Protein AF-Q54N93-F1 (afdb_monomer)

Solvent-accessible surface area (backbone atoms only — not comparable to full-atom values): 44325 Å² total; per-residue (Å²): 134,80,87,74,70,69,72,68,62,55,62,64,56,58,65,65,75,76,71,78,88,84,89,82,93,80,91,84,87,84,88,86,88,87,83,90,86,84,88,83,90,83,91,84,87,86,89,86,84,89,87,89,83,87,90,86,84,89,90,82,92,84,83,87,88,76,92,87,60,101,75,49,65,65,60,52,51,53,51,51,53,50,50,54,52,32,35,53,52,37,50,52,57,49,50,75,37,38,42,34,75,79,32,72,90,35,65,68,59,20,53,41,20,46,51,25,53,52,52,51,50,51,52,56,52,20,55,61,68,74,51,78,86,65,56,65,49,80,36,45,42,50,45,68,68,98,70,88,74,94,51,82,86,73,53,53,66,51,76,50,78,49,61,42,83,79,68,88,64,91,53,98,62,54,62,66,61,48,49,56,40,48,47,55,48,30,52,55,53,44,52,49,34,50,74,72,69,44,85,52,66,61,64,60,73,74,60,55,66,70,68,85,79,69,83,82,69,98,76,69,84,68,64,64,71,73,38,67,63,50,46,50,54,50,45,51,52,47,49,52,51,52,46,50,53,48,54,52,49,51,50,49,51,51,51,49,51,52,49,51,50,51,53,50,54,49,53,55,58,51,70,79,44,94,65,54,71,66,58,52,51,52,50,53,55,52,48,52,54,51,51,38,68,74,50,62,78,56,85,79,48,59,58,52,60,45,44,72,78,44,62,83,63,67,74,67,57,72,78,68,71,86,80,78,81,90,87,82,91,80,83,90,80,90,77,85,84,76,86,78,84,73,64,77,75,62,62,62,68,56,58,72,78,72,59,51,68,73,52,46,64,68,68,47,54,69,64,61,54,41,53,66,29,58,75,40,65,89,54,41,67,88,56,46,70,75,52,61,55,65,78,54,65,84,63,64,62,70,54,94,73,61,65,68,89,74,51,80,54,52,26,76,81,58,59,69,70,59,50,74,42,82,30,73,84,49,69,68,44,70,48,54,66,26,32,40,31,44,44,64,71,55,59,78,75,60,34,53,59,48,48,52,51,50,42,62,68,41,48,46,41,59,36,53,48,25,35,52,52,35,55,52,48,52,53,52,30,54,52,49,13,60,74,72,38,30,47,40,47,49,50,58,75,94,46,61,69,38,68,67,53,50,52,40,51,56,57,38,47,57,56,46,50,54,50,50,50,52,51,53,52,51,51,52,52,48,55,51,49,53,50,50,52,51,50,52,51,50,54,58,66,72,51,85,68,79,85,78,89,76,81,86,83,87,81,89,84,85,86,78,83,76,74,82,71,81,72,78,70,72,86,77,69,80,79,38,54,83,35,31,39,34,41,40,73,75,67,92,73,76,65,84,82,85,51,92,73,62,80,68,73,42,74,42,75,37,65,88,80,46,29,34,37,35,45,63,82,64,50,66,65,56,53,52,50,51,46,70,76,38,46,70,63,49,44,53,47,40,53,50,27,53,51,51,52,51,52,48,53,52,51,52,50,50,51,36,59,74,32,44,38,68,42,81,50,66,45,69,91,80,50,52,72,67,48,48,51,54,29,53,51,53,48,62,75,58,33,79,86,47,40,82,77,33,56,63,30,36,40,29,38,29,92,50,72,48,73,47,97,88,66,32,40,29,42,28,39,82,66,83,134

Structure (mmCIF, N/CA/C/O backbone):
data_AF-Q54N93-F1
#
_entry.id   AF-Q54N93-F1
#
loop_
_atom_site.group_PDB
_atom_site.id
_atom_site.type_symbol
_atom_site.label_atom_id
_atom_site.label_alt_id
_atom_site.label_comp_id
_atom_site.label_asym_id
_atom_site.label_entity_id
_atom_site.label_seq_id
_atom_site.pdbx_PDB_ins_code
_atom_site.Cartn_x
_atom_site.Cartn_y
_atom_site.Cartn_z
_atom_site.occupancy
_atom_site.B_iso_or_equiv
_atom_site.auth_seq_id
_atom_site.auth_comp_id
_atom_site.auth_asym_id
_atom_site.auth_atom_id
_atom_site.pdbx_PDB_model_num
ATOM 1 N N . MET A 1 1 ? -42.046 -12.208 -28.464 1.00 40.12 1 MET A N 1
ATOM 2 C CA . MET A 1 1 ? -41.738 -13.488 -29.147 1.00 40.12 1 MET A CA 1
ATOM 3 C C . MET A 1 1 ? -40.244 -13.764 -29.390 1.00 40.12 1 MET A C 1
ATOM 5 O O . MET A 1 1 ? -39.899 -14.915 -29.601 1.00 40.12 1 MET A O 1
ATOM 9 N N . ILE A 1 2 ? -39.330 -12.792 -29.252 1.00 40.38 2 ILE A N 1
ATOM 10 C CA . ILE A 1 2 ? -37.864 -13.021 -29.348 1.00 40.38 2 ILE A CA 1
ATOM 11 C C . ILE A 1 2 ? -37.215 -13.375 -27.981 1.00 40.38 2 ILE A C 1
ATOM 13 O O . ILE A 1 2 ? -36.112 -13.907 -27.918 1.00 40.38 2 ILE A O 1
ATOM 17 N N . LYS A 1 3 ? -37.940 -13.227 -26.862 1.00 41.00 3 LYS A N 1
ATOM 18 C CA . LYS A 1 3 ? -37.431 -13.454 -25.491 1.00 41.00 3 LYS A CA 1
ATOM 19 C C . LYS A 1 3 ? -37.331 -14.920 -25.007 1.00 41.00 3 LYS A C 1
ATOM 21 O O . LYS A 1 3 ? -36.936 -15.133 -23.871 1.00 41.00 3 LYS A O 1
ATOM 26 N N . LYS A 1 4 ? -37.630 -15.942 -25.824 1.00 44.91 4 LYS A N 1
ATOM 27 C CA . LYS A 1 4 ? -37.572 -17.366 -25.396 1.00 44.91 4 LYS A CA 1
ATOM 28 C C . LYS A 1 4 ? -36.444 -18.212 -26.014 1.00 44.91 4 LYS A C 1
ATOM 30 O O . LYS A 1 4 ? -36.263 -19.346 -25.592 1.00 44.91 4 LYS A O 1
ATOM 35 N N . LYS A 1 5 ? -35.645 -17.691 -26.958 1.00 45.38 5 LYS A N 1
ATOM 36 C CA . LYS A 1 5 ? -34.619 -18.494 -27.670 1.00 45.38 5 LYS A CA 1
ATOM 37 C C . LYS A 1 5 ? -33.184 -18.404 -27.128 1.00 45.38 5 LYS A C 1
ATOM 39 O O . LYS A 1 5 ? -32.365 -19.236 -27.496 1.00 45.38 5 LYS A O 1
ATOM 44 N N . VAL A 1 6 ? -32.868 -17.474 -26.225 1.00 45.59 6 VAL A N 1
ATOM 45 C CA . VAL A 1 6 ? -31.482 -17.291 -25.731 1.00 45.59 6 VAL A CA 1
ATOM 46 C C . VAL A 1 6 ? -31.162 -18.152 -24.495 1.00 45.59 6 VAL A C 1
ATOM 48 O O . VAL A 1 6 ? -30.009 -18.494 -24.261 1.00 45.59 6 VAL A O 1
ATOM 51 N N . ILE A 1 7 ? -32.172 -18.618 -23.755 1.00 46.47 7 ILE A N 1
ATOM 52 C CA . ILE A 1 7 ? -31.970 -19.362 -22.494 1.00 46.47 7 ILE A CA 1
ATOM 53 C C . ILE A 1 7 ? -31.585 -20.841 -22.722 1.00 46.47 7 ILE A C 1
ATOM 55 O O . ILE A 1 7 ? -30.995 -21.472 -21.852 1.00 46.47 7 ILE A O 1
ATOM 59 N N . ILE A 1 8 ? -31.811 -21.399 -23.915 1.00 48.22 8 ILE A N 1
ATOM 60 C CA . ILE A 1 8 ? -31.574 -22.833 -24.172 1.00 48.22 8 ILE A CA 1
ATOM 61 C C . ILE A 1 8 ? -30.114 -23.142 -24.567 1.00 48.22 8 ILE A C 1
ATOM 63 O O . ILE A 1 8 ? -29.647 -24.256 -24.342 1.00 48.22 8 ILE A O 1
ATOM 67 N N . ASN A 1 9 ? -29.337 -22.166 -25.050 1.00 49.97 9 ASN A N 1
ATOM 68 C CA . ASN A 1 9 ? -27.933 -22.409 -25.421 1.00 49.97 9 ASN A CA 1
ATOM 69 C C . ASN A 1 9 ? -26.931 -22.265 -24.263 1.00 49.97 9 ASN A C 1
ATOM 71 O O . ASN A 1 9 ? -25.821 -22.781 -24.361 1.00 49.97 9 ASN A O 1
ATOM 75 N N . TYR A 1 10 ? -27.312 -21.647 -23.142 1.00 43.53 10 TYR A N 1
ATOM 76 C CA . TYR A 1 10 ? -26.384 -21.443 -22.023 1.00 43.53 10 TYR A CA 1
ATOM 77 C C . TYR A 1 10 ? -26.174 -22.718 -21.179 1.00 43.53 10 TYR A C 1
ATOM 79 O O . TYR A 1 10 ? -25.057 -23.014 -20.759 1.00 43.53 10 TYR A O 1
ATOM 87 N N . ASN A 1 11 ? -27.202 -23.563 -21.030 1.00 49.31 11 ASN A N 1
ATOM 88 C CA . ASN A 1 11 ? -27.094 -24.800 -20.243 1.00 49.31 11 ASN A CA 1
ATOM 89 C C . ASN A 1 11 ? -26.315 -25.929 -20.942 1.00 49.31 11 ASN A C 1
ATOM 91 O O . ASN A 1 11 ? -25.724 -26.768 -20.265 1.00 49.31 11 ASN A O 1
ATOM 95 N N . LYS A 1 12 ? -26.214 -25.924 -22.280 1.00 49.81 12 LYS A N 1
ATOM 96 C CA . LYS A 1 12 ? -25.371 -26.891 -23.013 1.00 49.81 12 LYS A CA 1
ATOM 97 C C . LYS A 1 12 ? -23.875 -26.566 -22.956 1.00 49.81 12 LYS A C 1
ATOM 99 O O . LYS A 1 12 ? -23.062 -27.467 -23.144 1.00 49.81 12 LYS A O 1
ATOM 104 N N . TYR A 1 13 ? -23.500 -25.318 -22.665 1.00 43.59 13 TYR A N 1
ATOM 105 C CA . TYR A 1 13 ? -22.093 -24.928 -22.533 1.00 43.59 13 TYR A CA 1
ATOM 106 C C . TYR A 1 13 ? -21.550 -25.188 -21.117 1.00 43.59 13 TYR A C 1
ATOM 108 O O . TYR A 1 13 ? -20.396 -25.578 -20.961 1.00 43.59 13 TYR A O 1
ATOM 116 N N . ILE A 1 14 ? -22.399 -25.081 -20.086 1.00 48.94 14 ILE A N 1
ATOM 117 C CA . ILE A 1 14 ? -22.004 -25.330 -18.689 1.00 48.94 14 ILE A CA 1
ATOM 118 C C . ILE A 1 14 ? -21.796 -26.825 -18.391 1.00 48.94 14 ILE A C 1
ATOM 120 O O . ILE A 1 14 ? -20.889 -27.172 -17.638 1.00 48.94 14 ILE A O 1
ATOM 124 N N . GLN A 1 15 ? -22.522 -27.737 -19.045 1.00 46.88 15 GLN A N 1
ATOM 125 C CA . GLN A 1 15 ? -22.292 -29.179 -18.856 1.00 46.88 15 GLN A CA 1
ATOM 126 C C . GLN A 1 15 ? -21.024 -29.719 -19.537 1.00 46.88 15 GLN A C 1
ATOM 128 O O . GLN A 1 15 ? -20.562 -30.800 -19.182 1.00 46.88 15 GLN A O 1
ATOM 133 N N . LYS A 1 16 ? -20.409 -28.977 -20.468 1.00 45.22 16 LYS A N 1
ATOM 134 C CA . LYS A 1 16 ? -19.184 -29.426 -21.154 1.00 45.22 16 LYS A CA 1
ATOM 135 C C . LYS A 1 16 ? -17.888 -28.990 -20.461 1.00 45.22 16 LYS A C 1
ATOM 137 O O . LYS A 1 16 ? -16.826 -29.490 -20.808 1.00 45.22 16 LYS A O 1
ATOM 142 N N . ILE A 1 17 ? -17.973 -28.101 -19.470 1.00 48.84 17 ILE A N 1
ATOM 143 C CA . ILE A 1 17 ? -16.814 -27.613 -18.700 1.00 48.84 17 ILE A CA 1
ATOM 144 C C . ILE A 1 17 ? -16.595 -28.435 -17.411 1.00 48.84 17 ILE A C 1
ATOM 146 O O . ILE A 1 17 ? -15.513 -28.392 -16.838 1.00 48.84 17 ILE A O 1
ATOM 150 N N . PHE A 1 18 ? -17.567 -29.254 -16.989 1.00 43.03 18 PHE A N 1
ATOM 151 C CA . PHE A 1 18 ? -17.505 -29.996 -15.721 1.00 43.03 18 PHE A CA 1
ATOM 152 C C . PHE A 1 18 ? -17.105 -31.479 -15.806 1.00 43.03 18 PHE A C 1
ATOM 154 O O . PHE A 1 18 ? -17.024 -32.131 -14.773 1.00 43.03 18 PHE A O 1
ATOM 161 N N . ASN A 1 19 ? -16.766 -32.004 -16.985 1.00 38.94 19 ASN A N 1
ATOM 162 C CA . ASN A 1 19 ? -16.301 -33.386 -17.138 1.00 38.94 19 ASN A CA 1
ATOM 163 C C . ASN A 1 19 ? -14.966 -33.421 -17.886 1.00 38.94 19 ASN A C 1
ATOM 165 O O . ASN A 1 19 ? -14.961 -33.377 -19.112 1.00 38.94 19 ASN A O 1
ATOM 169 N N . ASN A 1 20 ? -13.853 -33.465 -17.145 1.00 36.41 20 ASN A N 1
ATOM 170 C CA . ASN A 1 20 ? -12.688 -34.322 -17.422 1.00 36.41 20 ASN A CA 1
ATOM 171 C C . ASN A 1 20 ? -11.565 -34.069 -16.396 1.00 36.41 20 ASN A C 1
ATOM 173 O O . ASN A 1 20 ? -10.764 -33.150 -16.533 1.00 36.41 20 ASN A O 1
ATOM 177 N N . ASN A 1 21 ? -11.583 -34.905 -15.352 1.00 34.28 21 ASN A N 1
ATOM 178 C CA . ASN A 1 21 ? -10.468 -35.618 -14.715 1.00 34.28 21 ASN A CA 1
ATOM 179 C C . ASN A 1 21 ? -9.063 -34.992 -14.769 1.00 34.28 21 ASN A C 1
ATOM 181 O O . ASN A 1 21 ? -8.467 -34.956 -15.834 1.00 34.28 21 ASN A O 1
ATOM 185 N N . TYR A 1 22 ? -8.469 -34.704 -13.604 1.00 35.09 22 TYR A N 1
ATOM 186 C CA . TYR A 1 22 ? -7.200 -35.318 -13.174 1.00 35.09 22 TYR A CA 1
ATOM 187 C C . TYR A 1 22 ? -7.055 -35.233 -11.642 1.00 35.09 22 TYR A C 1
ATOM 189 O O . TYR A 1 22 ? -7.591 -34.341 -10.989 1.00 35.09 22 TYR A O 1
ATOM 197 N N . GLN A 1 23 ? -6.414 -36.260 -11.090 1.00 33.53 23 GLN A N 1
ATOM 198 C CA . GLN A 1 23 ? -6.553 -36.789 -9.734 1.00 33.53 23 GLN A CA 1
ATOM 199 C C . GLN A 1 23 ? -5.852 -35.985 -8.623 1.00 33.53 23 GLN A C 1
ATOM 201 O O . GLN A 1 23 ? -4.752 -35.474 -8.810 1.00 33.53 23 GLN A O 1
ATOM 206 N N . ILE A 1 24 ? -6.450 -35.991 -7.424 1.00 33.94 24 ILE A N 1
ATOM 207 C CA . ILE A 1 24 ? -5.824 -35.604 -6.150 1.00 33.94 24 ILE A CA 1
ATOM 208 C C . ILE A 1 24 ? -5.707 -36.863 -5.278 1.00 33.94 24 ILE A C 1
ATOM 210 O O . ILE A 1 24 ? -6.721 -37.468 -4.929 1.00 33.94 24 ILE A O 1
ATOM 214 N N . TYR A 1 25 ? -4.482 -37.232 -4.895 1.00 33.03 25 TYR A N 1
ATOM 215 C CA . TYR A 1 25 ? -4.215 -38.209 -3.836 1.00 33.03 25 TYR A CA 1
ATOM 216 C C . TYR A 1 25 ? -4.484 -37.572 -2.463 1.00 33.03 25 TYR A C 1
ATOM 218 O O . TYR A 1 25 ? -3.908 -36.538 -2.123 1.00 33.03 25 TYR A O 1
ATOM 226 N N . ARG A 1 26 ? -5.356 -38.202 -1.669 1.00 32.53 26 ARG A N 1
ATOM 227 C CA . ARG A 1 26 ? -5.689 -37.849 -0.280 1.00 32.53 26 ARG A CA 1
ATOM 228 C C . ARG A 1 26 ? -5.371 -39.068 0.593 1.00 32.53 26 ARG A C 1
ATOM 230 O O . ARG A 1 26 ? -5.918 -40.137 0.345 1.00 32.53 26 ARG A O 1
ATOM 237 N N . ILE A 1 27 ? -4.509 -38.914 1.597 1.00 36.75 27 ILE A N 1
ATOM 238 C CA . ILE A 1 27 ? -4.264 -39.925 2.638 1.00 36.75 27 ILE A CA 1
ATOM 239 C C . ILE A 1 27 ? -5.068 -39.515 3.877 1.00 36.75 27 ILE A C 1
ATOM 241 O O . ILE A 1 27 ? -4.844 -38.439 4.423 1.00 36.75 27 ILE A O 1
ATOM 245 N N . ASN A 1 28 ? -6.004 -40.371 4.293 1.00 30.61 28 ASN A N 1
ATOM 246 C CA . ASN A 1 28 ? -6.709 -40.346 5.576 1.00 30.61 28 ASN A CA 1
ATOM 247 C C . ASN A 1 28 ? -6.771 -41.791 6.094 1.00 30.61 28 ASN A C 1
ATOM 249 O O . ASN A 1 28 ? -7.229 -42.678 5.378 1.00 30.61 28 ASN A O 1
ATOM 253 N N . SER A 1 29 ? -6.358 -42.011 7.337 1.00 36.38 29 SER A N 1
ATOM 254 C CA . SER A 1 29 ? -6.558 -43.245 8.111 1.00 36.38 29 SER A CA 1
ATOM 255 C C . SER A 1 29 ? -6.227 -42.906 9.569 1.00 36.38 29 SER A C 1
ATOM 257 O O . SER A 1 29 ? -5.212 -42.247 9.771 1.00 36.38 29 SER A O 1
ATOM 259 N N . LEU A 1 30 ? -6.906 -43.264 10.656 1.00 33.91 30 LEU A N 1
ATOM 260 C CA . LEU A 1 30 ? -8.093 -44.034 11.064 1.00 33.91 30 LEU A CA 1
ATOM 261 C C . LEU A 1 30 ? -8.315 -43.552 12.536 1.00 33.91 30 LEU A C 1
ATOM 263 O O . LEU A 1 30 ? -7.355 -43.131 13.175 1.00 33.91 30 LEU A O 1
ATOM 267 N N . TYR A 1 31 ? -9.495 -43.483 13.146 1.00 35.16 31 TYR A N 1
ATOM 268 C CA . TYR A 1 31 ? -10.302 -44.611 13.609 1.00 35.16 31 TYR A CA 1
ATOM 269 C C . TYR A 1 31 ? -11.639 -44.081 14.156 1.00 35.16 31 TYR A C 1
ATOM 271 O O . TYR A 1 31 ? -11.697 -43.045 14.814 1.00 35.16 31 TYR A O 1
ATOM 279 N N . SER A 1 32 ? -12.693 -44.844 13.890 1.00 32.16 32 SER A N 1
ATOM 280 C CA . SER A 1 32 ? -14.043 -44.760 14.455 1.00 32.16 32 SER A CA 1
ATOM 281 C C . SER A 1 32 ? -14.359 -46.086 15.167 1.00 32.16 32 SER A C 1
ATOM 283 O O . SER A 1 32 ? -13.616 -47.049 14.957 1.00 32.16 32 SER A O 1
ATOM 285 N N . ASN A 1 33 ? -15.451 -46.098 15.954 1.00 35.75 33 ASN A N 1
ATOM 286 C CA . ASN A 1 33 ? -16.168 -47.206 16.640 1.00 35.75 33 ASN A CA 1
ATOM 287 C C . ASN A 1 33 ? -16.218 -46.959 18.169 1.00 35.75 33 ASN A C 1
ATOM 289 O O . ASN A 1 33 ? -15.190 -46.686 18.767 1.00 35.75 33 ASN A O 1
ATOM 293 N N . ASN A 1 34 ? -17.346 -46.998 18.891 1.00 36.62 34 ASN A N 1
ATOM 294 C CA . ASN A 1 34 ? -18.528 -47.844 18.744 1.00 36.62 34 ASN A CA 1
ATOM 295 C C . ASN A 1 34 ? -19.793 -47.273 19.428 1.00 36.62 34 ASN A C 1
ATOM 297 O O . ASN A 1 34 ? -19.753 -46.356 20.240 1.00 36.62 34 ASN A O 1
ATOM 301 N N . ASN A 1 35 ? -20.907 -47.897 19.051 1.00 35.06 35 ASN A N 1
ATOM 302 C CA . ASN A 1 35 ? -22.320 -47.629 19.310 1.00 35.06 35 ASN A CA 1
ATOM 303 C C . ASN A 1 35 ? -22.885 -48.101 20.676 1.00 35.06 35 ASN A C 1
ATOM 305 O O . ASN A 1 35 ? -22.451 -49.125 21.188 1.00 35.06 35 ASN A O 1
ATOM 309 N N . ARG A 1 36 ? -24.000 -47.444 21.070 1.00 33.50 36 ARG A N 1
ATOM 310 C CA . ARG A 1 36 ? -25.253 -47.940 21.718 1.00 33.50 36 ARG A CA 1
ATOM 311 C C . ARG A 1 36 ? -25.218 -48.525 23.153 1.00 33.50 36 ARG A C 1
ATOM 313 O O . ARG A 1 36 ? -24.518 -49.492 23.403 1.00 33.50 36 ARG A O 1
ATOM 320 N N . ILE A 1 37 ? -26.139 -48.053 24.019 1.00 37.34 37 ILE A N 1
ATOM 321 C CA . ILE A 1 37 ? -27.335 -48.772 24.558 1.00 37.34 37 ILE A CA 1
ATOM 322 C C . ILE A 1 37 ? -28.026 -47.960 25.701 1.00 37.34 37 ILE A C 1
ATOM 324 O O . ILE A 1 37 ? -27.401 -47.630 26.698 1.00 37.34 37 ILE A O 1
ATOM 328 N N . ASN A 1 38 ? -29.325 -47.687 25.497 1.00 34.84 38 ASN A N 1
ATOM 329 C CA . ASN A 1 38 ? -30.520 -47.613 26.373 1.00 34.84 38 ASN A CA 1
ATOM 330 C C . ASN A 1 38 ? -30.644 -46.863 27.729 1.00 34.84 38 ASN A C 1
ATOM 332 O O . ASN A 1 38 ? -29.859 -46.997 28.658 1.00 34.84 38 ASN A O 1
ATOM 336 N N . HIS A 1 39 ? -31.814 -46.201 27.800 1.00 32.97 39 HIS A N 1
ATOM 337 C CA . HIS A 1 39 ? -32.689 -45.755 28.899 1.00 32.97 39 HIS A CA 1
ATOM 338 C C . HIS A 1 39 ? -32.568 -46.407 30.293 1.00 32.97 39 HIS A C 1
ATOM 340 O O . HIS A 1 39 ? -32.559 -47.629 30.401 1.00 32.97 39 HIS A O 1
ATOM 346 N N . ASN A 1 40 ? -32.733 -45.591 31.351 1.00 34.16 40 ASN A N 1
ATOM 347 C CA . ASN A 1 40 ? -33.908 -45.668 32.243 1.00 34.16 40 ASN A CA 1
ATOM 348 C C . ASN A 1 40 ? -34.041 -44.468 33.207 1.00 34.16 40 ASN A C 1
ATOM 350 O O . ASN A 1 40 ? -33.059 -43.944 33.723 1.00 34.16 40 ASN A O 1
ATOM 354 N N . TYR A 1 41 ? -35.297 -44.057 33.412 1.00 30.30 41 TYR A N 1
ATOM 355 C CA . TYR A 1 41 ? -35.793 -43.056 34.366 1.00 30.30 41 TYR A CA 1
ATOM 356 C C . TYR A 1 41 ? -35.714 -43.546 35.823 1.00 30.30 41 TYR A C 1
ATOM 358 O O . TYR A 1 41 ? -35.868 -44.736 36.084 1.00 30.30 41 TYR A O 1
ATOM 366 N N . GLY A 1 42 ? -35.612 -42.607 36.772 1.00 31.09 42 GLY A N 1
ATOM 367 C CA . GLY A 1 42 ? -35.853 -42.845 38.198 1.00 31.09 42 GLY A CA 1
ATOM 368 C C . GLY A 1 42 ? -35.953 -41.538 38.993 1.00 31.09 42 GLY A C 1
ATOM 369 O O . GLY A 1 42 ? -34.937 -40.924 39.297 1.00 31.09 42 GLY A O 1
ATOM 370 N N . ASN A 1 43 ? -37.184 -41.118 39.305 1.00 28.14 43 ASN A N 1
ATOM 371 C CA . ASN A 1 43 ? -37.508 -40.052 40.260 1.00 28.14 43 ASN A CA 1
ATOM 372 C C . ASN A 1 43 ? -37.292 -40.541 41.699 1.00 28.14 43 ASN A C 1
ATOM 374 O O . ASN A 1 43 ? -37.710 -41.653 42.015 1.00 28.14 43 ASN A O 1
ATOM 378 N N . ILE A 1 44 ? -36.782 -39.680 42.585 1.00 33.97 44 ILE A N 1
ATOM 379 C CA . ILE A 1 44 ? -37.009 -39.777 44.036 1.00 33.97 44 ILE A CA 1
ATOM 380 C C . ILE A 1 44 ? -37.318 -38.371 44.566 1.00 33.97 44 ILE A C 1
ATOM 382 O O . ILE A 1 44 ? -36.474 -37.479 44.538 1.00 33.97 44 ILE A O 1
ATOM 386 N N . ILE A 1 45 ? -38.561 -38.204 45.020 1.00 28.19 45 ILE A N 1
ATOM 387 C CA . ILE A 1 45 ? -39.045 -37.134 45.898 1.00 28.19 45 ILE A CA 1
ATOM 388 C C . ILE A 1 45 ? -38.812 -37.608 47.337 1.00 28.19 45 ILE A C 1
ATOM 390 O O . ILE A 1 45 ? -39.024 -38.786 47.620 1.00 28.19 45 ILE A O 1
ATOM 394 N N . ASN A 1 46 ? -38.435 -36.707 48.245 1.00 39.44 46 ASN A N 1
ATOM 395 C CA . ASN A 1 46 ? -38.774 -36.866 49.656 1.00 39.44 46 ASN A CA 1
ATOM 396 C C . ASN A 1 46 ? -39.009 -35.505 50.323 1.00 39.44 46 ASN A C 1
ATOM 398 O O . ASN A 1 46 ? -38.251 -34.554 50.130 1.00 39.44 46 ASN A O 1
ATOM 402 N N . GLU A 1 47 ? -40.110 -35.457 51.065 1.00 35.00 47 GLU A N 1
ATOM 403 C CA . GLU A 1 47 ? -40.706 -34.331 51.778 1.00 35.00 47 GLU A CA 1
ATOM 404 C C . GLU A 1 47 ? -40.066 -34.146 53.167 1.00 35.00 47 GLU A C 1
ATOM 406 O O . GLU A 1 47 ? -39.717 -35.133 53.815 1.00 35.00 47 GLU A O 1
ATOM 411 N N . ASN A 1 48 ? -39.964 -32.896 53.648 1.00 36.75 48 ASN A N 1
ATOM 412 C CA . ASN A 1 48 ? -40.591 -32.411 54.895 1.00 36.75 48 ASN A CA 1
ATOM 413 C C . ASN A 1 48 ? -39.844 -31.260 55.605 1.00 36.75 48 ASN A C 1
ATOM 415 O O . ASN A 1 48 ? -38.645 -31.318 55.861 1.00 36.75 48 ASN A O 1
ATOM 419 N N . ASN A 1 49 ? -40.679 -30.310 56.047 1.00 35.84 49 ASN A N 1
ATOM 420 C CA . ASN A 1 49 ? -40.588 -29.420 57.215 1.00 35.84 49 ASN A CA 1
ATOM 421 C C . ASN A 1 49 ? -40.214 -27.932 57.035 1.00 35.84 49 ASN A C 1
ATOM 423 O O . ASN A 1 49 ? -39.077 -27.535 56.797 1.00 35.84 49 ASN A O 1
ATOM 427 N N . ASN A 1 50 ? -41.263 -27.130 57.263 1.00 28.72 50 ASN A N 1
ATOM 428 C CA . ASN A 1 50 ? -41.376 -25.678 57.386 1.00 28.72 50 ASN A CA 1
ATOM 429 C C . ASN A 1 50 ? -40.563 -25.084 58.545 1.00 28.72 50 ASN A C 1
ATOM 431 O O . ASN A 1 50 ? -40.621 -25.637 59.639 1.00 28.72 50 ASN A O 1
ATOM 435 N N . ILE A 1 51 ? -40.023 -23.867 58.361 1.00 31.12 51 ILE A N 1
ATOM 436 C CA . ILE A 1 51 ? -40.033 -22.791 59.375 1.00 31.12 51 ILE A CA 1
ATOM 437 C C . ILE A 1 51 ? -40.240 -21.433 58.672 1.00 31.12 51 ILE A C 1
ATOM 439 O O . ILE A 1 51 ? -39.530 -21.085 57.732 1.00 31.12 51 ILE A O 1
ATOM 443 N N . ILE A 1 52 ? -41.231 -20.682 59.158 1.00 24.83 52 ILE A N 1
ATOM 444 C CA . ILE A 1 52 ? -41.638 -19.317 58.783 1.00 24.83 52 ILE A CA 1
ATOM 445 C C . ILE A 1 52 ? -41.044 -18.334 59.802 1.00 24.83 52 ILE A C 1
ATOM 447 O O . ILE A 1 52 ? -41.357 -18.521 60.970 1.00 24.83 52 ILE A O 1
ATOM 451 N N . ILE A 1 53 ? -40.322 -17.276 59.387 1.00 31.33 53 ILE A N 1
ATOM 452 C CA . ILE A 1 53 ? -40.221 -15.941 60.051 1.00 31.33 53 ILE A CA 1
ATOM 453 C C . ILE A 1 53 ? -3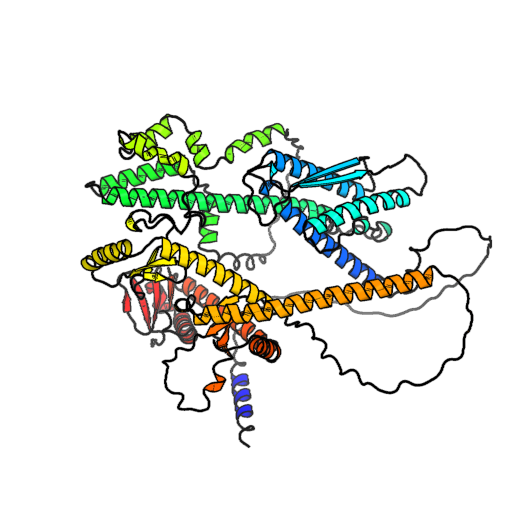9.789 -14.924 58.961 1.00 31.33 53 ILE A C 1
ATOM 455 O O . ILE A 1 53 ? -38.715 -15.077 58.394 1.00 31.33 53 ILE A O 1
ATOM 459 N N . ASN A 1 54 ? -40.668 -14.092 58.392 1.00 29.28 54 ASN A N 1
ATOM 460 C CA . ASN A 1 54 ? -41.215 -12.783 58.809 1.00 29.28 54 ASN A CA 1
ATOM 461 C C . ASN A 1 54 ? -40.308 -11.547 58.551 1.00 29.28 54 ASN A C 1
ATOM 463 O O . ASN A 1 54 ? -39.112 -11.553 58.816 1.00 29.28 54 ASN A O 1
ATOM 467 N N . TYR A 1 55 ? -40.944 -10.513 57.986 1.00 27.05 55 TYR A N 1
ATOM 468 C CA . TYR A 1 55 ? -40.442 -9.320 57.286 1.00 27.05 55 TYR A CA 1
ATOM 469 C C . TYR A 1 55 ? -39.664 -8.308 58.149 1.00 27.05 55 TYR A C 1
ATOM 471 O O . TYR A 1 55 ? -40.015 -8.102 59.307 1.00 27.05 55 TYR A O 1
ATOM 479 N N . ASN A 1 56 ? -38.704 -7.584 57.538 1.00 32.28 56 ASN A N 1
ATOM 480 C CA . ASN A 1 56 ? -38.730 -6.109 57.415 1.00 32.28 56 ASN A CA 1
ATOM 481 C C . ASN A 1 56 ? -37.501 -5.504 56.684 1.00 32.28 56 ASN A C 1
ATOM 483 O O . ASN A 1 56 ? -36.361 -5.868 56.948 1.00 32.28 56 ASN A O 1
ATOM 487 N N . ASN A 1 57 ? -37.797 -4.477 55.871 1.00 33.41 57 ASN A N 1
ATOM 488 C CA . ASN A 1 57 ? -36.971 -3.326 55.455 1.00 33.41 57 ASN A CA 1
ATOM 489 C C . ASN A 1 57 ? -36.031 -3.373 54.224 1.00 33.41 57 ASN A C 1
ATOM 491 O O . ASN A 1 57 ? -34.877 -3.768 54.294 1.00 33.41 57 ASN A O 1
ATOM 495 N N . PHE A 1 58 ? -36.567 -2.778 53.142 1.00 28.61 58 PHE A N 1
ATOM 496 C CA . PHE A 1 58 ? -36.046 -1.640 52.355 1.00 28.61 58 PHE A CA 1
ATOM 497 C C . PHE A 1 58 ? -34.686 -1.723 51.616 1.00 28.61 58 PHE A C 1
ATOM 499 O O . PHE A 1 58 ? -33.628 -1.857 52.214 1.00 28.61 58 PHE A O 1
ATOM 506 N N . ASN A 1 59 ? -34.771 -1.415 50.307 1.00 29.77 59 ASN A N 1
ATOM 507 C CA . ASN A 1 59 ? -33.731 -0.997 49.344 1.00 29.77 59 ASN A CA 1
ATOM 508 C C . ASN A 1 59 ? -32.935 -2.081 48.586 1.00 29.77 59 ASN A C 1
ATOM 510 O O . ASN A 1 59 ? -31.789 -2.366 48.907 1.00 29.77 59 ASN A O 1
ATOM 514 N N . SER A 1 60 ? -33.505 -2.592 47.481 1.00 33.44 60 SER A N 1
ATOM 515 C CA . SER A 1 60 ? -32.750 -3.092 46.310 1.00 33.44 60 SER A CA 1
ATOM 516 C C . SER A 1 60 ? -33.674 -3.265 45.092 1.00 33.44 60 SER A C 1
ATOM 518 O O . SER A 1 60 ? -34.147 -4.355 44.771 1.00 33.44 60 SER A O 1
ATOM 520 N N . PHE A 1 61 ? -33.973 -2.161 44.407 1.00 31.45 61 PHE A N 1
ATOM 521 C CA . PHE A 1 61 ? -34.520 -2.178 43.049 1.00 31.45 61 PHE A CA 1
ATOM 522 C C . PHE A 1 61 ? -33.331 -2.015 42.097 1.00 31.45 61 PHE A C 1
ATOM 524 O O . PHE A 1 61 ? -32.877 -0.892 41.933 1.00 31.45 61 PHE A O 1
ATOM 531 N N . ILE A 1 62 ? -32.783 -3.118 41.558 1.00 38.59 62 ILE A N 1
ATOM 532 C CA . ILE A 1 62 ? -32.148 -3.219 40.215 1.00 38.59 62 ILE A CA 1
ATOM 533 C C . ILE A 1 62 ? -31.558 -4.623 39.929 1.00 38.59 62 ILE A C 1
ATOM 535 O O . ILE A 1 62 ? -31.422 -4.974 38.762 1.00 38.59 62 ILE A O 1
ATOM 539 N N . TYR A 1 63 ? -31.321 -5.503 40.916 1.00 40.69 63 TYR A N 1
ATOM 540 C CA . TYR A 1 63 ? -30.568 -6.755 40.661 1.00 40.69 63 TYR A CA 1
ATOM 541 C C . TYR A 1 63 ? -31.336 -8.095 40.569 1.00 40.69 63 TYR A C 1
ATOM 543 O O . TYR A 1 63 ? -30.713 -9.105 40.258 1.00 40.69 63 TYR A O 1
ATOM 551 N N . ASN A 1 64 ? -32.665 -8.158 40.735 1.00 35.22 64 ASN A N 1
ATOM 552 C CA . ASN A 1 64 ? -33.374 -9.452 40.878 1.00 35.22 64 ASN A CA 1
ATOM 553 C C . ASN A 1 64 ? -34.460 -9.780 39.832 1.00 35.22 64 ASN A C 1
ATOM 555 O O . ASN A 1 64 ? -35.529 -10.278 40.173 1.00 35.22 64 ASN A O 1
ATOM 559 N N . LYS A 1 65 ? -34.183 -9.594 38.531 1.00 35.47 65 LYS A N 1
ATOM 560 C CA . LYS A 1 65 ? -35.090 -10.056 37.448 1.00 35.47 65 LYS A CA 1
ATOM 561 C C . LYS A 1 65 ? -34.472 -11.050 36.449 1.00 35.47 65 LYS A C 1
ATOM 563 O O . LYS A 1 65 ? -34.881 -11.077 35.294 1.00 35.47 65 LYS A O 1
ATOM 568 N N . ILE A 1 66 ? -33.498 -11.871 36.869 1.00 40.25 66 ILE A N 1
ATOM 569 C CA . ILE A 1 66 ? -32.811 -12.833 35.971 1.00 40.25 66 ILE A CA 1
ATOM 570 C C . ILE A 1 66 ? -33.100 -14.320 36.275 1.00 40.25 66 ILE A C 1
ATOM 572 O O . ILE A 1 66 ? -32.864 -15.170 35.420 1.00 40.25 66 ILE A O 1
ATOM 576 N N . ASN A 1 67 ? -33.728 -14.674 37.396 1.00 32.78 67 ASN A N 1
ATOM 577 C CA . ASN A 1 67 ? -33.897 -16.087 37.764 1.00 32.78 67 ASN A CA 1
ATOM 578 C C . ASN A 1 67 ? -35.321 -16.612 37.547 1.00 32.78 67 ASN A C 1
ATOM 580 O O . ASN A 1 67 ? -35.988 -16.850 38.534 1.00 32.78 67 ASN A O 1
ATOM 584 N N . TYR A 1 68 ? -35.769 -16.794 36.294 1.00 33.81 68 TYR A N 1
ATOM 585 C CA . TYR A 1 68 ? -36.846 -17.737 35.897 1.00 33.81 68 TYR A CA 1
ATOM 586 C C . TYR A 1 68 ? -36.894 -17.902 34.356 1.00 33.81 68 TYR A C 1
ATOM 588 O O . TYR A 1 68 ? -37.799 -17.394 33.706 1.00 33.81 68 TYR A O 1
ATOM 596 N N . CYS A 1 69 ? -35.906 -18.566 33.738 1.00 32.56 69 CYS A N 1
ATOM 597 C CA . CYS A 1 69 ? -36.052 -19.262 32.439 1.00 32.56 69 CYS A CA 1
ATOM 598 C C . CYS A 1 69 ? -34.725 -19.928 32.049 1.00 32.56 69 CYS A C 1
ATOM 600 O O . CYS A 1 69 ? -33.716 -19.244 31.914 1.00 32.56 69 CYS A O 1
ATOM 602 N N . SER A 1 70 ? -34.711 -21.232 31.781 1.00 40.72 70 SER A N 1
ATOM 603 C CA . SER A 1 70 ? -33.533 -22.001 31.334 1.00 40.72 70 SER A CA 1
ATOM 604 C C . SER A 1 70 ? -33.058 -21.680 29.900 1.00 40.72 70 SER A C 1
ATOM 606 O O . SER A 1 70 ? -32.231 -22.393 29.340 1.00 40.72 70 SER A O 1
ATOM 608 N N . THR A 1 71 ? -33.537 -20.582 29.305 1.00 44.72 71 THR A N 1
ATOM 609 C CA . THR A 1 71 ? -33.179 -20.078 27.965 1.00 44.72 71 THR A CA 1
ATOM 610 C C . THR A 1 71 ? -32.349 -18.780 27.992 1.00 44.72 71 THR A C 1
ATOM 612 O O . THR A 1 71 ? -32.032 -18.228 26.937 1.00 44.72 71 THR A O 1
ATOM 615 N N . THR A 1 72 ? -31.967 -18.270 29.172 1.00 58.78 72 THR A N 1
ATOM 616 C CA . THR A 1 72 ? -31.291 -16.963 29.341 1.00 58.78 72 THR A CA 1
ATOM 617 C C . THR A 1 72 ? -29.763 -17.008 29.285 1.00 58.78 72 THR A C 1
ATOM 619 O O . THR A 1 72 ? -29.140 -15.994 28.967 1.00 58.78 72 THR A O 1
ATOM 622 N N . THR A 1 73 ? -29.131 -18.157 29.525 1.00 59.16 73 THR A N 1
ATOM 623 C CA . THR A 1 73 ? -27.664 -18.270 29.611 1.00 59.16 73 THR A CA 1
ATOM 624 C C . THR A 1 73 ? -26.954 -17.940 28.296 1.00 59.16 73 THR A C 1
ATOM 626 O O . THR A 1 73 ? -25.968 -17.209 28.328 1.00 59.16 73 THR A O 1
ATOM 629 N N . SER A 1 74 ? -27.478 -18.369 27.137 1.00 67.31 74 SER A N 1
ATOM 630 C CA . SER A 1 74 ? -26.874 -18.042 25.824 1.00 67.31 74 SER A CA 1
ATOM 631 C C . SER A 1 74 ? -26.870 -16.536 25.555 1.00 67.31 74 SER A C 1
ATOM 633 O O . SER A 1 74 ? -25.842 -15.973 25.194 1.00 67.31 74 SER A O 1
ATOM 635 N N . LYS A 1 75 ? -27.992 -15.852 25.823 1.00 76.44 75 LYS A N 1
ATOM 636 C CA . LYS A 1 75 ? -28.121 -14.401 25.598 1.00 76.44 75 LYS A CA 1
ATOM 637 C C . LYS A 1 75 ? -27.225 -13.580 26.529 1.00 76.44 75 LYS A C 1
ATOM 639 O O . LYS A 1 75 ? -26.723 -12.534 26.130 1.00 76.44 75 LYS A O 1
ATOM 644 N N . ILE A 1 76 ? -27.017 -14.038 27.767 1.00 73.75 76 ILE A N 1
ATOM 645 C CA . ILE A 1 76 ? -26.113 -13.376 28.720 1.00 73.75 76 ILE A CA 1
ATOM 646 C C . ILE A 1 76 ? -24.655 -13.530 28.269 1.00 73.75 76 ILE A C 1
ATOM 648 O O . ILE A 1 76 ? -23.912 -12.550 28.292 1.00 73.75 76 ILE A O 1
ATOM 652 N N . ILE A 1 77 ? -24.262 -14.725 27.812 1.00 74.56 77 ILE A N 1
ATOM 653 C CA . ILE A 1 77 ? -22.912 -14.990 27.292 1.00 74.56 77 ILE A CA 1
ATOM 654 C C . ILE A 1 77 ? -22.645 -14.157 26.031 1.00 74.56 77 ILE A C 1
ATOM 656 O O . ILE A 1 77 ? -21.608 -13.503 25.949 1.00 74.56 77 ILE A O 1
ATOM 660 N N . GLU A 1 78 ? -23.588 -14.112 25.085 1.00 80.94 78 GLU A N 1
ATOM 661 C CA . GLU A 1 78 ? -23.483 -13.286 23.871 1.00 80.94 78 GLU A CA 1
ATOM 662 C C . GLU A 1 78 ? -23.323 -11.798 24.208 1.00 80.94 78 GLU A C 1
ATOM 664 O O . GLU A 1 78 ? -22.409 -11.143 23.705 1.00 80.94 78 GLU A O 1
ATOM 669 N N . LYS A 1 79 ? -24.138 -11.275 25.136 1.00 83.00 79 LYS A N 1
ATOM 670 C CA . LYS A 1 79 ? -24.041 -9.878 25.581 1.00 83.00 79 LYS A CA 1
ATOM 671 C C . LYS A 1 79 ? -22.704 -9.582 26.271 1.00 83.00 79 LYS A C 1
ATOM 673 O O . LYS A 1 79 ? -22.109 -8.536 26.030 1.00 83.00 79 LYS A O 1
ATOM 678 N N . GLN A 1 80 ? -22.189 -10.492 27.102 1.00 77.75 80 GLN A N 1
ATOM 679 C CA . GLN A 1 80 ? -20.868 -10.337 27.729 1.00 77.75 80 GLN A CA 1
ATOM 680 C C . GLN A 1 80 ? -19.728 -10.369 26.701 1.00 77.75 80 GLN A C 1
ATOM 682 O O . GLN A 1 80 ? -18.785 -9.583 26.803 1.00 77.75 80 GLN A O 1
ATOM 687 N N . GLN A 1 81 ? -19.811 -11.237 25.688 1.00 80.50 81 GLN A N 1
ATOM 688 C CA . GLN A 1 81 ? -18.838 -11.282 24.593 1.00 80.50 81 GLN A CA 1
ATOM 689 C C . GLN A 1 81 ? -18.846 -9.989 23.771 1.00 80.50 81 GLN A C 1
ATOM 691 O O . GLN A 1 81 ? -17.779 -9.478 23.424 1.00 80.50 81 GLN A O 1
ATOM 696 N N . GLU A 1 82 ? -20.026 -9.431 23.499 1.00 84.69 82 GLU A N 1
ATOM 697 C CA . GLU A 1 82 ? -20.176 -8.150 22.808 1.00 84.69 82 GLU A CA 1
ATOM 698 C C . GLU A 1 82 ? -19.583 -6.989 23.620 1.00 84.69 82 GLU A C 1
ATOM 700 O O . GLU A 1 82 ? -18.793 -6.209 23.085 1.00 84.69 82 GLU A O 1
ATOM 705 N N . ILE A 1 83 ? -19.854 -6.928 24.929 1.00 82.50 83 ILE A N 1
ATOM 706 C CA . ILE A 1 83 ? -19.270 -5.919 25.829 1.00 82.50 83 ILE A CA 1
ATOM 707 C C . ILE A 1 83 ? -17.739 -6.033 25.860 1.00 82.50 83 ILE A C 1
ATOM 709 O O . ILE A 1 83 ? -17.034 -5.034 25.710 1.00 82.50 83 ILE A O 1
ATOM 713 N N . ASN A 1 84 ? -17.202 -7.250 25.976 1.00 80.69 84 ASN A N 1
ATOM 714 C CA . ASN A 1 84 ? -15.757 -7.482 25.952 1.00 80.69 84 ASN A CA 1
ATOM 715 C C . ASN A 1 84 ? -15.130 -7.066 24.616 1.00 80.69 84 ASN A C 1
ATOM 717 O O . ASN A 1 84 ? -14.030 -6.508 24.591 1.00 80.69 84 ASN A O 1
ATOM 721 N N . LYS A 1 85 ? -15.823 -7.300 23.499 1.00 86.06 85 LYS A N 1
ATOM 722 C CA . LYS A 1 85 ? -15.390 -6.861 22.169 1.00 86.06 85 LYS A CA 1
ATOM 723 C C . LYS A 1 85 ? -15.380 -5.334 22.060 1.00 86.06 85 LYS A C 1
ATOM 725 O O . LYS A 1 85 ? -14.390 -4.783 21.579 1.00 86.06 85 LYS A O 1
ATOM 730 N N . ASN A 1 86 ? -16.420 -4.659 22.545 1.00 87.88 86 ASN A N 1
ATOM 731 C CA . ASN A 1 86 ? -16.508 -3.197 22.542 1.00 87.88 86 ASN A CA 1
ATOM 732 C C . ASN A 1 86 ? -15.415 -2.569 23.414 1.00 87.88 86 ASN A C 1
ATOM 734 O O . ASN A 1 86 ? -14.693 -1.694 22.939 1.00 87.88 86 ASN A O 1
ATOM 738 N N . ASN A 1 87 ? -15.179 -3.109 24.613 1.00 85.62 87 ASN A N 1
ATOM 739 C CA . ASN A 1 87 ? -14.083 -2.687 25.486 1.00 85.62 87 ASN A CA 1
ATOM 740 C C . ASN A 1 87 ? -12.709 -2.840 24.815 1.00 85.62 87 ASN A C 1
ATOM 742 O O . ASN A 1 87 ? -11.884 -1.926 24.880 1.00 85.62 87 ASN A O 1
ATOM 746 N N . LYS A 1 88 ? -12.465 -3.966 24.124 1.00 84.50 88 LYS A N 1
ATOM 747 C CA . LYS A 1 88 ? -11.225 -4.188 23.357 1.00 84.50 88 LYS A CA 1
ATOM 748 C C . LYS A 1 88 ? -11.049 -3.133 22.255 1.00 84.50 88 LYS A C 1
ATOM 750 O O . LYS A 1 88 ? -9.950 -2.608 22.078 1.00 84.50 88 LYS A O 1
ATOM 755 N N . ILE A 1 89 ? -12.113 -2.799 21.522 1.00 87.81 89 ILE A N 1
ATOM 756 C CA . ILE A 1 89 ? -12.074 -1.788 20.450 1.00 87.81 89 ILE A CA 1
ATOM 757 C C . ILE A 1 89 ? -11.844 -0.382 21.023 1.00 87.81 89 ILE A C 1
ATOM 759 O O . ILE A 1 89 ? -10.989 0.342 20.509 1.00 87.81 89 ILE A O 1
ATOM 763 N N . ALA A 1 90 ? -12.557 -0.016 22.091 1.00 89.56 90 ALA A N 1
ATOM 764 C CA . A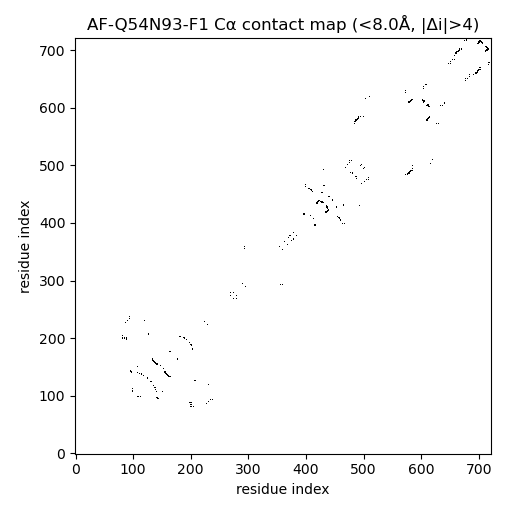LA A 1 90 ? -12.440 1.283 22.748 1.00 89.56 90 ALA A CA 1
ATOM 765 C C . ALA A 1 90 ? -11.012 1.516 23.268 1.00 89.56 90 ALA A C 1
ATOM 767 O O . ALA A 1 90 ? -10.378 2.515 22.926 1.00 89.56 90 ALA A O 1
ATOM 768 N N . LEU A 1 91 ? -10.453 0.533 23.985 1.00 88.81 91 LEU A N 1
ATOM 769 C CA . LEU A 1 91 ? -9.072 0.581 24.468 1.00 88.81 91 LEU A CA 1
ATOM 770 C C . LEU A 1 91 ? -8.067 0.642 23.315 1.00 88.81 91 LEU A C 1
ATOM 772 O O . LEU A 1 91 ? -7.140 1.443 23.364 1.00 88.81 91 LEU A O 1
ATOM 776 N N . LYS A 1 92 ? -8.267 -0.128 22.236 1.00 88.12 92 LYS A N 1
ATOM 777 C CA . LYS A 1 92 ? -7.405 -0.055 21.045 1.00 88.12 92 LYS A CA 1
ATOM 778 C C . LYS A 1 92 ? -7.344 1.351 20.453 1.00 88.12 92 LYS A C 1
ATOM 780 O O . LYS A 1 92 ? -6.255 1.830 20.147 1.00 88.12 92 LYS A O 1
ATOM 785 N N . LYS A 1 93 ? -8.491 2.015 20.301 1.00 91.00 93 LYS A N 1
ATOM 786 C CA . LYS A 1 93 ? -8.546 3.392 19.789 1.00 91.00 93 LYS A CA 1
ATOM 787 C C . LYS A 1 93 ? -7.913 4.394 20.748 1.00 91.00 93 LYS A C 1
ATOM 789 O O . LYS A 1 93 ? -7.227 5.300 20.289 1.00 91.00 93 LYS A O 1
ATOM 794 N N . PHE A 1 94 ? -8.120 4.216 22.050 1.00 93.06 94 PHE A N 1
ATOM 795 C CA . PHE A 1 94 ? -7.499 5.043 23.079 1.00 93.06 94 PHE A CA 1
ATOM 796 C C . PHE A 1 94 ? -5.969 4.941 23.034 1.00 93.06 94 PHE A C 1
ATOM 798 O O . PHE A 1 94 ? -5.302 5.957 22.851 1.00 93.06 94 PHE A O 1
ATOM 805 N N . PHE A 1 95 ? -5.412 3.726 23.100 1.00 91.25 95 PHE A N 1
ATOM 806 C CA . PHE A 1 95 ? -3.963 3.505 23.073 1.00 91.25 95 PHE A CA 1
ATOM 807 C C . PHE A 1 95 ? -3.315 4.084 21.814 1.00 91.25 95 PHE A C 1
ATOM 809 O O . PHE A 1 95 ? -2.263 4.701 21.914 1.00 91.25 95 PHE A O 1
ATOM 816 N N . LEU A 1 96 ? -3.960 3.964 20.649 1.00 90.75 96 LEU A N 1
ATOM 817 C CA . LEU A 1 96 ? -3.464 4.548 19.397 1.00 90.75 96 LEU A CA 1
ATOM 818 C C . LEU A 1 96 ? -3.389 6.081 19.401 1.00 90.75 96 LEU A C 1
ATOM 820 O O . LEU A 1 96 ? -2.701 6.629 18.550 1.00 90.75 96 LEU A O 1
ATOM 824 N N . LYS A 1 97 ? -4.092 6.771 20.305 1.00 93.25 97 LYS A N 1
ATOM 825 C CA . LYS A 1 97 ? -4.077 8.239 20.396 1.00 93.25 97 LYS A CA 1
ATOM 826 C C . LYS A 1 97 ? -3.125 8.789 21.452 1.00 93.25 97 LYS A C 1
ATOM 828 O O . LYS A 1 97 ? -2.658 9.913 21.298 1.00 93.25 97 LYS A O 1
ATOM 833 N N . VAL A 1 98 ? -2.857 8.025 22.513 1.00 94.88 98 VAL A N 1
ATOM 834 C CA . VAL A 1 98 ? -2.046 8.479 23.662 1.00 94.88 98 VAL A CA 1
ATOM 835 C C . VAL A 1 98 ? -0.697 7.771 23.787 1.00 94.88 98 VAL A C 1
ATOM 837 O O . VAL A 1 98 ? 0.018 7.978 24.767 1.00 94.88 98 VAL A O 1
ATOM 840 N N . HIS A 1 99 ? -0.341 6.900 22.841 1.00 93.31 99 HIS A N 1
ATOM 841 C CA . HIS A 1 99 ? 0.870 6.092 22.947 1.00 93.31 99 HIS A CA 1
ATOM 842 C C . HIS A 1 99 ? 2.129 6.968 23.115 1.00 93.31 99 HIS A C 1
ATOM 844 O O . HIS A 1 99 ? 2.313 7.899 22.331 1.00 93.31 99 HIS A O 1
ATOM 850 N N . PRO A 1 100 ? 3.025 6.681 24.081 1.00 93.94 100 PRO A N 1
ATOM 851 C CA . PRO A 1 100 ? 4.200 7.512 24.356 1.00 93.94 100 PRO A CA 1
ATOM 852 C C . PRO A 1 100 ? 5.119 7.679 23.137 1.00 93.94 100 PRO A C 1
ATOM 854 O O . PRO A 1 100 ? 5.693 8.748 22.944 1.00 93.94 100 PRO A O 1
ATOM 857 N N . ASP A 1 101 ? 5.222 6.667 22.271 1.00 88.88 101 ASP A N 1
ATOM 858 C CA . ASP A 1 101 ? 6.082 6.743 21.078 1.00 88.88 101 ASP A CA 1
ATOM 859 C C . ASP A 1 101 ? 5.589 7.740 20.018 1.00 88.88 101 ASP A C 1
ATOM 861 O O . ASP A 1 101 ? 6.386 8.183 19.194 1.00 88.88 101 ASP A O 1
ATOM 865 N N . LEU A 1 102 ? 4.316 8.151 20.061 1.00 89.31 102 LEU A N 1
ATOM 866 C CA . LEU A 1 102 ? 3.801 9.217 19.192 1.00 89.31 102 LEU A CA 1
ATOM 867 C C . LEU A 1 102 ? 4.418 10.579 19.526 1.00 89.31 102 LEU A C 1
ATOM 869 O O . LEU A 1 102 ? 4.475 11.463 18.679 1.00 89.31 102 LEU A O 1
ATOM 873 N N . PHE A 1 103 ? 4.914 10.739 20.752 1.00 92.69 103 PHE A N 1
ATOM 874 C CA . PHE A 1 103 ? 5.457 11.987 21.277 1.00 92.69 103 PHE A CA 1
ATOM 875 C C . PHE A 1 103 ? 6.986 11.948 21.347 1.00 92.69 103 PHE A C 1
ATOM 877 O O . PHE A 1 103 ? 7.586 12.517 22.255 1.00 92.69 103 PHE A O 1
ATOM 884 N N . PHE A 1 104 ? 7.649 11.276 20.397 1.00 88.69 104 PHE A N 1
ATOM 885 C CA . PHE A 1 104 ? 9.117 11.174 20.377 1.00 88.69 104 PHE A CA 1
ATOM 886 C C . PHE A 1 104 ? 9.817 12.544 20.337 1.00 88.69 104 PHE A C 1
ATOM 888 O O . PHE A 1 104 ? 10.947 12.668 20.807 1.00 88.69 104 PHE A O 1
ATOM 895 N N . GLN A 1 105 ? 9.140 13.559 19.792 1.00 88.62 105 GLN A N 1
ATOM 896 C CA . GLN A 1 105 ? 9.619 14.939 19.715 1.00 88.62 105 GLN A CA 1
ATOM 897 C C . GLN A 1 105 ? 9.510 15.690 21.056 1.00 88.62 105 GLN A C 1
ATOM 899 O O . GLN A 1 105 ? 10.204 16.685 21.242 1.00 88.62 105 GLN A O 1
ATOM 904 N N . PHE A 1 106 ? 8.700 15.196 22.003 1.00 93.75 106 PHE A N 1
ATOM 905 C CA . PHE A 1 106 ? 8.378 15.856 23.275 1.00 93.75 106 PHE A CA 1
ATOM 906 C C . PHE A 1 106 ? 8.660 14.913 24.465 1.00 93.75 106 PHE A C 1
ATOM 908 O O . PHE A 1 106 ? 7.755 14.236 24.963 1.00 93.75 106 PHE A O 1
ATOM 915 N N . PRO A 1 107 ? 9.917 14.833 24.952 1.00 91.88 107 PRO A N 1
ATOM 916 C CA . PRO A 1 107 ? 10.335 13.848 25.957 1.00 91.88 107 PRO A CA 1
ATOM 917 C C . PRO A 1 107 ? 9.544 13.897 27.271 1.00 91.88 107 PRO A C 1
ATOM 919 O O . PRO A 1 107 ? 9.288 12.858 27.879 1.00 91.88 107 PRO A O 1
ATOM 922 N N . ASN A 1 108 ? 9.143 15.090 27.707 1.00 96.44 108 ASN A N 1
ATOM 923 C CA . ASN A 1 108 ? 8.375 15.301 28.936 1.00 96.44 108 ASN A CA 1
ATOM 924 C C . ASN A 1 108 ? 6.940 14.769 28.807 1.00 96.44 108 ASN A C 1
ATOM 926 O O . ASN A 1 108 ? 6.468 14.032 29.677 1.00 96.44 108 ASN A O 1
ATOM 930 N N . ILE A 1 109 ? 6.272 15.067 27.688 1.00 96.88 109 ILE A N 1
ATOM 931 C CA . ILE A 1 109 ? 4.969 14.488 27.339 1.00 96.88 109 ILE A CA 1
ATOM 932 C C . ILE A 1 109 ? 5.060 12.966 27.266 1.00 96.88 109 ILE A C 1
ATOM 934 O O . ILE A 1 109 ? 4.250 12.268 27.878 1.00 96.88 109 ILE A O 1
ATOM 938 N N . LYS A 1 110 ? 6.075 12.439 26.571 1.00 95.69 110 LYS A N 1
ATOM 939 C CA . LYS A 1 110 ? 6.312 10.997 26.466 1.00 95.69 110 LYS A CA 1
ATOM 940 C C . LYS A 1 110 ? 6.407 10.344 27.849 1.00 95.69 110 LYS A C 1
ATOM 942 O O . LYS A 1 110 ? 5.716 9.358 28.100 1.00 95.69 110 LYS A O 1
ATOM 947 N N . LYS A 1 111 ? 7.220 10.908 28.753 1.00 96.19 111 LYS A N 1
ATOM 948 C CA . LYS A 1 111 ? 7.358 10.438 30.145 1.00 96.19 111 LYS A CA 1
ATOM 949 C C . LYS A 1 111 ? 6.032 10.498 30.909 1.00 96.19 111 LYS A C 1
ATOM 951 O O . LYS A 1 111 ? 5.715 9.577 31.658 1.00 96.19 111 LYS A O 1
ATOM 956 N N . THR A 1 112 ? 5.248 11.555 30.705 1.00 97.38 112 THR A N 1
ATOM 957 C CA . THR A 1 112 ? 3.946 11.736 31.364 1.00 97.38 112 THR A CA 1
ATOM 958 C C . THR A 1 112 ? 2.935 10.686 30.902 1.00 97.38 112 THR A C 1
ATOM 960 O O . THR A 1 112 ? 2.312 10.032 31.736 1.00 97.38 112 THR A O 1
ATOM 963 N N . ASN A 1 113 ? 2.833 10.444 29.592 1.00 96.44 113 ASN A N 1
ATOM 964 C CA . ASN A 1 113 ? 1.954 9.413 29.038 1.00 96.44 113 ASN A CA 1
ATOM 965 C C . ASN A 1 113 ? 2.359 8.001 29.471 1.00 96.44 113 ASN A C 1
ATOM 967 O O . ASN A 1 113 ? 1.487 7.205 29.809 1.00 96.44 113 ASN A O 1
ATOM 971 N N . ASP A 1 114 ? 3.656 7.684 29.497 1.00 96.00 114 ASP A N 1
ATOM 972 C CA . ASP A 1 114 ? 4.141 6.370 29.941 1.00 96.00 114 ASP A CA 1
ATOM 973 C C . ASP A 1 114 ? 3.823 6.130 31.430 1.00 96.00 114 ASP A C 1
ATOM 975 O O . ASP A 1 114 ? 3.280 5.083 31.798 1.00 96.00 114 ASP A O 1
ATOM 979 N N . LYS A 1 115 ? 4.019 7.151 32.281 1.00 96.62 115 LYS A N 1
ATOM 980 C CA . LYS A 1 115 ? 3.625 7.116 33.698 1.00 96.62 115 LYS A CA 1
ATOM 981 C C . LYS A 1 115 ? 2.117 6.911 33.861 1.00 96.62 115 LYS A C 1
ATOM 983 O O . LYS A 1 115 ? 1.702 6.046 34.632 1.00 96.62 115 LYS A O 1
ATOM 988 N N . SER A 1 116 ? 1.292 7.661 33.133 1.00 95.94 116 SER A N 1
ATOM 989 C CA . SER A 1 116 ? -0.171 7.554 33.210 1.00 95.94 116 SER A CA 1
ATOM 990 C C . SER A 1 116 ? -0.698 6.222 32.670 1.00 95.94 116 SER A C 1
ATOM 992 O O . SER A 1 116 ? -1.621 5.653 33.253 1.00 95.94 116 SER A O 1
ATOM 994 N N . LEU A 1 117 ? -0.090 5.661 31.617 1.00 93.94 117 LEU A N 1
ATOM 995 C CA . LEU A 1 117 ? -0.414 4.314 31.132 1.00 93.94 117 LEU A CA 1
ATOM 996 C C . LEU A 1 117 ? -0.074 3.240 32.172 1.00 93.94 117 LEU A C 1
ATOM 998 O O . LEU A 1 117 ? -0.868 2.324 32.382 1.00 93.94 117 LEU A O 1
ATOM 1002 N N . SER A 1 118 ? 1.070 3.368 32.847 1.00 93.44 118 SER A N 1
ATOM 1003 C CA . SER A 1 118 ? 1.477 2.457 33.922 1.00 93.44 118 SER A CA 1
ATOM 1004 C C . SER A 1 118 ? 0.512 2.511 35.116 1.00 93.44 118 SER A C 1
ATOM 1006 O O . SER A 1 118 ? 0.068 1.475 35.618 1.00 93.44 118 SER A O 1
ATOM 1008 N N . LEU A 1 119 ? 0.087 3.715 35.514 1.00 93.94 119 LEU A N 1
ATOM 1009 C CA . LEU A 1 119 ? -0.918 3.914 36.565 1.00 93.94 119 LEU A CA 1
ATOM 1010 C C . LEU A 1 119 ? -2.278 3.309 36.200 1.00 93.94 119 LEU A C 1
ATOM 1012 O O . LEU A 1 119 ? -2.884 2.625 37.026 1.00 93.94 119 LEU A O 1
ATOM 1016 N N . LEU A 1 120 ? -2.742 3.528 34.966 1.00 91.94 120 LEU A N 1
ATOM 1017 C CA . LEU A 1 120 ? -3.981 2.940 34.462 1.00 91.94 120 LEU A CA 1
ATOM 1018 C C . LEU A 1 120 ? -3.899 1.407 34.439 1.00 91.94 120 LEU A C 1
ATOM 1020 O O . LEU A 1 120 ? -4.851 0.735 34.822 1.00 91.94 120 LEU A O 1
ATOM 1024 N N . HIS A 1 121 ? -2.759 0.841 34.040 1.00 89.06 121 HIS A N 1
ATOM 1025 C CA . HIS A 1 121 ? -2.546 -0.605 34.071 1.00 89.06 121 HIS A CA 1
ATOM 1026 C C . HIS A 1 121 ? -2.607 -1.161 35.503 1.00 89.06 121 HIS A C 1
ATOM 1028 O O . HIS A 1 121 ? -3.296 -2.152 35.733 1.00 89.06 121 HIS A O 1
ATOM 1034 N N . SER A 1 122 ? -1.948 -0.508 36.471 1.00 90.06 122 SER A N 1
ATOM 1035 C CA . SER A 1 122 ? -2.023 -0.873 37.898 1.00 90.06 122 SER A CA 1
ATOM 1036 C C . SER A 1 122 ? -3.468 -0.877 38.392 1.00 90.06 122 SER A C 1
ATOM 1038 O O . SER A 1 122 ? -3.907 -1.841 39.006 1.00 90.06 122 SER A O 1
ATOM 1040 N N . PHE A 1 123 ? -4.245 0.154 38.051 1.00 90.56 123 PHE A N 1
ATOM 1041 C CA . PHE A 1 123 ? -5.662 0.223 38.404 1.00 90.56 123 PHE A CA 1
ATOM 1042 C C . PHE A 1 123 ? -6.465 -0.965 37.852 1.00 90.56 123 PHE A C 1
ATOM 1044 O O . PHE A 1 123 ? -7.225 -1.594 38.586 1.00 90.56 123 PHE A O 1
ATOM 1051 N N . LEU A 1 124 ? -6.273 -1.319 36.578 1.00 86.31 124 LEU A N 1
ATOM 1052 C CA . LEU A 1 124 ? -6.986 -2.440 35.955 1.00 86.31 124 LEU A CA 1
ATOM 1053 C C . LEU A 1 124 ? -6.597 -3.804 36.564 1.00 86.31 124 LEU A C 1
ATOM 1055 O O . LEU A 1 124 ? -7.463 -4.669 36.721 1.00 86.31 124 LEU A O 1
ATOM 1059 N N . GLU A 1 125 ? -5.328 -3.998 36.940 1.00 85.00 125 GLU A N 1
ATOM 1060 C CA . GLU A 1 125 ? -4.858 -5.178 37.694 1.00 85.00 125 GLU A CA 1
ATOM 1061 C C . GLU A 1 125 ? -5.505 -5.267 39.083 1.00 85.00 125 GLU A C 1
ATOM 1063 O O . GLU A 1 125 ? -5.968 -6.327 39.513 1.00 85.00 125 GLU A O 1
ATOM 1068 N N . GLU A 1 126 ? -5.560 -4.139 39.788 1.00 87.69 126 GLU A N 1
ATOM 1069 C CA . GLU A 1 126 ? -6.128 -4.029 41.131 1.00 87.69 126 GLU A CA 1
ATOM 1070 C C . GLU A 1 126 ? -7.635 -4.330 41.137 1.00 87.69 126 GLU A C 1
ATOM 1072 O O . GLU A 1 126 ? -8.122 -5.052 42.009 1.00 87.69 126 GLU A O 1
ATOM 1077 N N . ILE A 1 127 ? -8.367 -3.872 40.114 1.00 83.69 127 ILE A N 1
ATOM 1078 C CA . ILE A 1 127 ? -9.781 -4.225 39.910 1.00 83.69 127 ILE A CA 1
ATOM 1079 C C . ILE A 1 127 ? -9.939 -5.727 39.686 1.00 83.69 127 ILE A C 1
ATOM 1081 O O . ILE A 1 127 ? -10.783 -6.364 40.313 1.00 83.69 127 ILE A O 1
ATOM 1085 N N . LYS A 1 128 ? -9.122 -6.313 38.804 1.00 77.62 128 LYS A N 1
ATOM 1086 C CA . LYS A 1 128 ? -9.204 -7.741 38.471 1.00 77.62 128 LYS A CA 1
ATOM 1087 C C . LYS A 1 128 ? -8.904 -8.633 39.678 1.00 77.62 128 LYS A C 1
ATOM 1089 O O . LYS A 1 128 ? -9.499 -9.700 39.838 1.00 77.62 128 LYS A O 1
ATOM 1094 N N . THR A 1 129 ? -7.947 -8.222 40.500 1.00 82.44 129 THR A N 1
ATOM 1095 C CA . THR A 1 129 ? -7.533 -8.955 41.703 1.00 82.44 129 THR A CA 1
ATOM 1096 C C . THR A 1 129 ? -8.445 -8.692 42.900 1.00 82.44 129 THR A C 1
ATOM 1098 O O . THR A 1 129 ? -8.281 -9.364 43.918 1.00 82.44 129 THR A O 1
ATOM 1101 N N . GLU A 1 130 ? -9.410 -7.769 42.777 1.00 79.00 130 GLU A N 1
ATOM 1102 C CA . GLU A 1 130 ? -10.257 -7.265 43.869 1.00 79.00 130 GLU A CA 1
ATOM 1103 C C . GLU A 1 130 ? -9.424 -6.701 45.040 1.00 79.00 130 GLU A C 1
ATOM 1105 O O . GLU A 1 130 ? -9.849 -6.705 46.196 1.00 79.00 130 GLU A O 1
ATOM 1110 N N . ARG A 1 131 ? -8.205 -6.226 44.750 1.00 82.38 131 ARG A N 1
ATOM 1111 C CA . ARG A 1 131 ? -7.244 -5.705 45.730 1.00 82.38 131 ARG A CA 1
ATOM 1112 C C . ARG A 1 131 ? -6.738 -4.344 45.283 1.00 82.38 131 ARG A C 1
ATOM 1114 O O . ARG A 1 131 ? -5.702 -4.226 44.640 1.00 82.38 131 ARG A O 1
ATOM 1121 N N . LEU A 1 132 ? -7.479 -3.316 45.668 1.00 82.56 132 LEU A N 1
ATOM 1122 C CA . LEU A 1 132 ? -7.119 -1.921 45.445 1.00 82.56 132 LEU A CA 1
ATOM 1123 C C . LEU A 1 132 ? -6.084 -1.484 46.491 1.00 82.56 132 LEU A C 1
ATOM 1125 O O . LEU A 1 132 ? -6.328 -1.529 47.695 1.00 82.56 132 LEU A O 1
ATOM 1129 N N . SER A 1 133 ? -4.903 -1.104 46.020 1.00 82.88 133 SER A N 1
ATOM 1130 C CA . SER A 1 133 ? -3.752 -0.693 46.825 1.00 82.88 133 SER A CA 1
ATOM 1131 C C . SER A 1 133 ? -3.674 0.826 46.993 1.00 82.88 133 SER A C 1
ATOM 1133 O O . SER A 1 133 ? -3.204 1.317 48.022 1.00 82.88 133 SER A O 1
ATOM 1135 N N . ARG A 1 134 ? -4.161 1.589 46.003 1.00 83.06 134 ARG A N 1
ATOM 1136 C CA . ARG A 1 134 ? -4.081 3.056 45.986 1.00 83.06 134 ARG A CA 1
ATOM 1137 C C . ARG A 1 134 ? -5.424 3.700 46.297 1.00 83.06 134 ARG A C 1
ATOM 1139 O O . ARG A 1 134 ? -6.465 3.284 45.805 1.00 83.06 134 ARG A O 1
ATOM 1146 N N . LYS A 1 135 ? -5.374 4.784 47.076 1.00 85.50 135 LYS A N 1
ATOM 1147 C CA . LYS A 1 135 ? -6.554 5.596 47.413 1.00 85.50 135 LYS A CA 1
ATOM 1148 C C . LYS A 1 135 ? -6.918 6.610 46.328 1.00 85.50 135 LYS A C 1
ATOM 1150 O O . LYS A 1 135 ? -8.061 7.048 46.276 1.00 85.50 135 LYS A O 1
ATOM 1155 N N . GLN A 1 136 ? -5.968 7.003 45.481 1.00 92.00 136 GLN A N 1
ATOM 1156 C CA . GLN A 1 136 ? -6.150 8.070 44.498 1.00 92.00 136 GLN A CA 1
ATOM 1157 C C . GLN A 1 136 ? -5.329 7.799 43.236 1.00 92.00 136 GLN A C 1
ATOM 1159 O O . GLN A 1 136 ? -4.159 7.416 43.325 1.00 92.00 136 GLN A O 1
ATOM 1164 N N . TYR A 1 137 ? -5.941 8.039 42.076 1.00 93.69 137 TYR A N 1
ATOM 1165 C CA . TYR A 1 137 ? -5.305 7.972 40.764 1.00 93.69 137 TYR A CA 1
ATOM 1166 C C . TYR A 1 137 ? -5.386 9.350 40.103 1.00 93.69 137 TYR A C 1
ATOM 1168 O O . TYR A 1 137 ? -6.470 9.918 39.997 1.00 93.69 137 TYR A O 1
ATOM 1176 N N . ASP A 1 138 ? -4.234 9.884 39.696 1.00 94.75 138 ASP A N 1
ATOM 1177 C CA . ASP A 1 138 ? -4.083 11.144 38.955 1.00 94.75 138 ASP A CA 1
ATOM 1178 C C . ASP A 1 138 ? -3.441 10.790 37.611 1.00 94.75 138 ASP A C 1
ATOM 1180 O O . ASP A 1 138 ? -2.261 10.427 37.550 1.00 94.75 138 ASP A O 1
ATOM 1184 N N . LEU A 1 139 ? -4.263 10.749 36.565 1.00 95.38 139 LEU A N 1
ATOM 1185 C CA . LEU A 1 139 ? -3.896 10.281 35.235 1.00 95.38 139 LEU A CA 1
ATOM 1186 C C . LEU A 1 139 ? -3.909 11.460 34.269 1.00 95.38 139 LEU A C 1
ATOM 1188 O O . LEU A 1 139 ? -4.970 11.986 33.944 1.00 95.38 139 LEU A O 1
ATOM 1192 N N . GLN A 1 140 ? -2.744 11.824 33.749 1.00 96.94 140 GLN A N 1
ATOM 1193 C CA . GLN A 1 140 ? -2.610 12.876 32.746 1.00 96.94 140 GLN A CA 1
ATOM 1194 C C . GLN A 1 140 ? -2.166 12.275 31.416 1.00 96.94 140 GLN A C 1
ATOM 1196 O O . GLN A 1 140 ? -1.091 11.677 31.346 1.00 96.94 140 GLN A O 1
ATOM 1201 N N . PHE A 1 141 ? -2.955 12.451 30.358 1.00 97.06 141 PHE A N 1
ATOM 1202 C CA . PHE A 1 141 ? -2.530 12.043 29.021 1.00 97.06 141 PHE A CA 1
ATOM 1203 C C . PHE A 1 141 ? -2.599 13.195 28.037 1.00 97.06 141 PHE A C 1
ATOM 1205 O O . PHE A 1 141 ? -3.585 13.928 27.967 1.00 97.06 141 PHE A O 1
ATOM 1212 N N . TYR A 1 142 ? -1.569 13.260 27.215 1.00 97.62 142 TYR A N 1
ATOM 1213 C CA . TYR A 1 142 ? -1.524 14.014 25.979 1.00 97.62 142 TYR A CA 1
ATOM 1214 C C . TYR A 1 142 ? -1.994 13.122 24.832 1.00 97.62 142 TYR A C 1
ATOM 1216 O O . TYR A 1 142 ? -1.735 11.912 24.831 1.00 97.62 142 TYR A O 1
ATOM 1224 N N . TYR A 1 143 ? -2.680 13.702 23.854 1.00 95.00 143 TYR A N 1
ATOM 1225 C CA . TYR A 1 143 ? -3.167 12.975 22.684 1.00 95.00 143 TYR A CA 1
ATOM 1226 C C . TYR A 1 143 ? -2.895 13.756 21.400 1.00 95.00 143 TYR A C 1
ATOM 1228 O O . TYR A 1 143 ? -2.885 14.982 21.400 1.00 95.00 143 TYR A O 1
ATOM 1236 N N . LEU A 1 144 ? -2.687 13.035 20.297 1.00 89.50 144 LEU A N 1
ATOM 1237 C CA . LEU A 1 144 ? -2.646 13.646 18.970 1.00 89.50 144 LEU A CA 1
ATOM 1238 C C . LEU A 1 144 ? -4.061 13.691 18.389 1.00 89.50 144 LEU A C 1
ATOM 1240 O O . LEU A 1 144 ? -4.753 12.667 18.299 1.00 89.50 144 LEU A O 1
ATOM 1244 N N . ASP A 1 145 ? -4.498 14.884 18.003 1.00 88.12 145 ASP A N 1
ATOM 1245 C CA . ASP A 1 145 ? -5.612 15.049 17.080 1.00 88.12 145 ASP A CA 1
ATOM 1246 C C . ASP A 1 145 ? -5.088 15.052 15.624 1.00 88.12 145 ASP A C 1
ATOM 1248 O O . ASP A 1 145 ? -4.008 14.535 15.341 1.00 88.12 145 ASP A O 1
ATOM 1252 N N . ASN A 1 146 ? -5.876 15.544 14.667 1.00 83.88 146 ASN A N 1
ATOM 1253 C CA . ASN A 1 146 ? -5.447 15.593 13.264 1.00 83.88 146 ASN A CA 1
ATOM 1254 C C . ASN A 1 146 ? -4.515 16.785 12.950 1.00 83.88 146 ASN A C 1
ATOM 1256 O O . ASN A 1 146 ? -4.208 17.002 11.776 1.00 83.88 146 ASN A O 1
ATOM 1260 N N . ASN A 1 147 ? -4.110 17.569 13.952 1.00 83.38 147 ASN A N 1
ATOM 1261 C CA . ASN A 1 147 ? -3.256 18.742 13.807 1.00 83.38 147 ASN A CA 1
ATOM 1262 C C . ASN A 1 147 ? -1.777 18.390 14.022 1.00 83.38 147 ASN A C 1
ATOM 1264 O O . ASN A 1 147 ? -1.421 17.389 14.642 1.00 83.38 147 ASN A O 1
ATOM 1268 N N . ILE A 1 148 ? -0.908 19.239 13.476 1.00 81.75 148 ILE A N 1
ATOM 1269 C CA . ILE A 1 148 ? 0.544 19.182 13.657 1.00 81.75 148 ILE A CA 1
ATOM 1270 C C . ILE A 1 148 ? 0.902 20.252 14.693 1.00 81.75 148 ILE A C 1
ATOM 1272 O O . ILE A 1 148 ? 0.413 21.376 14.589 1.00 81.75 148 ILE A O 1
ATOM 1276 N N . TYR A 1 149 ? 1.723 19.901 15.682 1.00 88.44 149 TYR A N 1
ATOM 1277 C CA . TYR A 1 149 ? 2.108 20.789 16.781 1.00 88.44 149 TYR A CA 1
ATOM 1278 C C . TYR A 1 149 ? 3.608 21.074 16.740 1.00 88.44 149 TYR A C 1
ATOM 1280 O O . TYR A 1 149 ? 4.404 20.136 16.740 1.00 88.44 149 TYR A O 1
ATOM 1288 N N . ASP A 1 150 ? 3.979 22.355 16.756 1.00 83.75 150 ASP A N 1
ATOM 1289 C CA . ASP A 1 150 ? 5.382 22.788 16.783 1.00 83.75 150 ASP A CA 1
ATOM 1290 C C . ASP A 1 150 ? 5.923 22.927 18.215 1.00 83.75 150 ASP A C 1
ATOM 1292 O O . ASP A 1 150 ? 7.114 22.717 18.452 1.00 83.75 150 ASP A O 1
ATOM 1296 N N . ASN A 1 151 ? 5.056 23.253 19.184 1.00 91.56 151 ASN A N 1
ATOM 1297 C CA . ASN A 1 151 ? 5.436 23.435 20.584 1.00 91.56 151 ASN A CA 1
ATOM 1298 C C . ASN A 1 151 ? 4.746 22.428 21.507 1.00 91.56 151 ASN A C 1
ATOM 1300 O O . ASN A 1 151 ? 3.586 22.067 21.323 1.00 91.56 151 ASN A O 1
ATOM 1304 N N . GLU A 1 152 ? 5.450 22.063 22.581 1.00 93.88 152 GLU A N 1
ATOM 1305 C CA . GLU A 1 152 ? 4.955 21.164 23.632 1.00 93.88 152 GLU A CA 1
ATOM 1306 C C . GLU A 1 152 ? 3.660 21.675 24.296 1.00 93.88 152 GLU A C 1
ATOM 1308 O O . GLU A 1 152 ? 2.772 20.889 24.615 1.00 93.88 152 GLU A O 1
ATOM 1313 N N . ASN A 1 153 ? 3.530 22.996 24.461 1.00 94.94 153 ASN A N 1
ATOM 1314 C CA . ASN A 1 153 ? 2.401 23.629 25.152 1.00 94.94 153 ASN A CA 1
ATOM 1315 C C . ASN A 1 153 ? 1.094 23.624 24.347 1.00 94.94 153 ASN A C 1
ATOM 1317 O O . ASN A 1 153 ? 0.029 23.829 24.926 1.00 94.94 153 ASN A O 1
ATOM 1321 N N . ASP A 1 154 ? 1.175 23.405 23.034 1.00 94.88 154 ASP A N 1
ATOM 1322 C CA . ASP A 1 154 ? 0.013 23.445 22.143 1.00 94.88 154 ASP A CA 1
ATOM 1323 C C . ASP A 1 154 ? -0.699 22.082 22.081 1.00 94.88 154 ASP A C 1
ATOM 1325 O O . ASP A 1 154 ? -1.832 21.986 21.606 1.00 94.88 154 ASP A O 1
ATOM 1329 N N . ILE A 1 155 ? -0.048 21.022 22.577 1.00 95.19 155 ILE A N 1
ATOM 1330 C CA . ILE A 1 155 ? -0.566 19.658 22.518 1.00 95.19 155 ILE A CA 1
ATOM 1331 C C . ILE A 1 155 ? -1.690 19.498 23.543 1.00 95.19 155 ILE A C 1
ATOM 1333 O O . ILE A 1 155 ? -1.477 19.707 24.744 1.00 95.19 155 ILE A O 1
ATOM 1337 N N . PRO A 1 156 ? -2.887 19.075 23.110 1.00 96.12 156 PRO A N 1
ATOM 1338 C CA . PRO A 1 156 ? -4.009 18.927 24.003 1.00 96.12 156 PRO A CA 1
ATOM 1339 C C . PRO A 1 156 ? -3.740 17.786 24.981 1.00 96.12 156 PRO A C 1
ATOM 1341 O O . PRO A 1 156 ? -3.269 16.698 24.631 1.00 96.12 156 PRO A O 1
ATOM 1344 N N . PHE A 1 157 ? -4.080 18.044 26.235 1.00 95.56 157 PHE A N 1
ATOM 1345 C CA . PHE A 1 157 ? -4.001 17.071 27.307 1.00 95.56 157 PHE A CA 1
ATOM 1346 C C . PHE A 1 157 ? -5.331 16.998 28.037 1.00 95.56 157 PHE A C 1
ATOM 1348 O O . PHE A 1 157 ? -6.170 17.896 27.958 1.00 95.56 157 PHE A O 1
ATOM 1355 N N . PHE A 1 158 ? -5.520 15.917 28.774 1.00 92.81 158 PHE A N 1
ATOM 1356 C CA . PHE A 1 158 ? -6.608 15.806 29.725 1.00 92.81 158 PHE A CA 1
ATOM 1357 C C . PHE A 1 158 ? -6.074 15.215 31.034 1.00 92.81 158 PHE A C 1
ATOM 1359 O O . PHE A 1 158 ? -5.067 14.500 31.043 1.00 92.81 158 PHE A O 1
ATOM 1366 N N . ASN A 1 159 ? -6.763 15.513 32.134 1.00 94.81 159 ASN A N 1
ATOM 1367 C CA . ASN A 1 159 ? -6.479 14.943 33.444 1.00 94.81 159 ASN A CA 1
ATOM 1368 C C . ASN A 1 159 ? -7.729 14.225 33.994 1.00 94.81 159 ASN A C 1
ATOM 1370 O O . ASN A 1 159 ? -8.812 14.807 34.007 1.00 94.81 159 ASN A O 1
ATOM 1374 N N . ILE A 1 160 ? -7.578 12.968 34.419 1.00 92.50 160 ILE A N 1
ATOM 1375 C CA . ILE A 1 160 ? -8.576 12.170 35.143 1.00 92.50 160 ILE A CA 1
ATOM 1376 C C . ILE A 1 160 ? -8.102 12.023 36.589 1.00 92.50 160 ILE A C 1
ATOM 1378 O O . ILE A 1 160 ? -6.986 11.563 36.842 1.00 92.50 160 ILE A O 1
ATOM 1382 N N . LYS A 1 161 ? -8.985 12.350 37.537 1.00 93.25 161 LYS A N 1
ATOM 1383 C CA . LYS A 1 161 ? -8.736 12.193 38.971 1.00 93.25 161 LYS A CA 1
ATOM 1384 C C . LYS A 1 161 ? -9.913 11.489 39.625 1.00 93.25 161 LYS A C 1
ATOM 1386 O O . LYS A 1 161 ? -10.976 12.080 39.796 1.00 93.25 161 LYS A O 1
ATOM 1391 N N . PHE A 1 162 ? -9.693 10.259 40.069 1.00 90.06 162 PHE A N 1
ATOM 1392 C CA . PHE A 1 162 ? -10.672 9.517 40.861 1.00 90.06 162 PHE A CA 1
ATOM 1393 C C . PHE A 1 162 ? -10.030 8.972 42.133 1.00 90.06 162 PHE A C 1
ATOM 1395 O O . PHE A 1 162 ? -8.832 8.666 42.188 1.00 90.06 162 PHE A O 1
ATOM 1402 N N . SER A 1 163 ? -10.843 8.882 43.183 1.00 88.69 163 SER A N 1
ATOM 1403 C CA . SER A 1 163 ? -10.434 8.355 44.482 1.00 88.69 163 SER A CA 1
ATOM 1404 C C . SER A 1 163 ? -11.246 7.114 44.821 1.00 88.69 163 SER A C 1
ATOM 1406 O O . SER A 1 163 ? -12.460 7.070 44.619 1.00 88.69 163 SER A O 1
ATOM 1408 N N . VAL A 1 164 ? -10.561 6.097 45.331 1.00 83.44 164 VAL A N 1
ATOM 1409 C CA . VAL A 1 164 ? -11.155 4.831 45.746 1.00 83.44 164 VAL A CA 1
ATOM 1410 C C . VAL A 1 164 ? -10.981 4.735 47.255 1.00 83.44 164 VAL A C 1
ATOM 1412 O O . VAL A 1 164 ? -9.930 4.347 47.768 1.00 83.44 164 VAL A O 1
ATOM 1415 N N . ASN A 1 165 ? -12.005 5.167 47.990 1.00 77.50 165 ASN A N 1
ATOM 1416 C CA . ASN A 1 165 ? -11.971 5.199 49.447 1.00 77.50 165 ASN A CA 1
ATOM 1417 C C . ASN A 1 165 ? -12.370 3.836 50.011 1.00 77.50 165 ASN A C 1
ATOM 1419 O O . ASN A 1 165 ? -13.511 3.600 50.409 1.00 77.50 165 ASN A O 1
ATOM 1423 N N . ILE A 1 166 ? -11.382 2.953 50.136 1.00 73.25 166 ILE A N 1
ATOM 1424 C CA . ILE A 1 166 ? -11.493 1.742 50.953 1.00 73.25 166 ILE A CA 1
ATOM 1425 C C . ILE A 1 166 ? -11.387 2.175 52.417 1.00 73.25 166 ILE A C 1
ATOM 1427 O O . ILE A 1 166 ? -10.351 2.047 53.070 1.00 73.25 166 ILE A O 1
ATOM 1431 N N . SER A 1 167 ? -12.448 2.784 52.938 1.00 69.06 167 SER A N 1
ATOM 1432 C CA . SER A 1 167 ? -12.590 2.900 54.385 1.00 69.06 167 SER A CA 1
ATOM 1433 C C . SER A 1 167 ? -12.575 1.474 54.940 1.00 69.06 167 SER A C 1
ATOM 1435 O O . SER A 1 167 ? -13.282 0.605 54.437 1.00 69.06 167 SER A O 1
ATOM 1437 N N . SER A 1 168 ? -11.710 1.231 55.923 1.00 60.25 168 SER A N 1
ATOM 1438 C CA . SER A 1 168 ? -11.303 -0.058 56.503 1.00 60.25 168 SER A CA 1
ATOM 1439 C C . SER A 1 168 ? -12.420 -0.830 57.229 1.00 60.25 168 SER A C 1
ATOM 1441 O O . SER A 1 168 ? -12.180 -1.489 58.237 1.00 60.25 168 SER A O 1
ATOM 1443 N N . SER A 1 169 ? -13.659 -0.758 56.743 1.00 54.56 169 SER A N 1
ATOM 1444 C CA . SER A 1 169 ? -14.788 -1.517 57.258 1.00 54.56 169 SER A CA 1
ATOM 1445 C C . SER A 1 169 ? -14.676 -2.968 56.801 1.00 54.56 169 SER A C 1
ATOM 1447 O O . SER A 1 169 ? -15.048 -3.309 55.682 1.00 54.56 169 SER A O 1
ATOM 1449 N N . SER A 1 170 ? -14.182 -3.807 57.702 1.00 57.62 170 SER A N 1
ATOM 1450 C CA . SER A 1 170 ? -14.076 -5.269 57.656 1.00 57.62 170 SER A CA 1
ATOM 1451 C C . SER A 1 170 ? -15.424 -6.015 57.581 1.00 57.62 170 SER A C 1
ATOM 1453 O O . SER A 1 170 ? -15.490 -7.200 57.897 1.00 57.62 170 SER A O 1
ATOM 1455 N N . SER A 1 171 ? -16.508 -5.357 57.158 1.00 63.22 171 SER A N 1
ATOM 1456 C CA . SER A 1 171 ? -17.823 -5.977 57.000 1.00 63.22 171 SER A CA 1
ATOM 1457 C C . SER A 1 171 ? -18.054 -6.433 55.559 1.00 63.22 171 SER A C 1
ATOM 1459 O O . SER A 1 171 ? -17.626 -5.794 54.600 1.00 63.22 171 SER A O 1
ATOM 1461 N N . SER A 1 172 ? -18.761 -7.551 55.418 1.00 60.06 172 SER A N 1
ATOM 1462 C CA . SER A 1 172 ? -19.061 -8.315 54.196 1.00 60.06 172 SER A CA 1
ATOM 1463 C C . SER A 1 172 ? -19.764 -7.560 53.051 1.00 60.06 172 SER A C 1
ATOM 1465 O O . SER A 1 172 ? -20.100 -8.182 52.050 1.00 60.06 172 SER A O 1
ATOM 1467 N N . ASN A 1 173 ? -19.943 -6.238 53.148 1.00 62.41 173 ASN A N 1
ATOM 1468 C CA . ASN A 1 173 ? -20.559 -5.382 52.123 1.00 62.41 173 ASN A CA 1
ATOM 1469 C C . ASN A 1 173 ? -19.515 -4.525 51.372 1.00 62.41 173 ASN A C 1
ATOM 1471 O O . ASN A 1 173 ? -19.820 -3.439 50.879 1.00 62.41 173 ASN A O 1
ATOM 1475 N N . SER A 1 174 ? -18.257 -4.977 51.307 1.00 65.56 174 SER A N 1
ATOM 1476 C CA . SER A 1 174 ? -17.160 -4.254 50.643 1.00 65.56 174 SER A CA 1
ATOM 1477 C C . SER A 1 174 ? -17.408 -4.027 49.148 1.00 65.56 174 SER A C 1
ATOM 1479 O O . SER A 1 174 ? -16.955 -3.023 48.600 1.00 65.56 174 SER A O 1
ATOM 1481 N N . PHE A 1 175 ? -18.164 -4.915 48.499 1.00 69.19 175 PHE A N 1
ATOM 1482 C CA . PHE A 1 175 ? -18.397 -4.853 47.061 1.00 69.19 175 PHE A CA 1
ATOM 1483 C C . PHE A 1 175 ? -19.292 -3.680 46.643 1.00 69.19 175 PHE A C 1
ATOM 1485 O O . PHE A 1 175 ? -18.982 -3.021 45.658 1.00 69.19 175 PHE A O 1
ATOM 1492 N N . ASP A 1 176 ? -20.328 -3.339 47.418 1.00 70.44 176 ASP A N 1
ATOM 1493 C CA . ASP A 1 176 ? -21.230 -2.222 47.086 1.00 70.44 176 ASP A CA 1
ATOM 1494 C C . ASP A 1 176 ? -20.506 -0.868 47.140 1.00 70.44 176 ASP A C 1
ATOM 1496 O O . ASP A 1 176 ? -20.724 0.011 46.306 1.00 70.44 176 ASP A O 1
ATOM 1500 N N . LYS A 1 177 ? -19.572 -0.714 48.090 1.00 69.69 177 LYS A N 1
ATOM 1501 C CA . LYS A 1 177 ? -18.715 0.479 48.170 1.00 69.69 177 LYS A CA 1
ATOM 1502 C C . LYS A 1 177 ? -17.724 0.541 47.010 1.00 69.69 177 LYS A C 1
ATOM 1504 O O . LYS A 1 177 ? -17.486 1.615 46.464 1.00 69.69 177 LYS A O 1
ATOM 1509 N N . ILE A 1 178 ? -17.158 -0.602 46.622 1.00 75.38 178 ILE A N 1
ATOM 1510 C CA . ILE A 1 178 ? -16.263 -0.693 45.463 1.00 75.38 178 ILE A CA 1
ATOM 1511 C C . ILE A 1 178 ? -17.035 -0.373 44.173 1.00 75.38 178 ILE A C 1
ATOM 1513 O O . ILE A 1 178 ? -16.528 0.387 43.355 1.00 75.38 178 ILE A O 1
ATOM 1517 N N . ALA A 1 179 ? -18.272 -0.853 44.020 1.00 78.12 179 ALA A N 1
ATOM 1518 C CA . ALA A 1 179 ? -19.120 -0.592 42.856 1.00 78.12 179 ALA A CA 1
ATOM 1519 C C . ALA A 1 179 ? -19.357 0.909 42.621 1.00 78.12 179 ALA A C 1
ATOM 1521 O O . ALA A 1 179 ? -19.229 1.375 41.490 1.00 78.12 179 ALA A O 1
ATOM 1522 N N . TYR A 1 180 ? -19.604 1.684 43.685 1.00 80.62 180 TYR A N 1
ATOM 1523 C CA . TYR A 1 180 ? -19.743 3.141 43.582 1.00 80.62 180 TYR A CA 1
ATOM 1524 C C . TYR A 1 180 ? -18.467 3.812 43.043 1.00 80.62 180 TYR A C 1
ATOM 1526 O O . TYR A 1 180 ? -18.521 4.611 42.110 1.00 80.62 180 TYR A O 1
ATOM 1534 N N . HIS A 1 181 ? -17.297 3.442 43.573 1.00 81.19 181 HIS A N 1
ATOM 1535 C CA . HIS A 1 181 ? -16.016 3.985 43.106 1.00 81.19 181 HIS A CA 1
ATOM 1536 C C . HIS A 1 181 ? -15.661 3.546 41.678 1.00 81.19 181 HIS A C 1
ATOM 1538 O O . HIS A 1 181 ? -15.057 4.306 40.922 1.00 81.19 181 HIS A O 1
ATOM 1544 N N . LEU A 1 182 ? -16.048 2.332 41.288 1.00 83.44 182 LEU A N 1
ATOM 1545 C CA . LEU A 1 182 ? -15.878 1.842 39.923 1.00 83.44 182 LEU A CA 1
ATOM 1546 C C . LEU A 1 182 ? -16.784 2.566 38.935 1.00 83.44 182 LEU A C 1
ATOM 1548 O O . LEU A 1 182 ? -16.382 2.761 37.790 1.00 83.44 182 LEU A O 1
ATOM 1552 N N . GLN A 1 183 ? -17.987 2.954 39.357 1.00 84.50 183 GLN A N 1
ATOM 1553 C CA . GLN A 1 183 ? -18.888 3.744 38.532 1.00 84.50 183 GLN A CA 1
ATOM 1554 C C . GLN A 1 183 ? -18.313 5.140 38.267 1.00 84.50 183 GLN A C 1
ATOM 1556 O O . GLN A 1 183 ? -18.268 5.541 37.108 1.00 84.50 183 GLN A O 1
ATOM 1561 N N . ASP A 1 184 ? -17.784 5.821 39.288 1.00 85.81 184 ASP A N 1
ATOM 1562 C CA . ASP A 1 184 ? -17.099 7.116 39.120 1.00 85.81 184 ASP A CA 1
ATOM 1563 C C . ASP A 1 184 ? -15.901 6.996 38.158 1.00 85.81 184 ASP A C 1
ATOM 1565 O O . ASP A 1 184 ? -15.807 7.717 37.163 1.00 85.81 184 ASP A O 1
ATOM 1569 N N . ALA A 1 185 ? -15.035 5.995 38.358 1.00 87.25 185 ALA A N 1
ATOM 1570 C CA . ALA A 1 185 ? -13.917 5.742 37.446 1.00 87.25 185 ALA A CA 1
ATOM 1571 C C . ALA A 1 185 ? -14.384 5.429 36.009 1.00 87.25 185 ALA A C 1
ATOM 1573 O O . ALA A 1 185 ? -13.782 5.893 35.037 1.00 87.25 185 ALA A O 1
ATOM 1574 N N . GLN A 1 186 ? -15.466 4.659 35.853 1.00 89.62 186 GLN A N 1
ATOM 1575 C CA . GLN A 1 186 ? -16.052 4.344 34.551 1.00 89.62 186 GLN A CA 1
ATOM 1576 C C . GLN A 1 186 ? -16.588 5.602 33.858 1.00 89.62 186 GLN A C 1
ATOM 1578 O O . GLN A 1 186 ? -16.324 5.785 32.671 1.00 89.62 186 GLN A O 1
ATOM 1583 N N . GLU A 1 187 ? -17.312 6.465 34.571 1.00 89.38 187 GLU A N 1
ATOM 1584 C CA . GLU A 1 187 ? -17.862 7.710 34.029 1.00 89.38 187 GLU A CA 1
ATOM 1585 C C . GLU A 1 187 ? -16.748 8.655 33.569 1.00 89.38 187 GLU A C 1
ATOM 1587 O O . GLU A 1 187 ? -16.809 9.170 32.450 1.00 89.38 187 GLU A O 1
ATOM 1592 N N . GLN A 1 188 ? -15.682 8.803 34.359 1.00 90.12 188 GLN A N 1
ATOM 1593 C CA . GLN A 1 188 ? -14.529 9.626 33.988 1.00 90.12 188 GLN A CA 1
ATOM 1594 C C . GLN A 1 188 ? -13.796 9.083 32.747 1.00 90.12 188 GLN A C 1
ATOM 1596 O O . GLN A 1 188 ? -13.490 9.841 31.823 1.00 90.12 188 GLN A O 1
ATOM 1601 N N . ILE A 1 189 ? -13.571 7.765 32.665 1.00 88.44 189 ILE A N 1
ATOM 1602 C CA . ILE A 1 189 ? -12.953 7.139 31.482 1.00 88.44 189 ILE A CA 1
ATOM 1603 C C . ILE A 1 189 ? -13.865 7.267 30.250 1.00 88.44 189 ILE A C 1
ATOM 1605 O O . ILE A 1 189 ? -13.383 7.548 29.153 1.00 88.44 189 ILE A O 1
ATOM 1609 N N . GLN A 1 190 ? -15.183 7.112 30.406 1.00 90.19 190 GLN A N 1
ATOM 1610 C CA . GLN A 1 190 ? -16.139 7.276 29.308 1.00 90.19 190 GLN A CA 1
ATOM 1611 C C . GLN A 1 190 ? -16.215 8.722 28.805 1.00 90.19 190 GLN A C 1
ATOM 1613 O O . GLN A 1 190 ? -16.257 8.941 27.593 1.00 90.19 190 GLN A O 1
ATOM 1618 N N . GLN A 1 191 ? -16.223 9.715 29.699 1.00 89.06 191 GLN A N 1
ATOM 1619 C CA . GLN A 1 191 ? -16.154 11.131 29.319 1.00 89.06 191 GLN A CA 1
ATOM 1620 C C . GLN A 1 191 ? -14.890 11.413 28.510 1.00 89.06 191 GLN A C 1
ATOM 1622 O O . GLN A 1 191 ? -14.930 12.085 27.479 1.00 89.06 191 GLN A O 1
ATOM 1627 N N . PHE A 1 192 ? -13.780 10.820 28.925 1.00 88.38 192 PHE A N 1
ATOM 1628 C CA . PHE A 1 192 ? -12.533 10.929 28.200 1.00 88.38 192 PHE A CA 1
ATOM 1629 C C . PHE A 1 192 ? -12.565 10.233 26.827 1.00 88.38 192 PHE A C 1
ATOM 1631 O O . PHE A 1 192 ? -12.121 10.802 25.828 1.00 88.38 192 PHE A O 1
ATOM 1638 N N . PHE A 1 193 ? -13.167 9.051 26.712 1.00 92.25 193 PHE A N 1
ATOM 1639 C CA . PHE A 1 193 ? -13.366 8.409 25.409 1.00 92.25 193 PHE A CA 1
ATOM 1640 C C . PHE A 1 193 ? -14.230 9.262 24.474 1.00 92.25 193 PHE A C 1
ATOM 1642 O O . PHE A 1 193 ? -13.896 9.396 23.293 1.00 92.25 193 PHE A O 1
ATOM 1649 N N . LYS A 1 194 ? -15.264 9.930 25.004 1.00 91.31 194 LYS A N 1
ATOM 1650 C CA . LYS A 1 194 ? -16.065 10.902 24.244 1.00 91.31 194 LYS A CA 1
ATOM 1651 C C . LYS A 1 194 ? -15.212 12.072 23.741 1.00 91.31 194 LYS A C 1
ATOM 1653 O O . LYS A 1 194 ? -15.313 12.400 22.559 1.00 91.31 194 LYS A O 1
ATOM 1658 N N . LEU A 1 195 ? -14.324 12.632 24.572 1.00 90.69 195 LEU A N 1
ATOM 1659 C CA . LEU A 1 195 ? -13.372 13.680 24.160 1.00 90.69 195 LEU A CA 1
ATOM 1660 C C . LEU A 1 195 ? -12.462 13.212 23.012 1.00 90.69 195 LEU A C 1
ATOM 1662 O O . LEU A 1 195 ? -12.239 13.944 22.052 1.00 90.69 195 LEU A O 1
ATOM 1666 N N . LEU A 1 196 ? -12.009 11.956 23.042 1.00 90.75 196 LEU A N 1
ATOM 1667 C CA . LEU A 1 196 ? -11.205 11.366 21.967 1.00 90.75 196 LEU A CA 1
ATOM 1668 C C . LEU A 1 196 ? -12.001 10.956 20.719 1.00 90.75 196 LEU A C 1
ATOM 1670 O O . LEU A 1 196 ? -11.407 10.418 19.775 1.00 90.75 196 LEU A O 1
ATOM 1674 N N . SER A 1 197 ? -13.312 11.210 20.674 1.00 91.56 197 SER A N 1
ATOM 1675 C CA . SER A 1 197 ? -14.215 10.743 19.612 1.00 91.56 197 SER A CA 1
ATOM 1676 C C . SER A 1 197 ? -14.273 9.210 19.480 1.00 91.56 197 SER A C 1
ATOM 1678 O O . SER A 1 197 ? -14.482 8.673 18.388 1.00 91.56 197 SER A O 1
ATOM 1680 N N . ILE A 1 198 ? -14.076 8.486 20.584 1.00 91.62 198 ILE A N 1
ATOM 1681 C CA . ILE A 1 198 ? -14.268 7.035 20.678 1.00 91.62 198 ILE A CA 1
ATOM 1682 C C . ILE A 1 198 ? -15.745 6.803 21.009 1.00 91.62 198 ILE A C 1
ATOM 1684 O O . ILE A 1 198 ? -16.219 7.195 22.071 1.00 91.62 198 ILE A O 1
ATOM 1688 N N . LYS A 1 199 ? -16.487 6.223 20.059 1.00 89.50 199 LYS A N 1
ATOM 1689 C CA . LYS A 1 199 ? -17.949 6.047 20.152 1.00 89.50 199 LYS A CA 1
ATOM 1690 C C . LYS A 1 199 ? -18.356 4.763 20.874 1.00 89.50 199 LYS A C 1
ATOM 1692 O O . LYS A 1 199 ? -19.521 4.594 21.204 1.00 89.50 199 LYS A O 1
ATOM 1697 N N . GLU A 1 200 ? -17.419 3.840 21.043 1.00 88.62 200 GLU A N 1
ATOM 1698 C CA . GLU A 1 200 ? -17.658 2.558 21.686 1.00 88.62 200 GLU A CA 1
ATOM 1699 C C . GLU A 1 200 ? -17.956 2.725 23.179 1.00 88.62 200 GLU A C 1
ATOM 1701 O O . GLU A 1 200 ? -17.225 3.412 23.894 1.00 88.62 200 GLU A O 1
ATOM 1706 N N . GLU A 1 201 ? -19.002 2.050 23.658 1.00 84.44 201 GLU A N 1
ATOM 1707 C CA . GLU A 1 201 ? -19.280 1.967 25.089 1.00 84.44 201 GLU A CA 1
ATOM 1708 C C . GLU A 1 201 ? -18.158 1.218 25.809 1.00 84.44 201 GLU A C 1
ATOM 1710 O O . GLU A 1 201 ? -17.707 0.157 25.369 1.00 84.44 201 GLU A O 1
ATOM 1715 N N . PHE A 1 202 ? -17.729 1.776 26.939 1.00 84.88 202 PHE A N 1
ATOM 1716 C CA . PHE A 1 202 ? -16.716 1.182 27.796 1.00 84.88 202 PHE A CA 1
ATOM 1717 C C . PHE A 1 202 ? -17.312 0.858 29.161 1.00 84.88 202 PHE A C 1
ATOM 1719 O O . PHE A 1 202 ? -17.650 1.761 29.923 1.00 84.88 202 PHE A O 1
ATOM 1726 N N . ILE A 1 203 ? -17.457 -0.427 29.476 1.00 83.75 203 ILE A N 1
ATOM 1727 C CA . ILE A 1 203 ? -18.099 -0.884 30.715 1.00 83.75 203 ILE A CA 1
ATOM 1728 C C . ILE A 1 203 ? -17.046 -1.551 31.598 1.00 83.75 203 ILE A C 1
ATOM 1730 O O . ILE A 1 203 ? -16.632 -2.682 31.332 1.00 83.75 203 ILE A O 1
ATOM 1734 N N . LEU A 1 204 ? -16.640 -0.869 32.671 1.00 79.88 204 LEU A N 1
ATOM 1735 C CA . LEU A 1 204 ? -15.600 -1.316 33.604 1.00 79.88 204 LEU A CA 1
ATOM 1736 C C . LEU A 1 204 ? -16.061 -2.538 34.415 1.00 79.88 204 LEU A C 1
ATOM 1738 O O . LEU A 1 204 ? -15.298 -3.479 34.614 1.00 79.88 204 LEU A O 1
ATOM 1742 N N . HIS A 1 205 ? -17.345 -2.573 34.787 1.00 74.19 205 HIS A N 1
ATOM 1743 C CA . HIS A 1 205 ? -17.956 -3.671 35.548 1.00 74.19 205 HIS A CA 1
ATOM 1744 C C . HIS A 1 205 ? -17.841 -5.038 34.859 1.00 74.19 205 HIS A C 1
ATOM 1746 O O . HIS A 1 205 ? -17.786 -6.061 35.532 1.00 74.19 205 HIS A O 1
ATOM 1752 N N . SER A 1 206 ? -17.743 -5.074 33.526 1.00 74.88 206 SER A N 1
ATOM 1753 C CA . SER A 1 206 ? -17.558 -6.328 32.781 1.00 74.88 206 SER A CA 1
ATOM 1754 C C . SER A 1 206 ? -16.186 -6.981 32.993 1.00 74.88 206 SER A C 1
ATOM 1756 O O . SER A 1 206 ? -16.016 -8.159 32.687 1.00 74.88 206 SER A O 1
ATOM 1758 N N . MET A 1 207 ? -15.210 -6.237 33.527 1.00 65.56 207 MET A N 1
ATOM 1759 C CA . MET A 1 207 ? -13.863 -6.739 33.814 1.00 65.56 207 MET A CA 1
ATOM 1760 C C . MET A 1 207 ? -13.778 -7.507 35.133 1.00 65.56 207 MET A C 1
ATOM 1762 O O . MET A 1 207 ? -12.843 -8.286 35.326 1.00 65.56 207 MET A O 1
ATOM 1766 N N . ILE A 1 208 ? -14.740 -7.297 36.034 1.00 68.44 208 ILE A N 1
ATOM 1767 C CA . ILE A 1 208 ? -14.836 -8.013 37.304 1.00 68.44 208 ILE A CA 1
ATOM 1768 C C . ILE A 1 208 ? -15.506 -9.339 36.983 1.00 68.44 208 ILE A C 1
ATOM 1770 O O . ILE A 1 208 ? -16.728 -9.464 36.967 1.00 68.44 208 ILE A O 1
ATOM 1774 N N . GLY A 1 209 ? -14.689 -10.311 36.584 1.00 61.91 209 GLY A N 1
ATOM 1775 C CA . GLY A 1 209 ? -15.182 -11.620 36.185 1.00 61.91 209 GLY A CA 1
ATOM 1776 C C . GLY A 1 209 ? -16.032 -12.237 37.295 1.00 61.91 209 GLY A C 1
ATOM 1777 O O . GLY A 1 209 ? -15.601 -12.296 38.445 1.00 61.91 209 GLY A O 1
ATOM 1778 N N . ASN A 1 210 ? -17.213 -12.752 36.940 1.00 57.09 210 ASN A N 1
ATOM 1779 C CA . ASN A 1 210 ? -17.997 -13.625 37.811 1.00 57.09 210 ASN A CA 1
ATOM 1780 C C . ASN A 1 210 ? -17.203 -14.917 38.066 1.00 57.09 210 ASN A C 1
ATOM 1782 O O . ASN A 1 210 ? -17.432 -15.942 37.414 1.00 57.09 210 ASN A O 1
ATOM 1786 N N . LYS A 1 211 ? -16.276 -14.879 39.035 1.00 57.06 211 LYS A N 1
ATOM 1787 C CA . LYS A 1 211 ? -15.527 -16.046 39.535 1.00 57.06 211 LYS A CA 1
ATOM 1788 C C . LYS A 1 211 ? -16.462 -17.202 39.915 1.00 57.06 211 LYS A C 1
ATOM 1790 O O . LYS A 1 211 ? -16.054 -18.356 39.868 1.00 57.06 211 LYS A O 1
ATOM 1795 N N . SER A 1 212 ? -17.725 -16.904 40.224 1.00 53.66 212 SER A N 1
ATOM 1796 C CA . SER A 1 212 ? -18.757 -17.866 40.610 1.00 53.66 212 SER A CA 1
ATOM 1797 C C . SER A 1 212 ? -19.209 -18.829 39.503 1.00 53.66 212 SER A C 1
ATOM 1799 O O . SER A 1 212 ? -19.845 -19.825 39.827 1.00 53.66 212 SER A O 1
ATOM 1801 N N . SER A 1 213 ? -18.885 -18.591 38.225 1.00 52.78 213 SER A N 1
ATOM 1802 C CA . SER A 1 213 ? -19.362 -19.444 37.113 1.00 52.78 213 SER A CA 1
ATOM 1803 C C . SER A 1 213 ? -18.315 -20.382 36.492 1.00 52.78 213 SER A C 1
ATOM 1805 O O . SER A 1 213 ? -18.668 -21.195 35.643 1.00 52.78 213 SER A O 1
ATOM 1807 N N . LEU A 1 214 ? -17.045 -20.317 36.916 1.00 52.50 214 LEU A N 1
ATOM 1808 C CA . LEU A 1 214 ? -15.924 -21.022 36.262 1.00 52.50 214 LEU A CA 1
ATOM 1809 C C . LEU A 1 214 ? -15.169 -22.023 37.160 1.00 52.50 214 LEU A C 1
ATOM 1811 O O . LEU A 1 214 ? -14.131 -22.543 36.762 1.00 52.50 214 LEU A O 1
ATOM 1815 N N . SER A 1 215 ? -15.667 -22.330 38.359 1.00 51.78 215 SER A N 1
ATOM 1816 C CA . SER A 1 215 ? -14.912 -23.075 39.380 1.00 51.78 215 SER A CA 1
ATOM 1817 C C . SER A 1 215 ? -14.982 -24.614 39.321 1.00 51.78 215 SER A C 1
ATOM 1819 O O . SER A 1 215 ? -14.630 -25.245 40.314 1.00 51.78 215 SER A O 1
ATOM 1821 N N . SER A 1 216 ? -15.383 -25.262 38.216 1.00 54.38 216 SER A N 1
ATOM 1822 C CA . SER A 1 216 ? -15.593 -26.729 38.227 1.00 54.38 216 SER A CA 1
ATOM 1823 C C . SER A 1 216 ? -14.764 -27.608 37.282 1.00 54.38 216 SER A C 1
ATOM 1825 O O . SER A 1 216 ? -14.883 -28.819 37.415 1.00 54.38 216 SER A O 1
ATOM 1827 N N . ASN A 1 217 ? -13.875 -27.106 36.411 1.00 51.69 217 ASN A N 1
ATOM 1828 C CA . ASN A 1 217 ? -13.034 -27.997 35.583 1.00 51.69 217 ASN A CA 1
ATOM 1829 C C . ASN A 1 217 ? -11.579 -27.509 35.422 1.00 51.69 217 ASN A C 1
ATOM 1831 O O . ASN A 1 217 ? -11.285 -26.565 34.696 1.00 51.69 217 ASN A O 1
ATOM 1835 N N . ASN A 1 218 ? -10.654 -28.214 36.079 1.00 52.19 218 ASN A N 1
ATOM 1836 C CA . ASN A 1 218 ? -9.234 -27.877 36.264 1.00 52.19 218 ASN A CA 1
ATOM 1837 C C . ASN A 1 218 ? -8.302 -28.085 35.041 1.00 52.19 218 ASN A C 1
ATOM 1839 O O . ASN A 1 218 ? -7.098 -28.223 35.234 1.00 52.19 218 ASN A O 1
ATOM 1843 N N . ASN A 1 219 ? -8.795 -28.099 33.795 1.00 55.81 219 ASN A N 1
ATOM 1844 C CA . ASN A 1 219 ? -7.966 -28.490 32.635 1.00 55.81 219 ASN A CA 1
ATOM 1845 C C . ASN A 1 219 ? -7.738 -27.424 31.542 1.00 55.81 219 ASN A C 1
ATOM 1847 O O . ASN A 1 219 ? -7.000 -27.702 30.599 1.00 55.81 219 ASN A O 1
ATOM 1851 N N . ASP A 1 220 ? -8.257 -26.198 31.666 1.00 47.16 220 ASP A N 1
ATOM 1852 C CA . ASP A 1 220 ? -8.124 -25.182 30.608 1.00 47.16 220 ASP A CA 1
ATOM 1853 C C . ASP A 1 220 ? -7.076 -24.099 30.921 1.00 47.16 220 ASP A C 1
ATOM 1855 O O . ASP A 1 220 ? -7.377 -22.973 31.314 1.00 47.16 220 ASP A O 1
ATOM 1859 N N . ILE A 1 221 ? -5.807 -24.420 30.642 1.00 54.91 221 ILE A N 1
ATOM 1860 C CA . ILE A 1 221 ? -4.664 -23.479 30.656 1.00 54.91 221 ILE A CA 1
ATOM 1861 C C . ILE A 1 221 ? -4.834 -22.338 29.614 1.00 54.91 221 ILE A C 1
ATOM 1863 O O . ILE A 1 221 ? -4.149 -21.319 29.681 1.00 54.91 221 ILE A O 1
ATOM 1867 N N . ASN A 1 222 ? -5.794 -22.444 28.686 1.00 51.56 222 ASN A N 1
ATOM 1868 C CA . ASN A 1 222 ? -6.013 -21.472 27.606 1.00 51.56 222 ASN A CA 1
ATOM 1869 C C . ASN A 1 222 ? -6.892 -20.256 27.958 1.00 51.56 222 ASN A C 1
ATOM 1871 O O . ASN A 1 222 ? -6.907 -19.294 27.191 1.00 51.56 222 ASN A O 1
ATOM 1875 N N . LEU A 1 223 ? -7.587 -20.236 29.102 1.00 48.88 223 LEU A N 1
ATOM 1876 C CA . LEU A 1 223 ? -8.515 -19.140 29.446 1.00 48.88 223 LEU A CA 1
ATOM 1877 C C . LEU A 1 223 ? -7.819 -17.834 29.880 1.00 48.88 223 LEU A C 1
ATOM 1879 O O . LEU A 1 223 ? -8.426 -16.764 29.843 1.00 48.88 223 LEU A O 1
ATOM 1883 N N . ASN A 1 224 ? -6.525 -17.874 30.216 1.00 52.53 224 ASN A N 1
ATOM 1884 C CA . ASN A 1 224 ? -5.771 -16.668 30.581 1.00 52.53 224 ASN A CA 1
ATOM 1885 C C . ASN A 1 224 ? -5.514 -15.715 29.395 1.00 52.53 224 ASN A C 1
ATOM 1887 O O . ASN A 1 224 ? -5.303 -14.520 29.620 1.00 52.53 224 ASN A O 1
ATOM 1891 N N . ASN A 1 225 ? -5.591 -16.201 28.150 1.00 52.25 225 ASN A N 1
ATOM 1892 C CA . ASN A 1 225 ? -5.351 -15.397 26.945 1.00 52.25 225 ASN A CA 1
ATOM 1893 C C . ASN A 1 225 ? -6.508 -14.445 26.587 1.00 52.25 225 ASN A C 1
ATOM 1895 O O . ASN A 1 225 ? -6.316 -13.525 25.793 1.00 52.25 225 ASN A O 1
ATOM 1899 N N . ASP A 1 226 ? -7.692 -14.617 27.182 1.00 49.09 226 ASP A N 1
ATOM 1900 C CA . ASP A 1 226 ? -8.859 -13.765 26.908 1.00 49.09 226 ASP A CA 1
ATOM 1901 C C . ASP A 1 226 ? -9.073 -12.640 27.923 1.00 49.09 226 ASP A C 1
ATOM 1903 O O . ASP A 1 226 ? -9.919 -11.763 27.718 1.00 49.09 226 ASP A O 1
ATOM 1907 N N . SER A 1 227 ? -8.266 -12.605 28.986 1.00 60.59 227 SER A N 1
ATOM 1908 C CA . SER A 1 227 ? -8.297 -11.532 29.975 1.00 60.59 227 SER A CA 1
ATOM 1909 C C . SER A 1 227 ? -8.042 -10.183 29.295 1.00 60.59 227 SER A C 1
ATOM 1911 O O . SER A 1 227 ? -6.999 -9.991 28.671 1.00 60.59 227 SER A O 1
ATOM 1913 N N . LEU A 1 228 ? -8.938 -9.206 29.474 1.00 54.84 228 LEU A N 1
ATOM 1914 C CA . LEU A 1 228 ? -8.780 -7.858 28.908 1.00 54.84 228 LEU A CA 1
ATOM 1915 C C . LEU A 1 228 ? -7.433 -7.221 29.276 1.00 54.84 228 LEU A C 1
ATOM 1917 O O . LEU A 1 228 ? -6.855 -6.486 28.498 1.00 54.84 228 LEU A O 1
ATOM 1921 N N . LEU A 1 229 ? -6.901 -7.562 30.439 1.00 53.91 229 LEU A N 1
ATOM 1922 C CA . LEU A 1 229 ? -5.576 -7.181 30.903 1.00 53.91 229 LEU A CA 1
ATOM 1923 C C . LEU A 1 229 ? -4.418 -7.765 30.070 1.00 53.91 229 LEU A C 1
ATOM 1925 O O . LEU A 1 229 ? -3.487 -7.052 29.715 1.00 53.91 229 LEU A O 1
ATOM 1929 N N . TYR A 1 230 ? -4.512 -9.047 29.691 1.00 58.00 230 TYR A N 1
ATOM 1930 C CA . TYR A 1 230 ? -3.594 -9.663 28.732 1.00 58.00 230 TYR A CA 1
ATOM 1931 C C . TYR A 1 230 ? -3.733 -8.973 27.374 1.00 58.00 230 TYR A C 1
ATOM 1933 O O . TYR A 1 230 ? -2.734 -8.675 26.729 1.00 58.00 230 TYR A O 1
ATOM 1941 N N . PHE A 1 231 ? -4.963 -8.612 26.989 1.00 57.34 231 PHE A N 1
ATOM 1942 C CA . PHE A 1 231 ? -5.204 -7.766 25.826 1.00 57.34 231 PHE A CA 1
ATOM 1943 C C . PHE A 1 231 ? -4.563 -6.375 25.966 1.00 57.34 231 PHE A C 1
ATOM 1945 O O . PHE A 1 231 ? -3.904 -5.966 25.027 1.00 57.34 231 PHE A O 1
ATOM 1952 N N . VAL A 1 232 ? -4.672 -5.668 27.097 1.00 62.44 232 VAL A N 1
ATOM 1953 C CA . VAL A 1 232 ? -4.063 -4.341 27.323 1.00 62.44 232 VAL A CA 1
ATOM 1954 C C . VAL A 1 232 ? -2.537 -4.422 27.293 1.00 62.44 232 VAL A C 1
ATOM 1956 O O . VAL A 1 232 ? -1.902 -3.618 26.614 1.00 62.44 232 VAL A O 1
ATOM 1959 N N . LYS A 1 233 ? -1.939 -5.419 27.954 1.00 64.56 233 LYS A N 1
ATOM 1960 C CA . LYS A 1 233 ? -0.490 -5.657 27.929 1.00 64.56 233 LYS A CA 1
ATOM 1961 C C . LYS A 1 233 ? -0.001 -5.986 26.518 1.00 64.56 233 LYS A C 1
ATOM 1963 O O . LYS A 1 233 ? 0.952 -5.377 26.038 1.00 64.56 233 LYS A O 1
ATOM 1968 N N . ASN A 1 234 ? -0.691 -6.889 25.819 1.00 63.50 234 ASN A N 1
ATOM 1969 C CA . ASN A 1 234 ? -0.370 -7.223 24.433 1.00 63.50 234 ASN A CA 1
ATOM 1970 C C . ASN A 1 234 ? -0.612 -6.057 23.480 1.00 63.50 234 ASN A C 1
ATOM 1972 O O . ASN A 1 234 ? 0.136 -5.908 22.526 1.00 63.50 234 ASN A O 1
ATOM 1976 N N . LEU A 1 235 ? -1.627 -5.231 23.721 1.00 64.69 235 LEU A N 1
ATOM 1977 C CA . LEU A 1 235 ? -1.944 -4.059 22.916 1.00 64.69 235 LEU A CA 1
ATOM 1978 C C . LEU A 1 235 ? -0.901 -2.959 23.117 1.00 64.69 235 LEU A C 1
ATOM 1980 O O . LEU A 1 235 ? -0.503 -2.346 22.137 1.00 64.69 235 LEU A O 1
ATOM 1984 N N . SER A 1 236 ? -0.432 -2.743 24.348 1.00 62.31 236 SER A N 1
ATOM 1985 C CA . SER A 1 236 ? 0.685 -1.842 24.653 1.00 62.31 236 SER A CA 1
ATOM 1986 C C . SER A 1 236 ? 1.964 -2.307 23.952 1.00 62.31 236 SER A C 1
ATOM 1988 O O . SER A 1 236 ? 2.587 -1.540 23.221 1.00 62.31 236 SER A O 1
ATOM 1990 N N . ASN A 1 237 ? 2.301 -3.597 24.061 1.00 65.50 237 ASN A N 1
ATOM 1991 C CA . ASN A 1 237 ? 3.446 -4.175 23.354 1.00 65.50 237 ASN A CA 1
ATOM 1992 C C . ASN A 1 237 ? 3.291 -4.083 21.831 1.00 65.50 237 ASN A C 1
ATOM 1994 O O . ASN A 1 237 ? 4.220 -3.675 21.144 1.00 65.50 237 ASN A O 1
ATOM 1998 N N . PHE A 1 238 ? 2.108 -4.401 21.306 1.00 64.94 238 PHE A N 1
ATOM 1999 C CA . PHE A 1 238 ? 1.797 -4.285 19.885 1.00 64.94 238 PHE A CA 1
ATOM 2000 C C . PHE A 1 238 ? 1.909 -2.837 19.412 1.00 64.94 238 PHE A C 1
ATOM 2002 O O . PHE A 1 238 ? 2.499 -2.597 18.369 1.00 64.94 238 PHE A O 1
ATOM 2009 N N . ALA A 1 239 ? 1.400 -1.871 20.183 1.00 57.34 239 ALA A N 1
ATOM 2010 C CA . ALA A 1 239 ? 1.493 -0.449 19.879 1.00 57.34 239 ALA A CA 1
ATOM 2011 C C . ALA A 1 239 ? 2.955 0.023 19.849 1.00 57.34 239 ALA A C 1
ATOM 2013 O O . ALA A 1 239 ? 3.333 0.701 18.890 1.00 57.34 239 ALA A O 1
ATOM 2014 N N . ARG A 1 240 ? 3.786 -0.410 20.811 1.00 64.62 240 ARG A N 1
ATOM 2015 C CA . ARG A 1 240 ? 5.245 -0.194 20.820 1.00 64.62 240 ARG A CA 1
ATOM 2016 C C . ARG A 1 240 ? 5.913 -0.808 19.592 1.00 64.62 240 ARG A C 1
ATOM 2018 O O . ARG A 1 240 ? 6.676 -0.127 18.918 1.00 64.62 240 ARG A O 1
ATOM 2025 N N . GLU A 1 241 ? 5.58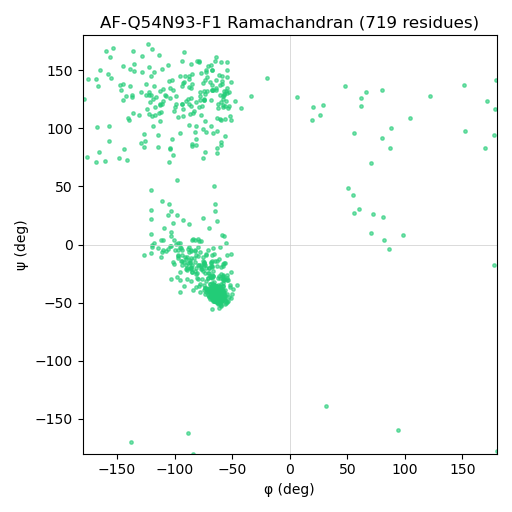9 -2.049 19.232 1.00 65.88 241 GLU A N 1
ATOM 2026 C CA . GLU A 1 241 ? 6.133 -2.689 18.027 1.00 65.88 241 GLU A CA 1
ATOM 2027 C C . GLU A 1 241 ? 5.696 -1.982 16.739 1.00 65.88 241 GLU A C 1
ATOM 2029 O O . GLU A 1 241 ? 6.522 -1.747 15.860 1.00 65.88 241 GLU A O 1
ATOM 2034 N N . THR A 1 242 ? 4.423 -1.598 16.609 1.00 63.94 242 THR A N 1
ATOM 2035 C CA . THR A 1 242 ? 3.950 -0.848 15.437 1.00 63.94 242 THR A CA 1
ATOM 2036 C C . THR A 1 242 ? 4.547 0.548 15.357 1.00 63.94 242 THR A C 1
ATOM 2038 O O . THR A 1 242 ? 4.909 0.966 14.263 1.00 63.94 242 THR A O 1
ATOM 2041 N N . SER A 1 243 ? 4.692 1.251 16.483 1.00 59.72 243 SER A N 1
ATOM 2042 C CA . SER A 1 243 ? 5.308 2.582 16.520 1.00 59.72 243 SER A CA 1
ATOM 2043 C C . SER A 1 243 ? 6.792 2.496 16.185 1.00 59.72 243 SER A C 1
ATOM 2045 O O . SER A 1 243 ? 7.277 3.261 15.361 1.00 59.72 243 SER A O 1
ATOM 2047 N N . LYS A 1 244 ? 7.498 1.502 16.736 1.00 68.00 244 LYS A N 1
ATOM 2048 C CA . LYS A 1 244 ? 8.889 1.205 16.388 1.00 68.00 244 LYS A CA 1
ATOM 2049 C C . LYS A 1 244 ? 9.039 0.893 14.900 1.00 68.00 244 LYS A C 1
ATOM 2051 O O . LYS A 1 244 ? 9.869 1.505 14.245 1.00 68.00 244 LYS A O 1
ATOM 2056 N N . ASN A 1 245 ? 8.186 0.029 14.347 1.00 65.75 245 ASN A N 1
ATOM 2057 C CA . ASN A 1 245 ? 8.183 -0.276 12.915 1.00 65.75 245 ASN A CA 1
ATOM 2058 C C . ASN A 1 245 ? 7.888 0.959 12.052 1.00 65.75 245 ASN A C 1
ATOM 2060 O O . ASN A 1 245 ? 8.467 1.090 10.978 1.00 65.75 245 ASN A O 1
ATOM 2064 N N . PHE A 1 246 ? 6.995 1.848 12.493 1.00 64.25 246 PHE A N 1
ATOM 2065 C CA . PHE A 1 246 ? 6.689 3.092 11.786 1.00 64.25 246 PHE A CA 1
ATOM 2066 C C . PHE A 1 246 ? 7.890 4.042 11.792 1.00 64.25 246 PHE A C 1
ATOM 2068 O O . PHE A 1 246 ? 8.304 4.496 10.733 1.00 64.25 246 PHE A O 1
ATOM 2075 N N . ILE A 1 247 ? 8.502 4.262 12.959 1.00 61.25 247 ILE A N 1
ATOM 2076 C CA . ILE A 1 247 ? 9.710 5.084 13.114 1.00 61.25 247 ILE A CA 1
ATOM 2077 C C . ILE A 1 247 ? 10.875 4.498 12.305 1.00 61.25 247 ILE A C 1
ATOM 2079 O O . ILE A 1 247 ? 11.618 5.241 11.670 1.00 61.25 247 ILE A O 1
ATOM 2083 N N . ASP A 1 248 ? 11.043 3.176 12.301 1.00 65.00 248 ASP A N 1
ATOM 2084 C CA . ASP A 1 248 ? 12.090 2.504 11.530 1.00 65.00 248 ASP A CA 1
ATOM 2085 C C . ASP A 1 248 ? 11.844 2.636 10.017 1.00 65.00 248 ASP A C 1
ATOM 2087 O O . ASP A 1 248 ? 12.782 2.924 9.275 1.00 65.00 248 ASP A O 1
ATOM 2091 N N . GLN A 1 249 ? 10.593 2.522 9.553 1.00 66.50 249 GLN A N 1
ATOM 2092 C CA . GLN A 1 249 ? 10.227 2.774 8.152 1.00 66.50 249 GLN A CA 1
ATOM 2093 C C . GLN A 1 249 ? 10.448 4.234 7.750 1.00 66.50 249 GLN A C 1
ATOM 2095 O O . GLN A 1 249 ? 11.000 4.498 6.686 1.00 66.50 249 GLN A O 1
ATOM 2100 N N . GLU A 1 250 ? 10.044 5.182 8.592 1.00 63.50 250 GLU A N 1
ATOM 2101 C CA . GLU A 1 250 ? 10.225 6.612 8.345 1.00 63.50 250 GLU A CA 1
ATOM 2102 C C . GLU A 1 250 ? 11.720 6.963 8.278 1.00 63.50 250 GLU A C 1
ATOM 2104 O O . GLU A 1 250 ? 12.166 7.625 7.344 1.00 63.50 250 GLU A O 1
ATOM 2109 N N . ARG A 1 251 ? 12.533 6.392 9.178 1.00 62.16 251 ARG A N 1
ATOM 2110 C CA . ARG A 1 251 ? 14.000 6.505 9.145 1.00 62.16 251 ARG A CA 1
ATOM 2111 C C . ARG A 1 251 ? 14.623 5.894 7.902 1.00 62.16 251 ARG A C 1
ATOM 2113 O O . ARG A 1 251 ? 15.587 6.448 7.382 1.00 62.16 251 ARG A O 1
ATOM 2120 N N . GLU A 1 252 ? 14.141 4.743 7.450 1.00 63.34 252 GLU A N 1
ATOM 2121 C CA . GLU A 1 252 ? 14.635 4.123 6.220 1.00 63.34 252 GLU A CA 1
ATOM 2122 C C . GLU A 1 252 ? 14.299 4.957 4.992 1.00 63.34 252 GLU A C 1
ATOM 2124 O O . GLU A 1 252 ? 15.149 5.122 4.119 1.00 63.34 252 GLU A O 1
ATOM 2129 N N . ILE A 1 253 ? 13.095 5.523 4.950 1.00 63.25 253 ILE A N 1
ATOM 2130 C CA . ILE A 1 253 ? 12.669 6.448 3.905 1.00 63.25 253 ILE A CA 1
ATOM 2131 C C . ILE A 1 253 ? 13.546 7.705 3.930 1.00 63.25 253 ILE A C 1
ATOM 2133 O O . ILE A 1 253 ? 14.086 8.080 2.890 1.00 63.25 253 ILE A O 1
ATOM 2137 N N . ASP A 1 254 ? 13.779 8.304 5.098 1.00 61.78 254 ASP A N 1
ATOM 2138 C CA . ASP A 1 254 ? 14.658 9.467 5.259 1.00 61.78 254 ASP A CA 1
ATOM 2139 C C . ASP A 1 254 ? 16.101 9.167 4.847 1.00 61.78 254 ASP A C 1
ATOM 2141 O O . ASP A 1 254 ? 16.734 9.965 4.151 1.00 61.78 254 ASP A O 1
ATOM 2145 N N . LEU A 1 255 ? 16.634 8.005 5.232 1.00 62.84 255 LEU A N 1
ATOM 2146 C CA . LEU A 1 255 ? 17.962 7.555 4.820 1.00 62.84 255 LEU A CA 1
ATOM 2147 C C . LEU A 1 255 ? 18.034 7.320 3.313 1.00 62.84 255 LEU A C 1
ATOM 2149 O O . LEU A 1 255 ? 19.020 7.709 2.688 1.00 62.84 255 LEU A O 1
ATOM 2153 N N . MET A 1 256 ? 16.999 6.726 2.719 1.00 65.44 256 MET A N 1
ATOM 2154 C CA . MET A 1 256 ? 16.910 6.501 1.281 1.00 65.44 256 MET A CA 1
ATOM 2155 C C . MET A 1 256 ? 16.835 7.828 0.520 1.00 65.44 256 MET A C 1
ATOM 2157 O O . MET A 1 256 ? 17.569 8.000 -0.451 1.00 65.44 256 MET A O 1
ATOM 2161 N N . TYR A 1 257 ? 16.020 8.787 0.971 1.00 62.50 257 TYR A N 1
ATOM 2162 C CA . TYR A 1 257 ? 15.946 10.125 0.380 1.00 62.50 257 TYR A CA 1
ATOM 2163 C C . TYR A 1 257 ? 17.262 10.878 0.519 1.00 62.50 257 TYR A C 1
ATOM 2165 O O . TYR A 1 257 ? 17.732 11.472 -0.446 1.00 62.50 257 TYR A O 1
ATOM 2173 N N . THR A 1 258 ? 17.889 10.810 1.689 1.00 63.12 258 THR A N 1
ATOM 2174 C CA . THR A 1 258 ? 19.184 11.440 1.956 1.00 63.12 258 THR A CA 1
ATOM 2175 C C . THR A 1 258 ? 20.278 10.840 1.069 1.00 63.12 258 THR A C 1
ATOM 2177 O O . THR A 1 258 ? 21.065 11.576 0.472 1.00 63.12 258 THR A O 1
ATOM 2180 N N . TYR A 1 259 ? 20.300 9.512 0.919 1.00 62.59 259 TYR A N 1
ATOM 2181 C CA . TYR A 1 259 ? 21.215 8.806 0.023 1.00 62.59 259 TYR A CA 1
ATOM 2182 C C . TYR A 1 259 ? 20.965 9.178 -1.439 1.00 62.59 259 TYR A C 1
ATOM 2184 O O . TYR A 1 259 ? 21.900 9.563 -2.133 1.00 62.59 259 TYR A O 1
ATOM 2192 N N . PHE A 1 260 ? 19.710 9.127 -1.893 1.00 64.00 260 PHE A N 1
ATOM 2193 C CA . PHE A 1 260 ? 19.327 9.472 -3.260 1.00 64.00 260 PHE A CA 1
ATOM 2194 C C . PHE A 1 260 ? 19.652 10.933 -3.586 1.00 64.00 260 PHE A C 1
ATOM 2196 O O . PHE A 1 260 ? 20.215 11.211 -4.640 1.00 64.00 260 PHE A O 1
ATOM 2203 N N . TYR A 1 261 ? 19.359 11.866 -2.675 1.00 66.25 261 TYR A N 1
ATOM 2204 C CA . TYR A 1 261 ? 19.675 13.285 -2.832 1.00 66.25 261 TYR A CA 1
ATOM 2205 C C . TYR A 1 261 ? 21.186 13.510 -2.914 1.00 66.25 261 TYR A C 1
ATOM 2207 O O . TYR A 1 261 ? 21.651 14.184 -3.832 1.00 66.25 261 TYR A O 1
ATOM 2215 N N . MET A 1 262 ? 21.971 12.908 -2.012 1.00 60.69 262 MET A N 1
ATOM 2216 C CA . MET A 1 262 ? 23.433 13.011 -2.058 1.00 60.69 262 MET A CA 1
ATOM 2217 C C . MET A 1 262 ? 24.012 12.385 -3.327 1.00 60.69 262 MET A C 1
ATOM 2219 O O . MET A 1 262 ? 24.824 13.016 -3.999 1.00 60.69 262 MET A O 1
ATOM 2223 N N . GLU A 1 263 ? 23.572 11.185 -3.701 1.00 63.75 263 GLU A N 1
ATOM 2224 C CA . GLU A 1 263 ? 24.018 10.510 -4.917 1.00 63.75 263 GLU A CA 1
ATOM 2225 C C . GLU A 1 263 ? 23.669 11.323 -6.171 1.00 63.75 263 GLU A C 1
ATOM 2227 O O . GLU A 1 263 ? 24.518 11.515 -7.043 1.00 63.75 263 GLU A O 1
ATOM 2232 N N . HIS A 1 264 ? 22.439 11.837 -6.256 1.00 66.12 264 HIS A N 1
ATOM 2233 C CA . HIS A 1 264 ? 21.985 12.661 -7.370 1.00 66.12 264 HIS A CA 1
ATOM 2234 C C . HIS A 1 264 ? 22.794 13.954 -7.469 1.00 66.12 264 HIS A C 1
ATOM 2236 O O . HIS A 1 264 ? 23.350 14.241 -8.528 1.00 66.12 264 HIS A O 1
ATOM 2242 N N . LYS A 1 265 ? 22.940 14.695 -6.365 1.00 62.38 265 LYS A N 1
ATOM 2243 C CA . LYS A 1 265 ? 23.692 15.957 -6.329 1.00 62.38 265 LYS A CA 1
ATOM 2244 C C . LYS A 1 265 ? 25.158 15.748 -6.710 1.00 62.38 265 LYS A C 1
ATOM 2246 O O . LYS A 1 265 ? 25.727 16.548 -7.442 1.00 62.38 265 LYS A O 1
ATOM 2251 N N . ILE A 1 266 ? 25.745 14.626 -6.301 1.00 59.56 266 ILE A N 1
ATOM 2252 C CA . ILE A 1 266 ? 27.117 14.251 -6.653 1.00 59.56 266 ILE A CA 1
ATOM 2253 C C . ILE A 1 266 ? 27.230 13.830 -8.123 1.00 59.56 266 ILE A C 1
ATOM 2255 O O . ILE A 1 266 ? 28.187 14.216 -8.787 1.00 59.56 266 ILE A O 1
ATOM 2259 N N . ARG A 1 267 ? 26.257 13.096 -8.678 1.00 60.28 267 ARG A N 1
ATOM 2260 C CA . ARG A 1 267 ? 26.213 12.784 -10.120 1.00 60.28 267 ARG A CA 1
ATOM 2261 C C . ARG A 1 267 ? 26.083 14.046 -10.974 1.00 60.28 267 ARG A C 1
ATOM 2263 O O . ARG A 1 267 ? 26.758 14.120 -11.998 1.00 60.28 267 ARG A O 1
ATOM 2270 N N . VAL A 1 268 ? 25.257 15.005 -10.549 1.00 62.31 268 VAL A N 1
ATOM 2271 C CA . VAL A 1 268 ? 25.104 16.318 -11.197 1.00 62.31 268 VAL A CA 1
ATOM 2272 C C . VAL A 1 268 ? 26.427 17.084 -11.141 1.00 62.31 268 VAL A C 1
ATOM 2274 O O . VAL A 1 268 ? 26.954 17.446 -12.184 1.00 62.31 268 VAL A O 1
ATOM 2277 N N . LEU A 1 269 ? 27.050 17.203 -9.964 1.00 56.94 269 LEU A N 1
ATOM 2278 C CA . LEU A 1 269 ? 28.346 17.879 -9.812 1.00 56.94 269 LEU A CA 1
ATOM 2279 C C . LEU A 1 269 ? 29.473 17.200 -10.604 1.00 56.94 269 LEU A C 1
ATOM 2281 O O . LEU A 1 269 ? 30.349 17.868 -11.145 1.00 56.94 269 LEU A O 1
ATOM 2285 N N . PHE A 1 270 ? 29.460 15.871 -10.732 1.00 62.94 270 PHE A N 1
ATOM 2286 C CA . PHE A 1 270 ? 30.431 15.175 -11.568 1.00 62.94 270 PHE A CA 1
ATOM 2287 C C . PHE A 1 270 ? 30.209 15.396 -13.066 1.00 62.94 270 PHE A C 1
ATOM 2289 O O . PHE A 1 270 ? 31.169 15.247 -13.815 1.00 62.94 270 PHE A O 1
ATOM 2296 N N . GLN A 1 271 ? 29.004 15.725 -13.538 1.00 60.97 271 GLN A N 1
ATOM 2297 C CA . GLN A 1 271 ? 28.790 16.032 -14.958 1.00 60.97 271 GLN A CA 1
ATOM 2298 C C . GLN A 1 271 ? 29.503 17.321 -15.394 1.00 60.97 271 GLN A C 1
ATOM 2300 O O . GLN A 1 271 ? 29.951 17.367 -16.537 1.00 60.97 271 GLN A O 1
ATOM 2305 N N . ASP A 1 272 ? 29.726 18.267 -14.477 1.00 52.81 272 ASP A N 1
ATOM 2306 C CA . ASP A 1 272 ? 30.363 19.562 -14.765 1.00 52.81 272 ASP A CA 1
ATOM 2307 C C . ASP A 1 272 ? 31.903 19.550 -14.686 1.00 52.81 272 ASP A C 1
ATOM 2309 O O . ASP A 1 272 ? 32.562 20.525 -15.047 1.00 52.81 272 ASP A O 1
ATOM 2313 N N . HIS A 1 273 ? 32.516 18.443 -14.256 1.00 57.88 273 HIS A N 1
ATOM 2314 C CA . HIS A 1 273 ? 33.971 18.337 -14.127 1.00 57.88 273 HIS A CA 1
ATOM 2315 C C . HIS A 1 273 ? 34.594 17.398 -15.172 1.00 57.88 273 HIS A C 1
ATOM 2317 O O . HIS A 1 273 ? 34.175 16.247 -15.322 1.00 57.88 273 HIS A O 1
ATOM 2323 N N . ASN A 1 274 ? 35.687 17.849 -15.807 1.00 71.94 274 ASN A N 1
ATOM 2324 C CA . ASN A 1 274 ? 36.566 17.091 -16.724 1.00 71.94 274 ASN A CA 1
ATOM 2325 C C . ASN A 1 274 ? 37.335 15.924 -16.047 1.00 71.94 274 ASN A C 1
ATOM 2327 O O . ASN A 1 274 ? 38.435 15.566 -16.459 1.00 71.94 274 ASN A O 1
ATOM 2331 N N . LEU A 1 275 ? 36.785 15.325 -14.990 1.00 72.81 275 LEU A N 1
ATOM 2332 C CA . LEU A 1 275 ? 37.363 14.173 -14.299 1.00 72.81 275 LEU A CA 1
ATOM 2333 C C . LEU A 1 275 ? 37.189 12.901 -15.131 1.00 72.81 275 LEU A C 1
ATOM 2335 O O . LEU A 1 275 ? 36.074 12.585 -15.568 1.00 72.81 275 LEU A O 1
ATOM 2339 N N . ALA A 1 276 ? 38.274 12.138 -15.278 1.00 81.19 276 ALA A N 1
ATOM 2340 C CA . ALA A 1 276 ? 38.258 10.837 -15.935 1.00 81.19 276 ALA A CA 1
ATOM 2341 C C . ALA A 1 276 ? 37.280 9.876 -15.229 1.00 81.19 276 ALA A C 1
ATOM 2343 O O . ALA A 1 276 ? 37.129 9.893 -14.004 1.00 81.19 276 ALA A O 1
ATOM 2344 N N . LEU A 1 277 ? 36.619 9.002 -16.000 1.00 75.69 277 LEU A N 1
ATOM 2345 C CA . LEU A 1 277 ? 35.591 8.071 -15.504 1.00 75.69 277 LEU A CA 1
ATOM 2346 C C . LEU A 1 277 ? 36.073 7.236 -14.299 1.00 75.69 277 LEU A C 1
ATOM 2348 O O . LEU A 1 277 ? 35.298 6.963 -13.380 1.00 75.69 277 LEU A O 1
ATOM 2352 N N . ASP A 1 278 ? 37.349 6.849 -14.289 1.00 77.44 278 ASP A N 1
ATOM 2353 C CA . ASP A 1 278 ? 37.940 6.027 -13.231 1.00 77.44 278 ASP A CA 1
ATOM 2354 C C . ASP A 1 278 ? 38.162 6.794 -11.923 1.00 77.44 278 ASP A C 1
ATOM 2356 O O . ASP A 1 278 ? 37.912 6.248 -10.845 1.00 77.44 278 ASP A O 1
ATOM 2360 N N . GLU A 1 279 ? 38.550 8.070 -11.988 1.00 76.44 279 GLU A N 1
ATOM 2361 C CA . GLU A 1 279 ? 38.618 8.941 -10.807 1.00 76.44 279 GLU A CA 1
ATOM 2362 C C . GLU A 1 279 ? 37.223 9.183 -10.233 1.00 76.44 279 GLU A C 1
ATOM 2364 O O . GLU A 1 279 ? 37.012 9.071 -9.024 1.00 76.44 279 GLU A O 1
ATOM 2369 N N . ARG A 1 280 ? 36.241 9.389 -11.118 1.00 72.81 280 ARG A N 1
ATOM 2370 C CA . ARG A 1 280 ? 34.821 9.516 -10.769 1.00 72.81 280 ARG A CA 1
ATOM 2371 C C . ARG A 1 280 ? 34.319 8.291 -9.996 1.00 72.81 280 ARG A C 1
ATOM 2373 O O . ARG A 1 280 ? 33.713 8.420 -8.934 1.00 72.81 280 ARG A O 1
ATOM 2380 N N . LYS A 1 281 ? 34.626 7.084 -10.486 1.00 75.25 281 LYS A N 1
ATOM 2381 C CA . LYS A 1 281 ? 34.285 5.815 -9.818 1.00 75.25 281 LYS A CA 1
ATOM 2382 C C . LYS A 1 281 ? 35.003 5.643 -8.477 1.00 75.25 281 LYS A C 1
ATOM 2384 O O . LYS A 1 281 ? 34.394 5.138 -7.533 1.00 75.25 281 LYS A O 1
ATOM 2389 N N . LYS A 1 282 ? 36.280 6.037 -8.374 1.00 79.25 282 LYS A N 1
ATOM 2390 C CA . LYS A 1 282 ? 37.045 5.981 -7.114 1.00 79.25 282 LYS A CA 1
ATOM 2391 C C . LYS A 1 282 ? 36.447 6.906 -6.053 1.00 79.25 282 LYS A C 1
ATOM 2393 O O . LYS A 1 282 ? 36.259 6.463 -4.920 1.00 79.25 282 LYS A O 1
ATOM 2398 N N . LEU A 1 283 ? 36.097 8.140 -6.420 1.00 72.75 283 LEU A N 1
ATOM 2399 C CA . LEU A 1 283 ? 35.461 9.101 -5.515 1.00 72.75 283 LEU A CA 1
ATOM 2400 C C . LEU A 1 283 ? 34.070 8.636 -5.070 1.00 72.75 283 LEU A C 1
ATOM 2402 O O . LEU A 1 283 ? 33.789 8.661 -3.874 1.00 72.75 283 LEU A O 1
ATOM 2406 N N . LEU A 1 284 ? 33.244 8.123 -5.990 1.00 71.31 284 LEU A N 1
ATOM 2407 C CA . LEU A 1 284 ? 31.934 7.547 -5.657 1.00 71.31 284 LEU A CA 1
ATOM 2408 C C . LEU A 1 284 ? 32.051 6.375 -4.670 1.00 71.31 284 LEU A C 1
ATOM 2410 O O . LEU A 1 284 ? 31.340 6.352 -3.671 1.00 71.31 284 LEU A O 1
ATOM 2414 N N . LYS A 1 285 ? 32.996 5.446 -4.880 1.00 76.69 285 LYS A N 1
ATOM 2415 C CA . LYS A 1 285 ? 33.249 4.345 -3.929 1.00 76.69 285 LYS A CA 1
ATOM 2416 C C . LYS A 1 285 ? 33.734 4.835 -2.564 1.00 76.69 285 LYS A C 1
ATOM 2418 O O . LYS A 1 285 ? 33.427 4.216 -1.546 1.00 76.69 285 LYS A O 1
ATOM 2423 N N . LYS A 1 286 ? 34.530 5.908 -2.521 1.00 75.25 286 LYS A N 1
ATOM 2424 C CA . LYS A 1 286 ? 35.032 6.481 -1.264 1.00 75.25 286 LYS A CA 1
ATOM 2425 C C . LYS A 1 286 ? 33.909 7.166 -0.484 1.00 75.25 286 LYS A C 1
ATOM 2427 O O . LYS A 1 286 ? 33.771 6.929 0.713 1.00 75.25 286 LYS A O 1
ATOM 2432 N N . LEU A 1 28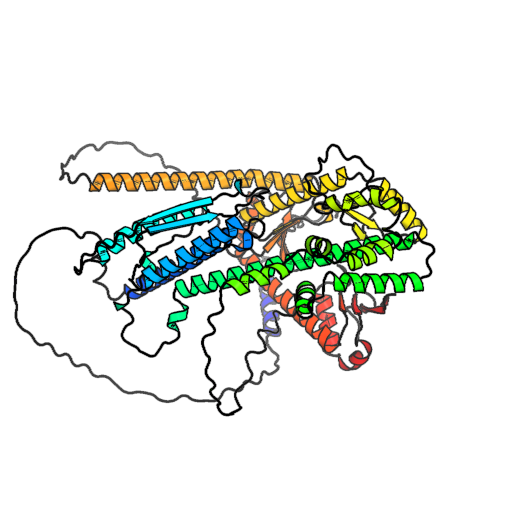7 ? 33.064 7.924 -1.179 1.00 68.19 287 LEU A N 1
ATOM 2433 C CA . LEU A 1 287 ? 31.862 8.530 -0.618 1.00 68.19 287 LEU A CA 1
ATOM 2434 C C . LEU A 1 287 ? 30.886 7.468 -0.101 1.00 68.19 287 LEU A C 1
ATOM 2436 O O . LEU A 1 287 ? 30.398 7.579 1.016 1.00 68.19 287 LEU A O 1
ATOM 2440 N N . GLU A 1 288 ? 30.647 6.403 -0.865 1.00 69.44 288 GLU A N 1
ATOM 2441 C CA . GLU A 1 288 ? 29.786 5.298 -0.438 1.00 69.44 288 GLU A CA 1
ATOM 2442 C C . GLU A 1 288 ? 30.284 4.660 0.871 1.00 69.44 288 GLU A C 1
ATOM 2444 O O . GLU A 1 288 ? 29.492 4.380 1.770 1.00 69.44 288 GLU A O 1
ATOM 2449 N N . LYS A 1 289 ? 31.605 4.487 1.031 1.00 76.50 289 LYS A N 1
ATOM 2450 C CA . LYS A 1 289 ? 32.204 4.014 2.291 1.00 76.50 289 LYS A CA 1
ATOM 2451 C C . LYS A 1 289 ? 31.986 4.988 3.453 1.00 76.50 289 LYS A C 1
ATOM 2453 O O . LYS A 1 289 ? 31.704 4.533 4.559 1.00 76.50 289 LYS A O 1
ATOM 2458 N N . LEU A 1 290 ? 32.093 6.297 3.218 1.00 69.31 290 LEU A N 1
ATOM 2459 C CA . LEU A 1 290 ? 31.829 7.327 4.232 1.00 69.31 290 LEU A CA 1
ATOM 2460 C C . LEU A 1 290 ? 30.347 7.385 4.625 1.00 69.31 290 LEU A C 1
ATOM 2462 O O . LEU A 1 290 ? 30.026 7.422 5.810 1.00 69.31 290 LEU A O 1
ATOM 2466 N N . LEU A 1 291 ? 29.438 7.297 3.653 1.00 63.72 291 LEU A N 1
ATOM 2467 C CA . LEU A 1 291 ? 27.996 7.231 3.901 1.00 63.72 291 LEU A CA 1
ATOM 2468 C C . LEU A 1 291 ? 27.613 5.976 4.690 1.00 63.72 291 LEU A C 1
ATOM 2470 O O . LEU A 1 291 ? 26.831 6.067 5.633 1.00 63.72 291 LEU A O 1
ATOM 2474 N N . ASN A 1 292 ? 28.221 4.829 4.377 1.00 67.75 292 ASN A N 1
ATOM 2475 C CA . ASN A 1 292 ? 28.029 3.599 5.146 1.00 67.75 292 ASN A CA 1
ATOM 2476 C C . ASN A 1 292 ? 28.615 3.683 6.570 1.00 67.75 292 ASN A C 1
ATOM 2478 O O . ASN A 1 292 ? 28.113 2.998 7.454 1.00 67.75 292 ASN A O 1
ATOM 2482 N N . LYS A 1 293 ? 29.640 4.511 6.831 1.00 71.69 293 LYS A N 1
ATOM 2483 C CA . LYS A 1 293 ? 30.108 4.792 8.205 1.00 71.69 293 LYS A CA 1
ATOM 2484 C C . LYS A 1 293 ? 29.091 5.633 8.988 1.00 71.69 293 LYS A C 1
ATOM 2486 O O . LYS A 1 293 ? 28.812 5.328 10.141 1.00 71.69 293 LYS A O 1
ATOM 2491 N N . LEU A 1 294 ? 28.530 6.674 8.366 1.00 58.16 294 LEU A N 1
ATOM 2492 C CA . LEU A 1 294 ? 27.552 7.585 8.991 1.00 58.16 294 LEU A CA 1
ATOM 2493 C C . LEU A 1 294 ? 26.159 6.960 9.170 1.00 58.16 294 LEU A C 1
ATOM 2495 O O . LEU A 1 294 ? 25.355 7.393 10.004 1.00 58.16 294 LEU A O 1
ATOM 2499 N N . SER A 1 295 ? 25.859 5.960 8.348 1.00 60.97 295 SER A N 1
ATOM 2500 C CA . SER A 1 295 ? 24.633 5.181 8.386 1.00 60.97 295 SER A CA 1
ATOM 2501 C C . SER A 1 295 ? 24.944 3.726 8.036 1.00 60.97 295 SER A C 1
ATOM 2503 O O . SER A 1 295 ? 24.765 3.321 6.882 1.00 60.97 295 SER A O 1
ATOM 2505 N N . PRO A 1 296 ? 25.407 2.925 9.011 1.00 60.88 296 PRO A N 1
ATOM 2506 C CA . PRO A 1 296 ? 25.644 1.507 8.800 1.00 60.88 296 PRO A CA 1
ATOM 2507 C C . PRO A 1 296 ? 24.361 0.861 8.293 1.00 60.88 296 PRO A C 1
ATOM 2509 O O . PRO A 1 296 ? 23.321 0.950 8.946 1.00 60.88 296 PRO A O 1
ATOM 2512 N N . LYS A 1 297 ? 24.420 0.209 7.130 1.00 55.91 297 LYS A N 1
ATOM 2513 C CA . LYS A 1 297 ? 23.337 -0.673 6.694 1.00 55.91 297 LYS A CA 1
ATOM 2514 C C . LYS A 1 297 ? 23.221 -1.763 7.754 1.00 55.91 297 LYS A C 1
ATOM 2516 O O . LYS A 1 297 ? 24.113 -2.606 7.860 1.00 55.91 297 LYS A O 1
ATOM 2521 N N . SER A 1 298 ? 22.170 -1.747 8.570 1.00 50.03 298 SER A N 1
ATOM 2522 C CA . SER A 1 298 ? 21.894 -2.889 9.431 1.00 50.03 298 SER A CA 1
ATOM 2523 C C . SER A 1 298 ? 21.627 -4.077 8.505 1.00 50.03 298 SER A C 1
ATOM 2525 O O . SER A 1 298 ? 20.703 -4.071 7.693 1.00 50.03 298 SER A O 1
ATOM 2527 N N . PHE A 1 299 ? 22.469 -5.109 8.587 1.00 47.28 299 PHE A N 1
ATOM 2528 C CA . PHE A 1 299 ? 22.327 -6.325 7.776 1.00 47.28 299 PHE A CA 1
ATOM 2529 C C . PHE A 1 299 ? 20.967 -7.020 7.984 1.00 47.28 299 PHE A C 1
ATOM 2531 O O . PHE A 1 299 ? 20.551 -7.817 7.149 1.00 47.28 299 PHE A O 1
ATOM 2538 N N . GLN A 1 300 ? 20.250 -6.684 9.060 1.00 51.94 300 GLN A N 1
ATOM 2539 C CA . GLN A 1 300 ? 18.897 -7.162 9.341 1.00 51.94 300 GLN A CA 1
ATOM 2540 C C . GLN A 1 300 ? 17.803 -6.449 8.514 1.00 51.94 300 GLN A C 1
ATOM 2542 O O . GLN A 1 300 ? 16.737 -7.025 8.315 1.00 51.94 300 GLN A O 1
ATOM 2547 N N . ASN A 1 301 ? 18.071 -5.267 7.945 1.00 49.31 301 ASN A N 1
ATOM 2548 C CA . ASN A 1 301 ? 17.061 -4.435 7.272 1.00 49.31 301 ASN A CA 1
ATOM 2549 C C . ASN A 1 301 ? 17.038 -4.560 5.742 1.00 49.31 301 ASN A C 1
ATOM 2551 O O . ASN A 1 301 ? 16.178 -3.981 5.081 1.00 49.31 301 ASN A O 1
ATOM 2555 N N . ILE A 1 302 ? 17.904 -5.398 5.159 1.00 48.94 302 ILE A N 1
ATOM 2556 C CA . ILE A 1 302 ? 17.769 -5.826 3.751 1.00 48.94 302 ILE A CA 1
ATOM 2557 C C . ILE A 1 302 ? 16.372 -6.435 3.521 1.00 48.94 302 ILE A C 1
ATOM 2559 O O . ILE A 1 302 ? 15.793 -6.299 2.446 1.00 48.94 302 ILE A O 1
ATOM 2563 N N . GLY A 1 303 ? 15.784 -7.016 4.573 1.00 53.34 303 GLY A N 1
ATOM 2564 C CA . GLY A 1 303 ? 14.413 -7.500 4.575 1.00 53.34 303 GLY A CA 1
ATOM 2565 C C . GLY A 1 303 ? 13.349 -6.422 4.361 1.00 53.34 303 GLY A C 1
ATOM 2566 O O . GLY A 1 303 ? 12.317 -6.767 3.807 1.00 53.34 303 GLY A O 1
ATOM 2567 N N . ILE A 1 304 ? 13.556 -5.154 4.739 1.00 46.38 304 ILE A N 1
ATOM 2568 C CA . ILE A 1 304 ? 12.535 -4.100 4.584 1.00 46.38 304 ILE A CA 1
ATOM 2569 C C . ILE A 1 304 ? 12.576 -3.498 3.179 1.00 46.38 304 ILE A C 1
ATOM 2571 O O . ILE A 1 304 ? 11.526 -3.336 2.568 1.00 46.38 304 ILE A O 1
ATOM 2575 N N . VAL A 1 305 ? 13.765 -3.295 2.602 1.00 41.62 305 VAL A N 1
ATOM 2576 C CA . VAL A 1 305 ? 13.915 -2.949 1.174 1.00 41.62 305 VAL A CA 1
ATOM 2577 C C . VAL A 1 305 ? 13.291 -4.046 0.306 1.00 41.62 305 VAL A C 1
ATOM 2579 O O . VAL A 1 305 ? 12.457 -3.761 -0.551 1.00 41.62 305 VAL A O 1
ATOM 2582 N N . ASN A 1 306 ? 13.583 -5.314 0.602 1.00 48.69 306 ASN A N 1
ATOM 2583 C CA . ASN A 1 306 ? 12.940 -6.439 -0.071 1.00 48.69 306 ASN A CA 1
ATOM 2584 C C . ASN A 1 306 ? 11.438 -6.519 0.255 1.00 48.69 306 ASN A C 1
ATOM 2586 O O . ASN A 1 306 ? 10.643 -6.796 -0.623 1.00 48.69 306 ASN A O 1
ATOM 2590 N N . GLN A 1 307 ? 10.973 -6.183 1.460 1.00 54.66 307 GLN A N 1
ATOM 2591 C CA . GLN A 1 307 ? 9.533 -6.128 1.751 1.00 54.66 307 GLN A CA 1
ATOM 2592 C C . GLN A 1 307 ? 8.822 -4.949 1.081 1.00 54.66 307 GLN A C 1
ATOM 2594 O O . GLN A 1 307 ? 7.638 -5.069 0.816 1.00 54.66 307 GLN A O 1
ATOM 2599 N N . ILE A 1 308 ? 9.473 -3.817 0.822 1.00 47.41 308 ILE A N 1
ATOM 2600 C CA . ILE A 1 308 ? 8.873 -2.653 0.152 1.00 47.41 308 ILE A CA 1
ATOM 2601 C C . ILE A 1 308 ? 8.801 -2.896 -1.357 1.00 47.41 308 ILE A C 1
ATOM 2603 O O . ILE A 1 308 ? 7.783 -2.589 -1.974 1.00 47.41 308 ILE A O 1
ATOM 2607 N N . PHE A 1 309 ? 9.847 -3.486 -1.938 1.00 47.91 309 PHE A N 1
ATOM 2608 C CA . PHE A 1 309 ? 9.935 -3.736 -3.378 1.00 47.91 309 PHE A CA 1
ATOM 2609 C C . PHE A 1 309 ? 9.437 -5.132 -3.809 1.00 47.91 309 PHE A C 1
ATOM 2611 O O . PHE A 1 309 ? 9.100 -5.308 -4.977 1.00 47.91 309 PHE A O 1
ATOM 2618 N N . GLU A 1 310 ? 9.309 -6.100 -2.893 1.00 54.75 310 GLU A N 1
ATOM 2619 C CA . GLU A 1 310 ? 8.849 -7.485 -3.144 1.00 54.75 310 GLU A CA 1
ATOM 2620 C C . GLU A 1 310 ? 7.578 -7.852 -2.337 1.00 54.75 310 GLU A C 1
ATOM 2622 O O . GLU A 1 310 ? 7.284 -9.033 -2.123 1.00 54.75 310 GLU A O 1
ATOM 2627 N N . ARG A 1 311 ? 6.785 -6.860 -1.883 1.00 46.69 311 ARG A N 1
ATOM 2628 C CA . ARG A 1 311 ? 5.619 -7.052 -0.981 1.00 46.69 311 ARG A CA 1
ATOM 2629 C C . ARG A 1 311 ? 4.483 -7.935 -1.513 1.00 46.69 311 ARG A C 1
ATOM 2631 O O . ARG A 1 311 ? 3.563 -8.228 -0.753 1.00 46.69 311 ARG A O 1
ATOM 2638 N N . ASP A 1 312 ? 4.580 -8.430 -2.741 1.00 49.06 312 ASP A N 1
ATOM 2639 C CA . ASP A 1 312 ? 3.627 -9.383 -3.309 1.00 49.06 312 ASP A CA 1
ATOM 2640 C C . ASP A 1 312 ? 3.996 -10.867 -3.074 1.00 49.06 312 ASP A C 1
ATOM 2642 O O . ASP A 1 312 ? 3.134 -11.728 -3.231 1.00 49.06 312 ASP A O 1
ATOM 2646 N N . GLU A 1 313 ? 5.214 -11.219 -2.625 1.00 48.78 313 GLU A N 1
ATOM 2647 C CA . GLU A 1 313 ? 5.628 -12.641 -2.527 1.00 48.78 313 GLU A CA 1
ATOM 2648 C C . GLU A 1 313 ? 5.586 -13.265 -1.114 1.00 48.78 313 GLU A C 1
ATOM 2650 O O . GLU A 1 313 ? 5.599 -14.492 -0.968 1.00 48.78 313 GLU A O 1
ATOM 2655 N N . SER A 1 314 ? 5.482 -12.470 -0.045 1.00 46.84 314 SER A N 1
ATOM 2656 C CA . SER A 1 314 ? 5.618 -12.983 1.336 1.00 46.84 314 SER A CA 1
ATOM 2657 C C . SER A 1 314 ? 4.304 -13.373 2.038 1.00 46.84 314 SER A C 1
ATOM 2659 O O . SER A 1 314 ? 4.347 -14.036 3.079 1.00 46.84 314 SER A O 1
ATOM 2661 N N . ILE A 1 315 ? 3.136 -13.063 1.456 1.00 54.19 315 ILE A N 1
ATOM 2662 C CA . ILE A 1 315 ? 1.814 -13.435 2.008 1.00 54.19 315 ILE A CA 1
ATOM 2663 C C . ILE A 1 315 ? 1.392 -14.861 1.585 1.00 54.19 315 ILE A C 1
ATOM 2665 O O . ILE A 1 315 ? 0.672 -15.534 2.322 1.00 54.19 315 ILE A O 1
ATOM 2669 N N . GLU A 1 316 ? 1.911 -15.400 0.475 1.00 49.53 316 GLU A N 1
ATOM 2670 C CA . GLU A 1 316 ? 1.596 -16.774 0.034 1.00 49.53 316 GLU A CA 1
ATOM 2671 C C . GLU A 1 316 ? 2.482 -17.869 0.666 1.00 49.53 316 GLU A C 1
ATOM 2673 O O . GLU A 1 316 ? 2.065 -19.028 0.729 1.00 49.53 316 GLU A O 1
ATOM 2678 N N . ASN A 1 317 ? 3.666 -17.536 1.193 1.00 50.53 317 ASN A N 1
ATOM 2679 C CA . ASN A 1 317 ? 4.593 -18.537 1.747 1.00 50.53 317 ASN A CA 1
ATOM 2680 C C . ASN A 1 317 ? 4.389 -18.834 3.246 1.00 50.53 317 ASN A C 1
ATOM 2682 O O . ASN A 1 317 ? 4.797 -19.897 3.712 1.00 50.53 317 ASN A O 1
ATOM 2686 N N . LYS A 1 318 ? 3.693 -17.972 4.004 1.00 51.06 318 LYS A N 1
ATOM 2687 C CA . LYS A 1 318 ? 3.352 -18.248 5.418 1.00 51.06 318 LYS A CA 1
ATOM 2688 C C . LYS A 1 318 ? 2.114 -19.139 5.602 1.00 51.06 318 LYS A C 1
ATOM 2690 O O . LYS A 1 318 ? 1.970 -19.749 6.653 1.00 51.06 318 LYS A O 1
ATOM 2695 N N . ASN A 1 319 ? 1.297 -19.322 4.560 1.00 54.22 319 ASN A N 1
ATOM 2696 C CA . ASN A 1 319 ? 0.144 -20.236 4.578 1.00 54.22 319 ASN A CA 1
ATOM 2697 C C . ASN A 1 319 ? 0.440 -21.636 4.001 1.00 54.22 319 ASN A C 1
ATOM 2699 O O . ASN A 1 319 ? -0.451 -22.481 3.968 1.00 54.22 319 ASN A O 1
ATOM 2703 N N . LYS A 1 320 ? 1.682 -21.909 3.569 1.00 49.81 320 LYS A N 1
ATOM 2704 C CA . LYS A 1 320 ? 2.090 -23.205 2.987 1.00 49.81 320 LYS A CA 1
ATOM 2705 C C . LYS A 1 320 ? 3.055 -24.034 3.848 1.00 49.81 320 LYS A C 1
ATOM 2707 O O . LYS A 1 320 ? 3.269 -25.194 3.522 1.00 49.81 320 LYS A O 1
ATOM 2712 N N . ASN A 1 321 ? 3.555 -23.507 4.972 1.00 45.91 321 ASN A N 1
ATOM 2713 C CA . ASN A 1 321 ? 4.560 -24.189 5.808 1.00 45.91 321 ASN A CA 1
ATOM 2714 C C . ASN A 1 321 ? 4.064 -24.708 7.177 1.00 45.91 321 ASN A C 1
ATOM 2716 O O . ASN A 1 321 ? 4.882 -25.119 7.991 1.00 45.91 321 ASN A O 1
ATOM 2720 N N . ASN A 1 322 ? 2.748 -24.789 7.417 1.00 45.88 322 ASN A N 1
ATOM 2721 C CA . ASN A 1 322 ? 2.181 -25.351 8.661 1.00 45.88 322 ASN A CA 1
ATOM 2722 C C . ASN A 1 322 ? 1.732 -26.825 8.557 1.00 45.88 322 ASN A C 1
ATOM 2724 O O . ASN A 1 322 ? 0.880 -27.262 9.319 1.00 45.88 322 ASN A O 1
ATOM 2728 N N . ASN A 1 323 ? 2.305 -27.607 7.639 1.00 44.72 323 ASN A N 1
ATOM 2729 C CA . ASN A 1 323 ? 2.032 -29.044 7.520 1.00 44.72 323 ASN A CA 1
ATOM 2730 C C . ASN A 1 323 ? 3.317 -29.816 7.185 1.00 44.72 323 ASN A C 1
ATOM 2732 O O . ASN A 1 323 ? 3.483 -30.290 6.067 1.00 44.72 323 ASN A O 1
ATOM 2736 N N . TYR A 1 324 ? 4.229 -29.956 8.150 1.00 45.81 324 TYR A N 1
ATOM 2737 C CA . TYR A 1 324 ? 5.165 -31.081 8.161 1.00 45.81 324 TYR A CA 1
ATOM 2738 C C . TYR A 1 324 ? 5.295 -31.659 9.569 1.00 45.81 324 TYR A C 1
ATOM 2740 O O . TYR A 1 324 ? 5.504 -30.962 10.558 1.00 45.81 324 TYR A O 1
ATOM 2748 N N . ASN A 1 325 ? 5.077 -32.968 9.594 1.00 45.66 325 ASN A N 1
ATOM 2749 C CA . ASN A 1 325 ? 4.859 -33.846 10.725 1.00 45.66 325 ASN A CA 1
ATOM 2750 C C . ASN A 1 325 ? 6.107 -34.102 11.579 1.00 45.66 325 ASN A C 1
ATOM 2752 O O . ASN A 1 325 ? 7.201 -34.301 11.065 1.00 45.66 325 ASN A O 1
ATOM 2756 N N . ASN A 1 326 ? 5.847 -34.212 12.885 1.00 40.97 326 ASN A N 1
ATOM 2757 C CA . ASN A 1 326 ? 6.269 -35.273 13.805 1.00 40.97 326 ASN A CA 1
ATOM 2758 C C . ASN A 1 326 ? 7.473 -36.151 13.420 1.00 40.97 326 ASN A C 1
ATOM 2760 O O . ASN A 1 326 ? 7.375 -37.011 12.548 1.00 40.97 326 ASN A O 1
ATOM 2764 N N . GLY A 1 327 ? 8.512 -36.093 14.259 1.00 36.34 327 GLY A N 1
ATOM 2765 C CA . GLY A 1 327 ? 9.409 -37.226 14.493 1.00 36.34 327 GLY A CA 1
ATOM 2766 C C . GLY A 1 327 ? 10.821 -36.821 14.904 1.00 36.34 327 GLY A C 1
ATOM 2767 O O . GLY A 1 327 ? 11.649 -36.548 14.048 1.00 36.34 327 GLY A O 1
ATOM 2768 N N . GLY A 1 328 ? 11.133 -36.834 16.204 1.00 40.06 328 GLY A N 1
ATOM 2769 C CA . GLY A 1 328 ? 12.523 -36.670 16.646 1.00 40.06 328 GLY A CA 1
ATOM 2770 C C . GLY A 1 328 ? 12.702 -36.456 18.143 1.00 40.06 328 GLY A C 1
ATOM 2771 O O . GLY A 1 328 ? 12.836 -35.333 18.608 1.00 40.06 328 GLY A O 1
ATOM 2772 N N . ARG A 1 329 ? 12.708 -37.557 18.899 1.00 40.03 329 ARG A N 1
ATOM 2773 C CA . ARG A 1 329 ? 13.058 -37.633 20.328 1.00 40.03 329 ARG A CA 1
ATOM 2774 C C . ARG A 1 329 ? 14.492 -37.135 20.577 1.00 40.03 329 ARG A C 1
ATOM 2776 O O . ARG A 1 329 ? 15.401 -37.578 19.886 1.00 40.03 329 ARG A O 1
ATOM 2783 N N . GLY A 1 330 ? 14.720 -36.353 21.639 1.00 39.47 330 GLY A N 1
ATOM 2784 C CA . GLY A 1 330 ? 16.083 -35.976 22.043 1.00 39.47 330 GLY A CA 1
ATOM 2785 C C . GLY A 1 330 ? 16.211 -35.150 23.330 1.00 39.47 330 GLY A C 1
ATOM 2786 O O . GLY A 1 330 ? 16.451 -33.959 23.273 1.00 39.47 330 GLY A O 1
ATOM 2787 N N . ARG A 1 331 ? 16.036 -35.818 24.477 1.00 42.53 331 ARG A N 1
ATOM 2788 C CA . ARG A 1 331 ? 16.589 -35.569 25.834 1.00 42.53 331 ARG A CA 1
ATOM 2789 C C . ARG A 1 331 ? 17.011 -34.144 26.282 1.00 42.53 331 ARG A C 1
ATOM 2791 O O . ARG A 1 331 ? 18.081 -33.656 25.954 1.00 42.53 331 ARG A O 1
ATOM 2798 N N . LYS A 1 332 ? 16.211 -33.640 27.234 1.00 39.09 332 LYS A N 1
ATOM 2799 C CA . LYS A 1 332 ? 16.518 -32.909 28.488 1.00 39.09 332 LYS A CA 1
ATOM 2800 C C . LYS A 1 332 ? 17.982 -32.508 28.771 1.00 39.09 332 LYS A C 1
ATOM 2802 O O . LYS A 1 332 ? 18.816 -33.379 29.015 1.00 39.09 332 LYS A O 1
ATOM 2807 N N . ARG A 1 333 ? 18.186 -31.213 29.045 1.00 40.38 333 ARG A N 1
ATOM 2808 C CA . ARG A 1 333 ? 18.932 -30.735 30.224 1.00 40.38 333 ARG A CA 1
ATOM 2809 C C . ARG A 1 333 ? 18.312 -29.433 30.739 1.00 40.38 333 ARG A C 1
ATOM 2811 O O . ARG A 1 333 ? 18.100 -28.502 29.974 1.00 40.38 333 ARG A O 1
ATOM 2818 N N . ASN A 1 334 ? 17.955 -29.462 32.020 1.00 37.00 334 ASN A N 1
ATOM 2819 C CA . ASN A 1 334 ? 17.529 -28.321 32.817 1.00 37.00 334 ASN A CA 1
ATOM 2820 C C . ASN A 1 334 ? 18.752 -27.447 33.085 1.00 37.00 334 ASN A C 1
ATOM 2822 O O . ASN A 1 334 ? 19.730 -27.995 33.581 1.00 37.00 334 ASN A O 1
ATOM 2826 N N . ASP A 1 335 ? 18.650 -26.140 32.868 1.00 42.22 335 ASP A N 1
ATOM 2827 C CA . ASP A 1 335 ? 19.432 -25.166 33.622 1.00 42.22 335 ASP A CA 1
ATOM 2828 C C . ASP A 1 335 ? 18.553 -23.965 33.978 1.00 42.22 335 ASP A C 1
ATOM 2830 O O . ASP A 1 335 ? 17.699 -23.521 33.208 1.00 42.22 335 ASP A O 1
ATOM 2834 N N . ARG A 1 336 ? 18.712 -23.558 35.236 1.00 37.53 336 ARG A N 1
ATOM 2835 C CA . ARG A 1 336 ? 17.965 -22.543 35.977 1.00 37.53 336 ARG A CA 1
ATOM 2836 C C . ARG A 1 336 ? 18.021 -21.189 35.268 1.00 37.53 336 ARG A C 1
ATOM 2838 O O . ARG A 1 336 ? 19.104 -20.681 35.005 1.00 37.53 336 ARG A O 1
ATOM 2845 N N . LEU A 1 337 ? 16.857 -20.581 35.051 1.00 40.69 337 LEU A N 1
ATOM 2846 C CA . LEU A 1 337 ? 16.743 -19.141 34.834 1.00 40.69 337 LEU A CA 1
ATOM 2847 C C . LEU A 1 337 ? 16.751 -18.458 36.203 1.00 40.69 337 LEU A C 1
ATOM 2849 O O . LEU A 1 337 ? 15.756 -18.490 36.927 1.00 40.69 337 LEU A O 1
ATOM 2853 N N . GLU A 1 338 ? 17.901 -17.889 36.551 1.00 40.41 338 GLU A N 1
ATOM 2854 C CA . GLU A 1 338 ? 17.994 -16.815 37.533 1.00 40.41 338 GLU A CA 1
ATOM 2855 C C . GLU A 1 338 ? 17.303 -15.570 36.962 1.00 40.41 338 GLU A C 1
ATOM 2857 O O . GLU A 1 338 ? 17.477 -15.207 35.796 1.00 40.41 338 GLU A O 1
ATOM 2862 N N . SER A 1 339 ? 16.463 -14.958 37.789 1.00 38.28 339 SER A N 1
ATOM 2863 C CA . SER A 1 339 ? 15.829 -13.670 37.550 1.00 38.28 339 SER A CA 1
ATOM 2864 C C . SER A 1 339 ? 16.902 -12.583 37.466 1.00 38.28 339 SER A C 1
ATOM 2866 O O . SER A 1 339 ? 17.514 -12.243 38.475 1.00 38.28 339 SER A O 1
ATOM 2868 N N . PHE A 1 340 ? 17.129 -12.053 36.266 1.00 37.94 340 PHE A N 1
ATOM 2869 C CA . PHE A 1 340 ? 17.861 -10.805 36.070 1.00 37.94 340 PHE A CA 1
ATOM 2870 C C . PHE A 1 340 ? 16.893 -9.640 36.291 1.00 37.94 340 PHE A C 1
ATOM 2872 O O . PHE A 1 340 ? 16.145 -9.269 35.385 1.00 37.94 340 PHE A O 1
ATOM 2879 N N . ASP A 1 341 ? 16.906 -9.093 37.504 1.00 43.44 341 ASP A N 1
ATOM 2880 C CA . ASP A 1 341 ? 16.483 -7.717 37.750 1.00 43.44 341 ASP A CA 1
ATOM 2881 C C . ASP A 1 341 ? 17.543 -6.818 37.094 1.00 43.44 341 ASP A C 1
ATOM 2883 O O . ASP A 1 341 ? 18.668 -6.709 37.577 1.00 43.44 341 ASP A O 1
ATOM 2887 N N . LEU A 1 342 ? 17.229 -6.280 35.913 1.00 49.59 342 LEU A N 1
ATOM 2888 C CA . LEU A 1 342 ? 18.058 -5.270 35.261 1.00 49.59 342 LEU A CA 1
ATOM 2889 C C . LEU A 1 342 ? 17.644 -3.906 35.804 1.00 49.59 342 LEU A C 1
ATOM 2891 O O . LEU A 1 342 ? 16.490 -3.509 35.646 1.00 49.59 342 LEU A O 1
ATOM 2895 N N . ASP A 1 343 ? 18.596 -3.222 36.433 1.00 46.69 343 ASP A N 1
ATOM 2896 C CA . ASP A 1 343 ? 18.454 -1.856 36.924 1.00 46.69 343 ASP A CA 1
ATOM 2897 C C . ASP A 1 343 ? 17.992 -0.918 35.792 1.00 46.69 343 ASP A C 1
ATOM 2899 O O . ASP A 1 343 ? 18.581 -0.878 34.704 1.00 46.69 343 ASP A O 1
ATOM 2903 N N . ASP A 1 344 ? 16.947 -0.131 36.064 1.00 53.41 344 ASP A N 1
ATOM 2904 C CA . ASP A 1 344 ? 16.314 0.813 35.127 1.00 53.41 344 ASP A CA 1
ATOM 2905 C C . ASP A 1 344 ? 17.300 1.852 34.531 1.00 53.41 344 ASP A C 1
ATOM 2907 O O . ASP A 1 344 ? 17.030 2.446 33.484 1.00 53.41 344 ASP A O 1
ATOM 2911 N N . ASP A 1 345 ? 18.486 2.015 35.125 1.00 52.38 345 ASP A N 1
ATOM 2912 C CA . ASP A 1 345 ? 19.530 2.948 34.687 1.00 52.38 345 ASP A CA 1
ATOM 2913 C C . ASP A 1 345 ? 20.294 2.499 33.417 1.00 52.38 345 ASP A C 1
ATOM 2915 O O . ASP A 1 345 ? 20.934 3.322 32.750 1.00 52.38 345 ASP A O 1
ATOM 2919 N N . GLU A 1 346 ? 20.242 1.216 33.026 1.00 43.41 346 GLU A N 1
ATOM 2920 C CA . GLU A 1 346 ? 20.940 0.726 31.819 1.00 43.41 346 GLU A CA 1
ATOM 2921 C C . GLU A 1 346 ? 20.116 0.916 30.526 1.00 43.41 346 GLU A C 1
ATOM 2923 O O . GLU A 1 346 ? 20.664 0.986 29.418 1.00 43.41 346 GLU A O 1
ATOM 2928 N N . ILE A 1 347 ? 18.797 1.092 30.659 1.00 47.81 347 ILE A N 1
ATOM 2929 C CA . ILE A 1 347 ? 17.871 1.325 29.540 1.00 47.81 347 ILE A CA 1
ATOM 2930 C C . ILE A 1 347 ? 18.017 2.759 28.997 1.00 47.81 347 ILE A C 1
ATOM 2932 O O . ILE A 1 347 ? 17.985 2.958 27.777 1.00 47.81 347 ILE A O 1
ATOM 2936 N N . ASP A 1 348 ? 18.302 3.742 29.858 1.00 49.28 348 ASP A N 1
ATOM 2937 C CA . ASP A 1 348 ? 18.522 5.138 29.448 1.00 49.28 348 ASP A CA 1
ATOM 2938 C C . ASP A 1 348 ? 19.821 5.323 28.634 1.00 49.28 348 ASP A C 1
ATOM 2940 O O . ASP A 1 348 ? 19.873 6.153 27.722 1.00 49.28 348 ASP A O 1
ATOM 2944 N N . ARG A 1 349 ? 20.847 4.480 28.838 1.00 46.81 349 ARG A N 1
ATOM 2945 C CA . ARG A 1 349 ? 22.098 4.525 28.047 1.00 46.81 349 ARG A CA 1
ATOM 2946 C C . ARG A 1 349 ? 21.956 3.971 26.626 1.00 46.81 349 ARG A C 1
ATOM 2948 O O . ARG A 1 349 ? 22.799 4.242 25.772 1.00 46.81 349 ARG A O 1
ATOM 2955 N N . GLN A 1 350 ? 20.893 3.221 26.319 1.00 50.12 350 GLN A N 1
ATOM 2956 C CA . GLN A 1 350 ? 20.606 2.799 24.940 1.00 50.12 350 GLN A CA 1
ATOM 2957 C C . GLN A 1 350 ? 19.871 3.873 24.120 1.00 50.12 350 GLN A C 1
ATOM 2959 O O . GLN A 1 350 ? 19.825 3.763 22.889 1.00 50.12 350 GLN A O 1
ATOM 2964 N N . GLY A 1 351 ? 19.365 4.931 24.767 1.00 50.00 351 GLY A N 1
ATOM 2965 C CA . GLY A 1 351 ? 18.693 6.061 24.119 1.00 50.00 351 GLY A CA 1
ATOM 2966 C C . GLY A 1 351 ? 19.559 6.789 23.083 1.00 50.00 351 GLY A C 1
ATOM 2967 O O . GLY A 1 351 ? 19.048 7.234 22.054 1.00 50.00 351 GLY A O 1
ATOM 2968 N N . ASP A 1 352 ? 20.883 6.801 23.265 1.00 48.12 352 ASP A N 1
ATOM 2969 C CA . ASP A 1 352 ? 21.820 7.449 22.337 1.00 48.12 352 ASP A CA 1
ATOM 2970 C C . ASP A 1 352 ? 21.911 6.779 20.958 1.00 48.12 352 ASP A C 1
ATOM 2972 O O . ASP A 1 352 ? 22.291 7.418 19.973 1.00 48.12 352 ASP A O 1
ATOM 2976 N N . ARG A 1 353 ? 21.479 5.517 20.821 1.00 49.38 353 ARG A N 1
ATOM 2977 C CA . ARG A 1 353 ? 21.462 4.828 19.515 1.00 49.38 353 ARG A CA 1
ATOM 2978 C C . ARG A 1 353 ? 20.363 5.334 18.575 1.00 49.38 353 ARG A C 1
ATOM 2980 O O . ARG A 1 353 ? 20.345 4.963 17.403 1.00 49.38 353 ARG A O 1
ATOM 2987 N N . TYR A 1 354 ? 19.458 6.189 19.055 1.00 54.25 354 TYR A N 1
ATOM 2988 C CA . TYR A 1 354 ? 18.288 6.664 18.309 1.00 54.25 354 TYR A CA 1
ATOM 2989 C C . TYR A 1 354 ? 18.453 8.068 17.718 1.00 54.25 354 TYR A C 1
ATOM 2991 O O . TYR A 1 354 ? 17.468 8.697 17.340 1.00 54.25 354 TYR A O 1
ATOM 2999 N N . GLN A 1 355 ? 19.682 8.553 17.585 1.00 56.31 355 GLN A N 1
ATOM 3000 C CA . GLN A 1 355 ? 19.973 9.848 16.984 1.00 56.31 355 GLN A CA 1
ATOM 3001 C C . GLN A 1 355 ? 19.788 9.834 15.454 1.00 56.31 355 GLN A C 1
ATOM 3003 O O . GLN A 1 355 ? 20.325 8.965 14.765 1.00 56.31 355 GLN A O 1
ATOM 3008 N N . GLY A 1 356 ? 19.039 10.803 14.908 1.00 53.97 356 GLY A N 1
ATOM 3009 C CA . GLY A 1 356 ? 18.858 10.987 13.459 1.00 53.97 356 GLY A CA 1
ATOM 3010 C C . GLY A 1 356 ? 20.167 11.339 12.735 1.00 53.97 356 GLY A C 1
ATOM 3011 O O . GLY A 1 356 ? 21.123 11.784 13.368 1.00 53.97 356 GLY A O 1
ATOM 3012 N N . PHE A 1 357 ? 20.226 11.165 11.406 1.00 50.91 357 PHE A N 1
ATOM 3013 C CA . PHE A 1 357 ? 21.446 11.386 10.601 1.00 50.91 357 PHE A CA 1
ATOM 3014 C C . PHE A 1 357 ? 22.106 12.751 10.873 1.00 50.91 357 PHE A C 1
ATOM 3016 O O . PHE A 1 357 ? 23.317 12.823 11.070 1.00 50.91 357 PHE A O 1
ATOM 3023 N N . GLY A 1 358 ? 21.309 13.820 10.985 1.00 55.62 358 GLY A N 1
ATOM 3024 C CA . GLY A 1 358 ? 21.808 15.159 11.314 1.00 55.62 358 GLY A CA 1
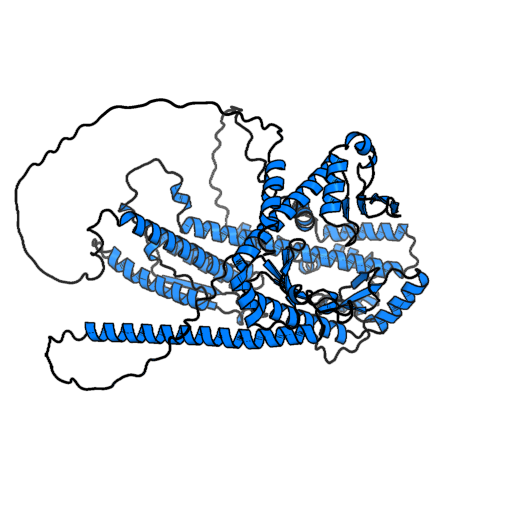ATOM 3025 C C . GLY A 1 358 ? 22.407 15.290 12.723 1.00 55.62 358 GLY A C 1
ATOM 3026 O O . GLY A 1 358 ? 23.355 16.052 12.905 1.00 55.62 358 GLY A O 1
ATOM 3027 N N . GLN A 1 359 ? 21.903 14.541 13.712 1.00 59.00 359 GLN A N 1
ATOM 3028 C CA . GLN A 1 359 ? 22.514 14.469 15.046 1.00 59.00 359 GLN A CA 1
ATOM 3029 C C . GLN A 1 359 ? 23.800 13.637 15.007 1.00 59.00 359 GLN A C 1
ATOM 3031 O O . GLN A 1 359 ? 24.799 14.061 15.572 1.00 59.00 359 GLN A O 1
ATOM 3036 N N . ARG A 1 360 ? 23.812 12.502 14.294 1.00 59.62 360 ARG A N 1
ATOM 3037 C CA . ARG A 1 360 ? 25.014 11.663 14.147 1.00 59.62 360 ARG A CA 1
ATOM 3038 C C . ARG A 1 360 ? 26.155 12.420 13.476 1.00 59.62 360 ARG A C 1
ATOM 3040 O O . ARG A 1 360 ? 27.281 12.341 13.938 1.00 59.62 360 ARG A O 1
ATOM 3047 N N . LEU A 1 361 ? 25.859 13.212 12.445 1.00 59.22 361 LEU A N 1
ATOM 3048 C CA . LEU A 1 361 ? 26.848 14.076 11.801 1.00 59.22 361 LEU A CA 1
ATOM 3049 C C . LEU A 1 361 ? 27.290 15.238 12.708 1.00 59.22 361 LEU A C 1
ATOM 3051 O O . LEU A 1 361 ? 28.448 15.639 12.678 1.00 59.22 361 LEU A O 1
ATOM 3055 N N . ARG A 1 362 ? 26.399 15.787 13.547 1.00 63.88 362 ARG A N 1
ATOM 3056 C CA . ARG A 1 362 ? 26.796 16.762 14.583 1.00 63.88 362 ARG A CA 1
ATOM 3057 C C . ARG A 1 362 ? 27.691 16.146 15.648 1.00 63.88 362 ARG A C 1
ATOM 3059 O O . ARG A 1 362 ? 28.591 16.832 16.124 1.00 63.88 362 ARG A O 1
ATOM 3066 N N . ASN A 1 363 ? 27.458 14.887 15.980 1.00 68.44 363 ASN A N 1
ATOM 3067 C CA . ASN A 1 363 ? 28.143 14.177 17.051 1.00 68.44 363 ASN A CA 1
ATOM 3068 C C . ASN A 1 363 ? 29.361 13.390 16.558 1.00 68.44 363 ASN A C 1
ATOM 3070 O O . ASN A 1 363 ? 30.100 12.856 17.377 1.00 68.44 363 ASN A O 1
ATOM 3074 N N . SER A 1 364 ? 29.603 13.347 15.244 1.00 73.25 364 SER A N 1
ATOM 3075 C CA . SER A 1 364 ? 30.798 12.725 14.690 1.00 73.25 364 SER A CA 1
ATOM 3076 C C . SER A 1 364 ? 32.049 13.519 15.066 1.00 73.25 364 SER A C 1
ATOM 3078 O O . SER A 1 364 ? 32.023 14.747 15.246 1.00 73.25 364 SER A O 1
ATOM 3080 N N . ASP A 1 365 ? 33.150 12.793 15.179 1.00 82.25 365 ASP A N 1
ATOM 3081 C CA . ASP A 1 365 ? 34.490 13.302 15.415 1.00 82.25 365 ASP A CA 1
ATOM 3082 C C . ASP A 1 365 ? 34.881 14.365 14.371 1.00 82.25 365 ASP A C 1
ATOM 3084 O O . ASP A 1 365 ? 34.392 14.393 13.235 1.00 82.25 365 ASP A O 1
ATOM 3088 N N . GLN A 1 366 ? 35.737 15.309 14.783 1.00 75.25 366 GLN A N 1
ATOM 3089 C CA . GLN A 1 366 ? 36.228 16.357 13.880 1.00 75.25 366 GLN A CA 1
ATOM 3090 C C . GLN A 1 366 ? 36.923 15.765 12.654 1.00 75.25 366 GLN A C 1
ATOM 3092 O O . GLN A 1 366 ? 36.812 16.348 11.582 1.00 75.25 366 GLN A O 1
ATOM 3097 N N . GLU A 1 367 ? 37.552 14.599 12.801 1.00 77.19 367 GLU A N 1
ATOM 3098 C CA . GLU A 1 367 ? 38.246 13.893 11.731 1.00 77.19 367 GLU A CA 1
ATOM 3099 C C . GLU A 1 367 ? 37.270 13.382 10.660 1.00 77.19 367 GLU A C 1
ATOM 3101 O O . GLU A 1 367 ? 37.469 13.679 9.488 1.00 77.19 367 GLU A O 1
ATOM 3106 N N . THR A 1 368 ? 36.145 12.743 11.014 1.00 68.94 368 THR A N 1
ATOM 3107 C CA . THR A 1 368 ? 35.097 12.416 10.020 1.00 68.94 368 THR A CA 1
ATOM 3108 C C . THR A 1 368 ? 34.478 13.657 9.387 1.00 68.94 368 THR A C 1
ATOM 3110 O O . THR A 1 368 ? 34.208 13.656 8.185 1.00 68.94 368 THR A O 1
ATOM 3113 N N . LYS A 1 369 ? 34.250 14.730 10.157 1.00 69.56 369 LYS A N 1
ATOM 3114 C CA . LYS A 1 369 ? 33.750 16.002 9.598 1.00 69.56 369 LYS A CA 1
ATOM 3115 C C . LYS A 1 369 ? 34.744 16.595 8.602 1.00 69.56 369 LYS A C 1
ATOM 3117 O O . LYS A 1 369 ? 34.326 17.049 7.540 1.00 69.56 369 LYS A O 1
ATOM 3122 N N . GLN A 1 370 ? 36.035 16.574 8.926 1.00 68.31 370 GLN A N 1
ATOM 3123 C CA . GLN A 1 370 ? 37.117 17.019 8.054 1.00 68.31 370 GLN A CA 1
ATOM 3124 C C . GLN A 1 370 ? 37.290 16.093 6.854 1.00 68.31 370 GLN A C 1
ATOM 3126 O O . GLN A 1 370 ? 37.409 16.598 5.753 1.00 68.31 370 GLN A O 1
ATOM 3131 N N . GLU A 1 371 ? 37.189 14.770 6.979 1.00 66.81 371 GLU A N 1
ATOM 3132 C CA . GLU A 1 371 ? 37.243 13.864 5.824 1.00 66.81 371 GLU A CA 1
ATOM 3133 C C . GLU A 1 371 ? 36.103 14.128 4.833 1.00 66.81 371 GLU A C 1
ATOM 3135 O O . GLU A 1 371 ? 36.325 14.133 3.622 1.00 66.81 371 GLU A O 1
ATOM 3140 N N . ILE A 1 372 ? 34.892 14.386 5.332 1.00 59.84 372 ILE A N 1
ATOM 3141 C CA . ILE A 1 372 ? 33.730 14.725 4.498 1.00 59.84 372 ILE A CA 1
ATOM 3142 C C . ILE A 1 372 ? 33.912 16.099 3.830 1.00 59.84 372 ILE A C 1
ATOM 3144 O O . ILE A 1 372 ? 33.493 16.278 2.687 1.00 59.84 372 ILE A O 1
ATOM 3148 N N . MET A 1 373 ? 34.541 17.055 4.522 1.00 58.69 373 MET A N 1
ATOM 3149 C CA . MET A 1 373 ? 34.665 18.452 4.082 1.00 58.69 373 MET A CA 1
ATOM 3150 C C . MET A 1 373 ? 35.939 18.761 3.270 1.00 58.69 373 MET A C 1
ATOM 3152 O O . MET A 1 373 ? 35.890 19.592 2.371 1.00 58.69 373 MET A O 1
ATOM 3156 N N . GLU A 1 374 ? 37.080 18.138 3.574 1.00 63.09 374 GLU A N 1
ATOM 3157 C CA . GLU A 1 374 ? 38.407 18.436 3.005 1.00 63.09 374 GLU A CA 1
ATOM 3158 C C . GLU A 1 374 ? 38.766 17.529 1.823 1.00 63.09 374 GLU A C 1
ATOM 3160 O O . GLU A 1 374 ? 39.310 18.017 0.834 1.00 63.09 374 GLU A O 1
ATOM 3165 N N . GLN A 1 375 ? 38.454 16.225 1.878 1.00 59.81 375 GLN A N 1
ATOM 3166 C CA . GLN A 1 375 ? 38.822 15.294 0.795 1.00 59.81 375 GLN A CA 1
ATOM 3167 C C . GLN A 1 375 ? 37.932 15.426 -0.445 1.00 59.81 375 GLN A C 1
ATOM 3169 O O . GLN A 1 375 ? 38.329 15.024 -1.540 1.00 59.81 375 GLN A O 1
ATOM 3174 N N . PHE A 1 376 ? 36.737 15.986 -0.287 1.00 54.56 376 PHE A N 1
ATOM 3175 C CA . PHE A 1 376 ? 35.884 16.388 -1.391 1.00 54.56 376 PHE A CA 1
ATOM 3176 C C . PHE A 1 376 ? 36.017 17.903 -1.512 1.00 54.56 376 PHE A C 1
ATOM 3178 O O . PHE A 1 376 ? 35.264 18.640 -0.883 1.00 54.56 376 PHE A O 1
ATOM 3185 N N . SER A 1 377 ? 36.969 18.367 -2.332 1.00 49.19 377 SER A N 1
ATOM 3186 C CA . SER A 1 377 ? 37.276 19.790 -2.611 1.00 49.19 377 SER A CA 1
ATOM 3187 C C . SER A 1 377 ? 36.068 20.656 -3.006 1.00 49.19 377 SER A C 1
ATOM 3189 O O . SER A 1 377 ? 36.157 21.874 -3.093 1.00 49.19 377 SER A O 1
ATOM 3191 N N . MET A 1 378 ? 34.923 20.016 -3.217 1.00 48.78 378 MET A N 1
ATOM 3192 C CA . MET A 1 378 ? 33.599 20.579 -3.444 1.00 48.78 378 MET A CA 1
ATOM 3193 C C . MET A 1 378 ? 32.983 21.236 -2.190 1.00 48.78 378 MET A C 1
ATOM 3195 O O . MET A 1 378 ? 32.082 22.059 -2.334 1.00 48.78 378 MET A O 1
ATOM 3199 N N . PHE A 1 379 ? 33.451 20.896 -0.980 1.00 45.22 379 PHE A N 1
ATOM 3200 C CA . PHE A 1 379 ? 32.963 21.440 0.301 1.00 45.22 379 PHE A CA 1
ATOM 3201 C C . PHE A 1 379 ? 34.004 22.287 1.060 1.00 45.22 379 PHE A C 1
ATOM 3203 O O . PHE A 1 379 ? 33.684 22.864 2.104 1.00 45.22 379 PHE A O 1
ATOM 3210 N N . SER A 1 380 ? 35.232 22.406 0.545 1.00 42.75 380 SER A N 1
ATOM 3211 C CA . SER A 1 380 ? 36.299 23.224 1.134 1.00 42.75 380 SER A CA 1
ATOM 3212 C C . SER A 1 380 ? 36.543 24.516 0.338 1.00 42.75 380 SER A C 1
ATOM 3214 O O . SER A 1 380 ? 36.232 24.614 -0.846 1.00 42.75 380 SER A O 1
ATOM 3216 N N . GLY A 1 381 ? 37.069 25.554 1.001 1.00 63.09 381 GLY A N 1
ATOM 3217 C CA . GLY A 1 381 ? 37.412 26.842 0.373 1.00 63.09 381 GLY A CA 1
ATOM 3218 C C . GLY A 1 381 ? 36.331 27.932 0.452 1.00 63.09 381 GLY A C 1
ATOM 3219 O O . GLY A 1 381 ? 35.457 27.908 1.316 1.00 63.09 381 GLY A O 1
ATOM 3220 N N . SER A 1 382 ? 36.410 28.928 -0.438 1.00 50.25 382 SER A N 1
ATOM 3221 C CA . SER A 1 382 ? 35.575 30.149 -0.463 1.00 50.25 382 SER A CA 1
ATOM 3222 C C . SER A 1 382 ? 34.060 29.898 -0.562 1.00 50.25 382 SER A C 1
ATOM 3224 O O . SER A 1 382 ? 33.269 30.756 -0.169 1.00 50.25 382 SER A O 1
ATOM 3226 N N . ASN A 1 383 ? 33.642 28.705 -0.994 1.00 51.06 383 ASN A N 1
ATOM 3227 C CA . ASN A 1 383 ? 32.235 28.293 -1.064 1.00 51.06 383 ASN A CA 1
ATOM 3228 C C . ASN A 1 383 ? 31.672 27.789 0.278 1.00 51.06 383 ASN A C 1
ATOM 3230 O O . ASN A 1 383 ? 30.468 27.556 0.390 1.00 51.06 383 ASN A O 1
ATOM 3234 N N . LYS A 1 384 ? 32.496 27.685 1.331 1.00 49.12 384 LYS A N 1
ATOM 3235 C CA . LYS A 1 384 ? 32.063 27.315 2.693 1.00 49.12 384 LYS A CA 1
ATOM 3236 C C . LYS A 1 384 ? 30.962 28.247 3.226 1.00 49.12 384 LYS A C 1
ATOM 3238 O O . LYS A 1 384 ? 30.078 27.802 3.952 1.00 49.12 384 LYS A O 1
ATOM 3243 N N . ASN A 1 385 ? 30.958 29.508 2.781 1.00 50.06 385 ASN A N 1
ATOM 3244 C CA . ASN A 1 385 ? 29.930 30.499 3.113 1.00 50.06 385 ASN A CA 1
ATOM 3245 C C . ASN A 1 385 ? 28.657 30.359 2.255 1.00 50.06 385 ASN A C 1
ATOM 3247 O O . ASN A 1 385 ? 27.565 30.635 2.749 1.00 50.06 385 ASN A O 1
ATOM 3251 N N . GLN A 1 386 ? 28.766 29.863 1.015 1.00 50.97 386 GLN A N 1
ATOM 3252 C CA . GLN A 1 386 ? 27.607 29.489 0.183 1.00 50.97 386 GLN A CA 1
ATOM 3253 C C . GLN A 1 386 ? 26.907 28.230 0.722 1.00 50.97 386 GLN A C 1
ATOM 3255 O O . GLN A 1 386 ? 25.709 28.043 0.533 1.00 50.97 386 GLN A O 1
ATOM 3260 N N . PHE A 1 387 ? 27.643 27.394 1.459 1.00 43.72 387 PHE A N 1
ATOM 3261 C CA . PHE A 1 387 ? 27.140 26.193 2.127 1.00 43.72 387 PHE A CA 1
ATOM 3262 C C . PHE A 1 387 ? 26.523 26.433 3.518 1.00 43.72 387 PHE A C 1
ATOM 3264 O O . PHE A 1 387 ? 26.068 25.479 4.156 1.00 43.72 387 PHE A O 1
ATOM 3271 N N . SER A 1 388 ? 26.418 27.689 3.974 1.00 46.69 388 SER A N 1
ATOM 3272 C CA . SER A 1 388 ? 25.709 28.062 5.216 1.00 46.69 388 SER A CA 1
ATOM 3273 C C . SER A 1 388 ? 24.232 27.619 5.242 1.00 46.69 388 SER A C 1
ATOM 3275 O O . SER A 1 388 ? 23.646 27.473 6.315 1.00 46.69 388 SER A O 1
ATOM 3277 N N . GLY A 1 389 ? 23.665 27.262 4.081 1.00 41.94 389 GLY A N 1
ATOM 3278 C CA . GLY A 1 389 ? 22.337 26.667 3.928 1.00 41.94 389 GLY A CA 1
ATOM 3279 C C . GLY A 1 389 ? 22.144 25.268 4.529 1.00 41.94 389 GLY A C 1
ATOM 3280 O O . GLY A 1 389 ? 21.008 24.813 4.621 1.00 41.94 389 GLY A O 1
ATOM 3281 N N . TRP A 1 390 ? 23.194 24.584 5.002 1.00 39.91 390 TRP A N 1
ATOM 3282 C CA . TRP A 1 390 ? 23.047 23.272 5.659 1.00 39.91 390 TRP A CA 1
ATOM 3283 C C . TRP A 1 390 ? 22.160 23.299 6.912 1.00 39.91 390 TRP A C 1
ATOM 3285 O O . TRP A 1 390 ? 21.542 22.294 7.258 1.00 39.91 390 TRP A O 1
ATOM 3295 N N . GLN A 1 391 ? 22.047 24.454 7.568 1.00 39.31 391 GLN A N 1
ATOM 3296 C CA . GLN A 1 391 ? 21.156 24.650 8.715 1.00 39.31 391 GLN A CA 1
ATOM 3297 C C . GLN A 1 391 ? 19.673 24.714 8.299 1.00 39.31 391 GLN A C 1
ATOM 3299 O O . GLN A 1 391 ? 18.795 24.423 9.108 1.00 39.31 391 GLN A O 1
ATOM 3304 N N . HIS A 1 392 ? 19.407 25.006 7.021 1.00 41.56 392 HIS A N 1
ATOM 3305 C CA . HIS A 1 392 ? 18.080 25.040 6.402 1.00 41.56 392 HIS A CA 1
ATOM 3306 C C . HIS A 1 392 ? 17.696 23.720 5.708 1.00 41.56 392 HIS A C 1
ATOM 3308 O O . HIS A 1 392 ? 16.557 23.561 5.281 1.00 41.56 392 HIS A O 1
ATOM 3314 N N . ILE A 1 393 ? 18.593 22.721 5.674 1.00 38.25 393 ILE A N 1
ATOM 3315 C CA . ILE A 1 393 ? 18.301 21.369 5.146 1.00 38.25 393 ILE A CA 1
ATOM 3316 C C . ILE A 1 393 ? 17.272 20.614 6.021 1.00 38.25 393 ILE A C 1
ATOM 3318 O O . ILE A 1 393 ? 16.805 19.540 5.656 1.00 38.25 393 ILE A O 1
ATOM 3322 N N . LYS A 1 394 ? 16.817 21.197 7.140 1.00 35.78 394 LYS A N 1
ATOM 3323 C CA . LYS A 1 394 ? 15.678 20.679 7.916 1.00 35.78 394 LYS A CA 1
ATOM 3324 C C . LYS A 1 394 ? 14.301 20.839 7.245 1.00 35.78 394 LYS A C 1
ATOM 3326 O O . LYS A 1 394 ? 13.337 20.308 7.779 1.00 35.78 394 LYS A O 1
ATOM 3331 N N . SER A 1 395 ? 14.179 21.493 6.089 1.00 33.12 395 SER A N 1
ATOM 3332 C CA . SER A 1 395 ? 12.876 21.683 5.428 1.00 33.12 395 SER A CA 1
ATOM 3333 C C . SER A 1 395 ? 13.044 22.019 3.940 1.00 33.12 395 SER A C 1
ATOM 3335 O O . SER A 1 395 ? 12.882 23.163 3.527 1.00 33.12 395 SER A O 1
ATOM 3337 N N . GLY A 1 396 ? 13.442 21.036 3.130 1.00 30.06 396 GLY A N 1
ATOM 3338 C CA . GLY A 1 396 ? 13.612 21.189 1.676 1.00 30.06 396 GLY A CA 1
ATOM 3339 C C . GLY A 1 396 ? 12.485 20.583 0.834 1.00 30.06 396 GLY A C 1
ATOM 3340 O O . GLY A 1 396 ? 12.601 20.513 -0.386 1.00 30.06 396 GLY A O 1
ATOM 3341 N N . TYR A 1 397 ? 11.396 20.122 1.454 1.00 37.91 397 TYR A N 1
ATOM 3342 C CA . TYR A 1 397 ? 10.166 19.936 0.696 1.00 37.91 397 TYR A CA 1
ATOM 3343 C C . TYR A 1 397 ? 9.726 21.319 0.215 1.00 37.91 397 TYR A C 1
ATOM 3345 O O . TYR A 1 397 ? 9.789 22.285 0.977 1.00 37.91 397 TYR A O 1
ATOM 3353 N N . ILE A 1 398 ? 9.206 21.420 -1.008 1.00 38.41 398 ILE A N 1
ATOM 3354 C CA . ILE A 1 398 ? 8.172 22.422 -1.259 1.00 38.41 398 ILE A CA 1
ATOM 3355 C C . ILE A 1 398 ? 7.046 22.047 -0.291 1.00 38.41 398 ILE A C 1
ATOM 3357 O O . ILE A 1 398 ? 6.178 21.231 -0.611 1.00 38.41 398 ILE A O 1
ATOM 3361 N N . THR A 1 399 ? 7.087 22.561 0.939 1.00 40.84 399 THR A N 1
ATOM 3362 C CA . THR A 1 399 ? 5.886 22.576 1.750 1.00 40.84 399 THR A CA 1
ATOM 3363 C C . THR A 1 399 ? 4.894 23.423 0.950 1.00 40.84 399 THR A C 1
ATOM 3365 O O . THR A 1 399 ? 5.271 24.452 0.382 1.00 40.84 399 THR A O 1
ATOM 3368 N N . PRO A 1 400 ? 3.615 23.026 0.853 1.00 42.94 400 PRO A N 1
ATOM 3369 C CA . PRO A 1 400 ? 2.558 23.833 0.226 1.00 42.94 400 PRO A CA 1
ATOM 3370 C C . PRO A 1 400 ? 2.385 25.253 0.817 1.00 42.94 400 PRO A C 1
ATOM 3372 O O . PRO A 1 400 ? 1.471 25.979 0.408 1.00 42.94 400 PRO A O 1
ATOM 3375 N N . GLU A 1 401 ? 3.226 25.594 1.793 1.00 48.44 401 GLU A N 1
ATOM 3376 C CA . GLU A 1 401 ? 3.284 26.770 2.647 1.00 48.44 401 GLU A CA 1
ATOM 3377 C C . GLU A 1 401 ? 4.227 27.853 2.110 1.00 48.44 401 GLU A C 1
ATOM 3379 O O . GLU A 1 401 ? 4.112 29.000 2.540 1.00 48.44 401 GLU A O 1
ATOM 3384 N N . SER A 1 402 ? 5.106 27.564 1.134 1.00 49.72 402 SER A N 1
ATOM 3385 C CA . SER A 1 402 ? 5.730 28.654 0.378 1.00 49.72 402 SER A CA 1
ATOM 3386 C C . SER A 1 402 ? 4.618 29.414 -0.349 1.00 49.72 402 SER A C 1
ATOM 3388 O O . SER A 1 402 ? 3.798 28.836 -1.067 1.00 49.72 402 SER A O 1
ATOM 3390 N N . ASN A 1 403 ? 4.506 30.713 -0.065 1.00 52.28 403 ASN A N 1
ATOM 3391 C CA . ASN A 1 403 ? 3.366 31.518 -0.482 1.00 52.28 403 ASN A CA 1
ATOM 3392 C C . ASN A 1 403 ? 3.273 31.495 -2.026 1.00 52.28 403 ASN A C 1
ATOM 3394 O O . ASN A 1 403 ? 4.101 32.121 -2.692 1.00 52.28 403 ASN A O 1
ATOM 3398 N N . PRO A 1 404 ? 2.290 30.791 -2.632 1.00 53.09 404 PRO A N 1
ATOM 3399 C CA . PRO A 1 404 ? 2.264 30.487 -4.072 1.00 53.09 404 PRO A CA 1
ATOM 3400 C C . PRO A 1 404 ? 2.179 31.742 -4.948 1.00 53.09 404 PRO A C 1
ATOM 3402 O O . PRO A 1 404 ? 2.361 31.673 -6.157 1.00 53.09 404 PRO A O 1
ATOM 3405 N N . LYS A 1 405 ? 1.844 32.883 -4.338 1.00 52.31 405 LYS A N 1
ATOM 3406 C CA . LYS A 1 405 ? 1.607 34.156 -5.010 1.00 52.31 405 LYS A CA 1
ATOM 3407 C C . LYS A 1 405 ? 2.872 34.980 -5.251 1.00 52.31 405 LYS A C 1
ATOM 3409 O O . LYS A 1 405 ? 2.754 36.032 -5.866 1.00 52.31 405 LYS A O 1
ATOM 3414 N N . GLN A 1 406 ? 4.039 34.570 -4.750 1.00 57.03 406 GLN A N 1
ATOM 3415 C CA . GLN A 1 406 ? 5.235 35.425 -4.788 1.00 57.03 406 GLN A CA 1
ATOM 3416 C C . GLN A 1 406 ? 6.475 34.783 -5.413 1.00 57.03 406 GLN A C 1
ATOM 3418 O O . GLN A 1 406 ? 7.434 35.504 -5.673 1.00 57.03 406 GLN A O 1
ATOM 3423 N N . ASP A 1 407 ? 6.464 33.480 -5.703 1.00 62.28 407 ASP A N 1
ATOM 3424 C CA . ASP A 1 407 ? 7.613 32.812 -6.320 1.00 62.28 407 ASP A CA 1
ATOM 3425 C C . ASP A 1 407 ? 7.363 32.537 -7.810 1.00 62.28 407 ASP A C 1
ATOM 3427 O O . ASP A 1 407 ? 6.941 31.455 -8.219 1.00 62.28 407 ASP A O 1
ATOM 3431 N N . ASP A 1 408 ? 7.593 33.573 -8.617 1.00 69.25 408 ASP A N 1
ATOM 3432 C CA . ASP A 1 408 ? 7.609 33.517 -10.085 1.00 69.25 408 ASP A CA 1
ATOM 3433 C C . ASP A 1 408 ? 9.043 33.274 -10.618 1.00 69.25 408 ASP A C 1
ATOM 3435 O O . ASP A 1 408 ? 9.345 33.594 -11.772 1.00 69.25 408 ASP A O 1
ATOM 3439 N N . SER A 1 409 ? 9.946 32.724 -9.786 1.00 71.69 409 SER A N 1
ATOM 3440 C CA . SER A 1 409 ? 11.289 32.313 -10.220 1.00 71.69 409 SER A CA 1
ATOM 3441 C C . SER A 1 409 ? 11.219 31.257 -11.324 1.00 71.69 409 SER A C 1
ATOM 3443 O O . SER A 1 409 ? 10.212 30.562 -11.496 1.00 71.69 409 SER A O 1
ATOM 3445 N N . LYS A 1 410 ? 12.281 31.139 -12.130 1.00 68.44 410 LYS A N 1
ATOM 3446 C CA . LYS A 1 410 ? 12.308 30.113 -13.173 1.00 68.44 410 LYS A CA 1
ATOM 3447 C C . LYS A 1 410 ? 12.405 28.749 -12.504 1.00 68.44 410 LYS A C 1
ATOM 3449 O O . LYS A 1 410 ? 13.174 28.562 -11.567 1.00 68.44 410 LYS A O 1
ATOM 3454 N N . LEU A 1 411 ? 11.679 27.761 -13.025 1.00 68.44 411 LEU A N 1
ATOM 3455 C CA . LEU A 1 411 ? 11.753 26.389 -12.520 1.00 68.44 411 LEU A CA 1
ATOM 3456 C C . LEU A 1 411 ? 13.181 25.819 -12.580 1.00 68.44 411 LEU A C 1
ATOM 3458 O O . LEU A 1 411 ? 13.544 24.999 -11.742 1.00 68.44 411 LEU A O 1
ATOM 3462 N N . SER A 1 412 ? 14.002 26.298 -13.526 1.00 68.50 412 SER A N 1
ATOM 3463 C CA . SER A 1 412 ? 15.442 26.010 -13.603 1.00 68.50 412 SER A CA 1
ATOM 3464 C C . SER A 1 412 ? 16.194 26.333 -12.315 1.00 68.50 412 SER A C 1
ATOM 3466 O O . SER A 1 412 ? 17.174 25.664 -12.002 1.00 68.50 412 SER A O 1
ATOM 3468 N N . ASP A 1 413 ? 15.725 27.331 -11.570 1.00 69.50 413 ASP A N 1
ATOM 3469 C CA . ASP A 1 413 ? 16.394 27.848 -10.383 1.00 69.50 413 ASP A CA 1
ATOM 3470 C C . ASP A 1 413 ? 15.996 27.035 -9.135 1.00 69.50 413 ASP A C 1
ATOM 3472 O O . ASP A 1 413 ? 16.718 27.040 -8.138 1.00 69.50 413 ASP A O 1
ATOM 3476 N N . ARG A 1 414 ? 14.860 26.310 -9.181 1.00 68.50 414 ARG A N 1
ATOM 3477 C CA . ARG A 1 414 ? 14.296 25.532 -8.060 1.00 68.50 414 ARG A CA 1
ATOM 3478 C C . ARG A 1 414 ? 13.541 24.278 -8.534 1.00 68.50 414 ARG A C 1
ATOM 3480 O O . ARG A 1 414 ? 12.316 24.214 -8.474 1.00 68.50 414 ARG A O 1
ATOM 3487 N N . LEU A 1 415 ? 14.272 23.244 -8.961 1.00 71.69 415 LEU A N 1
ATOM 3488 C CA . LEU A 1 415 ? 13.694 21.918 -9.267 1.00 71.69 415 LEU A CA 1
ATOM 3489 C C . LEU A 1 415 ? 13.424 21.054 -8.020 1.00 71.69 415 LEU A C 1
ATOM 3491 O O . LEU A 1 415 ? 12.797 19.997 -8.124 1.00 71.69 415 LEU A O 1
ATOM 3495 N N . GLU A 1 416 ? 13.907 21.465 -6.846 1.00 70.88 416 GLU A N 1
ATOM 3496 C CA . GLU A 1 416 ? 13.729 20.709 -5.603 1.00 70.88 416 GLU A CA 1
ATOM 3497 C C . GLU A 1 416 ? 12.235 20.550 -5.274 1.00 70.88 416 GLU A C 1
ATOM 3499 O O . GLU A 1 416 ? 11.483 21.517 -5.281 1.00 70.88 416 GLU A O 1
ATOM 3504 N N . GLY A 1 417 ? 11.789 19.316 -5.015 1.00 72.62 417 GLY A N 1
ATOM 3505 C CA . GLY A 1 417 ? 10.389 18.995 -4.701 1.00 72.62 417 GLY A CA 1
ATOM 3506 C C . GLY A 1 417 ? 9.471 18.744 -5.906 1.00 72.62 417 GLY A C 1
ATOM 3507 O O . GLY A 1 417 ? 8.317 18.361 -5.714 1.00 72.62 417 GLY A O 1
ATOM 3508 N N . VAL A 1 418 ? 9.957 18.897 -7.142 1.00 83.31 418 VAL A N 1
ATOM 3509 C CA . VAL A 1 418 ? 9.171 18.616 -8.353 1.00 83.31 418 VAL A CA 1
ATOM 3510 C C . VAL A 1 418 ? 9.361 17.164 -8.782 1.00 83.31 418 VAL A C 1
ATOM 3512 O O . VAL A 1 418 ? 10.470 16.711 -9.053 1.00 83.31 418 VAL A O 1
ATOM 3515 N N . SER A 1 419 ? 8.260 16.421 -8.890 1.00 88.00 419 SER A N 1
ATOM 3516 C CA . SER A 1 419 ? 8.291 15.064 -9.446 1.00 88.00 419 SER A CA 1
ATOM 3517 C C . SER A 1 419 ? 8.469 15.119 -10.964 1.00 88.00 419 SER A C 1
ATOM 3519 O O . SER A 1 419 ? 7.671 15.755 -11.649 1.00 88.00 419 SER A O 1
ATOM 3521 N N . VAL A 1 420 ? 9.482 14.431 -11.498 1.00 90.94 420 VAL A N 1
ATOM 3522 C CA . VAL A 1 420 ? 9.776 14.389 -12.941 1.00 90.94 420 VAL A CA 1
ATOM 3523 C C . VAL A 1 420 ? 9.416 13.019 -13.518 1.00 90.94 420 VAL A C 1
ATOM 3525 O O . VAL A 1 420 ? 9.858 11.986 -13.017 1.00 90.94 420 VAL A O 1
ATOM 3528 N N . VAL A 1 421 ? 8.624 13.004 -14.590 1.00 88.88 421 VAL A N 1
ATOM 3529 C CA . VAL A 1 421 ? 8.168 11.802 -15.295 1.00 88.88 421 VAL A CA 1
ATOM 3530 C C . VAL A 1 421 ? 8.772 11.771 -16.693 1.00 88.88 421 VAL A C 1
ATOM 3532 O O . VAL A 1 421 ? 8.419 12.566 -17.562 1.00 88.88 421 VAL A O 1
ATOM 3535 N N . PHE A 1 422 ? 9.644 10.802 -16.950 1.00 91.38 422 PHE A N 1
ATOM 3536 C CA . PHE A 1 422 ? 10.148 10.545 -18.296 1.00 91.38 422 PHE A CA 1
ATOM 3537 C C . PHE A 1 422 ? 9.155 9.667 -19.056 1.00 91.38 422 PHE A C 1
ATOM 3539 O O . PHE A 1 422 ? 8.929 8.514 -18.691 1.00 91.38 422 PHE A O 1
ATOM 3546 N N . SER A 1 423 ? 8.551 10.199 -20.118 1.00 86.31 423 SER A N 1
ATOM 3547 C CA . SER A 1 423 ? 7.566 9.474 -20.927 1.00 86.31 423 SER A CA 1
ATOM 3548 C C . SER A 1 423 ? 8.025 9.371 -22.372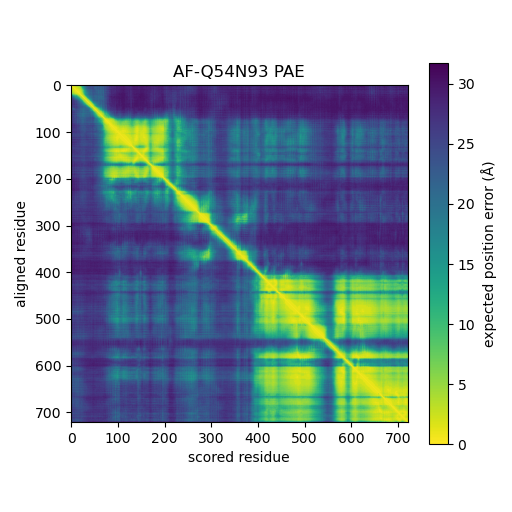 1.00 86.31 423 SER A C 1
ATOM 3550 O O . SER A 1 423 ? 8.647 10.281 -22.901 1.00 86.31 423 SER A O 1
ATOM 3552 N N . SER A 1 424 ? 7.735 8.267 -23.050 1.00 86.75 424 SER A N 1
ATOM 3553 C CA . SER A 1 424 ? 7.889 8.196 -24.508 1.00 86.75 424 SER A CA 1
ATOM 3554 C C . SER A 1 424 ? 6.622 8.640 -25.245 1.00 86.75 424 SER A C 1
ATOM 3556 O O . SER A 1 424 ? 6.675 9.032 -26.405 1.00 86.75 424 SER A O 1
ATOM 3558 N N . LYS A 1 425 ? 5.466 8.598 -24.580 1.00 86.62 425 LYS A N 1
ATOM 3559 C CA . LYS A 1 425 ? 4.158 8.794 -25.221 1.00 86.62 425 LYS A CA 1
ATOM 3560 C C . LYS A 1 425 ? 3.561 10.171 -24.968 1.00 86.62 425 LYS A C 1
ATOM 3562 O O . LYS A 1 425 ? 2.803 10.664 -25.795 1.00 86.62 425 LYS A O 1
ATOM 3567 N N . LEU A 1 426 ? 3.870 10.772 -23.823 1.00 88.12 426 LEU A N 1
ATOM 3568 C CA . LEU A 1 426 ? 3.297 12.051 -23.417 1.00 88.12 426 LEU A CA 1
ATOM 3569 C C . LEU A 1 426 ? 4.192 13.207 -23.886 1.00 88.12 426 LEU A C 1
ATOM 3571 O O . LEU A 1 426 ? 5.418 13.077 -23.838 1.00 88.12 426 LEU A O 1
ATOM 3575 N N . PRO A 1 427 ? 3.623 14.324 -24.369 1.00 9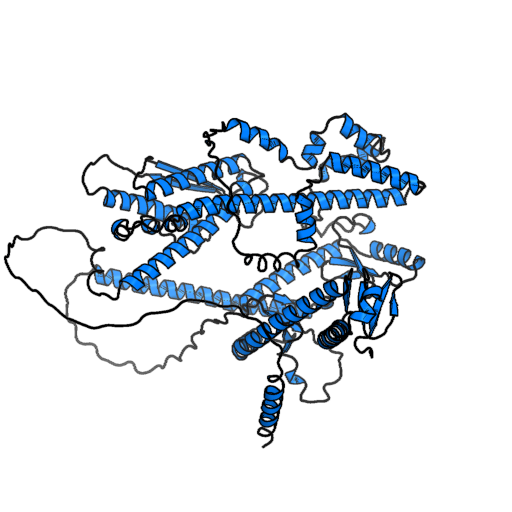2.38 427 PRO A N 1
ATOM 3576 C CA . PRO A 1 427 ? 4.405 15.508 -24.712 1.00 92.38 427 PRO A CA 1
ATOM 3577 C C . PRO A 1 427 ? 5.051 16.116 -23.459 1.00 92.38 427 PRO A C 1
ATOM 3579 O O . PRO A 1 427 ? 4.578 15.899 -22.344 1.00 92.38 427 PRO A O 1
ATOM 3582 N N . ASN A 1 428 ? 6.118 16.895 -23.657 1.00 91.69 428 ASN A N 1
ATOM 3583 C CA . ASN A 1 428 ? 6.697 17.719 -22.597 1.00 91.69 428 ASN A CA 1
ATOM 3584 C C . ASN A 1 428 ? 5.601 18.592 -21.970 1.00 91.69 428 ASN A C 1
ATOM 3586 O O . ASN A 1 428 ? 4.839 19.227 -22.703 1.00 91.69 428 ASN A O 1
ATOM 3590 N N . GLY A 1 429 ? 5.500 18.623 -20.645 1.00 93.00 429 GLY A N 1
ATOM 3591 C CA . GLY A 1 429 ? 4.360 19.260 -19.992 1.00 93.00 429 GLY A CA 1
ATOM 3592 C C . GLY A 1 429 ? 4.398 19.203 -18.474 1.00 93.00 429 GLY A C 1
ATOM 3593 O O . GLY A 1 429 ? 5.321 18.648 -17.892 1.00 93.00 429 GLY A O 1
ATOM 3594 N N . ILE A 1 430 ? 3.357 19.730 -17.839 1.00 91.88 430 ILE A N 1
ATOM 3595 C CA . ILE A 1 430 ? 3.024 19.431 -16.446 1.00 91.88 430 ILE A CA 1
ATOM 3596 C C . ILE A 1 430 ? 1.707 18.663 -16.474 1.00 91.88 430 ILE A C 1
ATOM 3598 O O . ILE A 1 430 ? 0.772 19.069 -17.167 1.00 91.88 430 ILE A O 1
ATOM 3602 N N . ASP A 1 431 ? 1.626 17.553 -15.753 1.00 92.69 431 ASP A N 1
ATOM 3603 C CA . ASP A 1 431 ? 0.389 16.783 -15.673 1.00 92.69 431 ASP A CA 1
ATOM 3604 C C . ASP A 1 431 ? -0.596 17.312 -14.616 1.00 92.69 431 ASP A C 1
ATOM 3606 O O . ASP A 1 431 ? -0.361 18.306 -13.923 1.00 92.69 431 ASP A O 1
ATOM 3610 N N . SER A 1 432 ? -1.739 16.635 -14.507 1.00 90.50 432 SER A N 1
ATOM 3611 C CA . SER A 1 432 ? -2.821 16.952 -13.574 1.00 90.50 432 SER A CA 1
ATOM 3612 C C . SER A 1 432 ? -2.471 16.730 -12.094 1.00 90.50 432 SER A C 1
ATOM 3614 O O . SER A 1 432 ? -3.249 17.122 -11.220 1.00 90.50 432 SER A O 1
ATOM 3616 N N . GLU A 1 433 ? -1.328 16.113 -11.795 1.00 92.25 433 GLU A N 1
ATOM 3617 C CA . GLU A 1 433 ? -0.809 15.916 -10.439 1.00 92.25 433 GLU A CA 1
ATOM 3618 C C . GLU A 1 433 ? 0.330 16.894 -10.109 1.00 92.25 433 GLU A C 1
ATOM 3620 O O . GLU A 1 433 ? 0.836 16.885 -8.989 1.00 92.25 433 GLU A O 1
ATOM 3625 N N . GLY A 1 434 ? 0.716 17.762 -11.054 1.00 92.19 434 GLY A N 1
ATOM 3626 C CA . GLY A 1 434 ? 1.830 18.695 -10.885 1.00 92.19 434 GLY A CA 1
ATOM 3627 C C . GLY A 1 434 ? 3.199 18.059 -11.126 1.00 92.19 434 GLY A C 1
ATOM 3628 O O . GLY A 1 434 ? 4.204 18.538 -10.610 1.00 92.19 434 GLY A O 1
ATOM 3629 N N . ARG A 1 435 ? 3.267 16.971 -11.897 1.00 92.25 435 ARG A N 1
ATOM 3630 C CA . ARG A 1 435 ? 4.526 16.318 -12.264 1.00 92.25 435 ARG A CA 1
ATOM 3631 C C . ARG A 1 435 ? 5.020 16.855 -13.599 1.00 92.25 435 ARG A C 1
ATOM 3633 O O . ARG A 1 435 ? 4.246 16.984 -14.547 1.00 92.25 435 ARG A O 1
ATOM 3640 N N . LEU A 1 436 ? 6.314 17.141 -13.685 1.00 92.50 436 LEU A N 1
ATOM 3641 C CA . LEU A 1 436 ? 6.969 17.590 -14.908 1.00 92.50 436 LEU A CA 1
ATOM 3642 C C . LEU A 1 436 ? 7.191 16.394 -15.841 1.00 92.50 436 LEU A C 1
ATOM 3644 O O . LEU A 1 436 ? 8.010 15.524 -15.559 1.00 92.50 436 LEU A O 1
ATOM 3648 N N . ILE A 1 437 ? 6.482 16.348 -16.963 1.00 91.81 437 ILE A N 1
ATOM 3649 C CA . ILE A 1 437 ? 6.660 15.337 -18.004 1.00 91.81 437 ILE A CA 1
ATOM 3650 C C . ILE A 1 437 ? 7.770 15.778 -18.961 1.00 91.81 437 ILE A C 1
ATOM 3652 O O . ILE A 1 437 ? 7.684 16.844 -19.571 1.00 91.81 437 ILE A O 1
ATOM 3656 N N . LEU A 1 438 ? 8.763 14.910 -19.162 1.00 92.00 438 LEU A N 1
ATOM 3657 C CA . LEU A 1 438 ? 9.822 15.057 -20.161 1.00 92.00 438 LEU A CA 1
ATOM 3658 C C . LEU A 1 438 ? 9.749 13.907 -21.179 1.00 92.00 438 LEU A C 1
ATOM 3660 O O . LEU A 1 438 ? 9.881 12.729 -20.840 1.00 92.00 438 LEU A O 1
ATOM 3664 N N . ASN A 1 439 ? 9.523 14.245 -22.446 1.00 91.00 439 ASN A N 1
ATOM 3665 C CA . ASN A 1 439 ? 9.392 13.310 -23.553 1.00 91.00 439 ASN A CA 1
ATOM 3666 C C . ASN A 1 439 ? 10.767 12.801 -24.014 1.00 91.00 439 ASN A C 1
ATOM 3668 O O . ASN A 1 439 ? 11.665 13.582 -24.327 1.00 91.00 439 ASN A O 1
ATOM 3672 N N . THR A 1 440 ? 10.913 11.482 -24.098 1.00 89.81 440 THR A N 1
ATOM 3673 C CA . THR A 1 440 ? 12.168 10.774 -24.404 1.00 89.81 440 THR A CA 1
ATOM 3674 C C . THR A 1 440 ? 12.311 10.318 -25.860 1.00 89.81 440 THR A C 1
ATOM 3676 O O . THR A 1 440 ? 13.356 9.792 -26.227 1.00 89.81 440 THR A O 1
ATOM 3679 N N . THR A 1 441 ? 11.291 10.489 -26.709 1.00 84.94 441 THR A N 1
ATOM 3680 C CA . THR A 1 441 ? 11.279 9.913 -28.075 1.00 84.94 441 THR A CA 1
ATOM 3681 C C . THR A 1 441 ? 12.073 10.679 -29.119 1.00 84.94 441 THR A C 1
ATOM 3683 O O . THR A 1 441 ? 12.384 10.125 -30.174 1.00 84.94 441 THR A O 1
ATOM 3686 N N . LYS A 1 442 ? 12.405 11.944 -28.871 1.00 76.62 442 LYS A N 1
ATOM 3687 C CA . LYS A 1 442 ? 13.124 12.756 -29.856 1.00 76.62 442 LYS A CA 1
ATOM 3688 C C . LYS A 1 442 ? 14.623 12.416 -29.862 1.00 76.62 442 LYS A C 1
ATOM 3690 O O . LYS A 1 442 ? 15.153 11.840 -28.915 1.00 76.62 442 LYS A O 1
ATOM 3695 N N . LYS A 1 443 ? 15.325 12.710 -30.964 1.00 72.69 443 LYS A N 1
ATOM 3696 C CA . LYS A 1 443 ? 16.762 12.395 -31.104 1.00 72.69 443 LYS A CA 1
ATOM 3697 C C . LYS A 1 443 ? 17.563 13.094 -29.993 1.00 72.69 443 LYS A C 1
ATOM 3699 O O . LYS A 1 443 ? 17.310 14.260 -29.710 1.00 72.69 443 LYS A O 1
ATOM 3704 N N . LYS A 1 444 ? 18.571 12.407 -29.431 1.00 69.19 444 LYS A N 1
ATOM 3705 C CA . LYS A 1 444 ? 19.340 12.821 -28.231 1.00 69.19 444 LYS A CA 1
ATOM 3706 C C . LYS A 1 444 ? 19.800 14.290 -28.202 1.00 69.19 444 LYS A C 1
ATOM 3708 O O . LYS A 1 444 ? 19.862 14.883 -27.131 1.00 69.19 444 LYS A O 1
ATOM 3713 N N . GLN A 1 445 ? 20.147 14.873 -29.351 1.00 69.06 445 GLN A N 1
ATOM 3714 C CA . GLN A 1 445 ? 20.580 16.274 -29.422 1.00 69.06 445 GLN A CA 1
ATOM 3715 C C . GLN A 1 445 ? 19.410 17.268 -29.371 1.00 69.06 445 GLN A C 1
ATOM 3717 O O . GLN A 1 445 ? 19.540 18.304 -28.731 1.00 69.06 445 GLN A O 1
ATOM 3722 N N . SER A 1 446 ? 18.252 16.951 -29.967 1.00 75.94 446 SER A N 1
ATOM 3723 C CA . SER A 1 446 ? 17.081 17.838 -29.907 1.00 75.94 446 SER A CA 1
ATOM 3724 C C . SER A 1 446 ? 16.318 17.706 -28.586 1.00 75.94 446 SER A C 1
ATOM 3726 O O . SER A 1 446 ? 15.649 18.648 -28.171 1.00 75.94 446 SER A O 1
ATOM 3728 N N . THR A 1 447 ? 16.424 16.563 -27.897 1.00 76.62 447 THR A N 1
ATOM 3729 C CA . THR A 1 447 ? 15.769 16.358 -26.595 1.00 76.62 447 THR A CA 1
ATOM 3730 C C . THR A 1 447 ? 16.299 17.294 -25.529 1.00 76.62 447 THR A C 1
ATOM 3732 O O . THR A 1 447 ? 15.497 17.845 -24.789 1.00 76.62 447 THR A O 1
ATOM 3735 N N . LEU A 1 448 ? 17.617 17.517 -25.467 1.00 83.31 448 LEU A N 1
ATOM 3736 C CA . LEU A 1 448 ? 18.191 18.372 -24.429 1.00 83.31 448 LEU A CA 1
ATOM 3737 C C . LEU A 1 448 ? 17.723 19.821 -24.597 1.00 83.31 448 LEU A C 1
ATOM 3739 O O . LEU A 1 448 ? 17.191 20.390 -23.652 1.00 83.31 448 LEU A O 1
ATOM 3743 N N . SER A 1 449 ? 17.808 20.375 -25.813 1.00 86.75 449 SER A N 1
ATOM 3744 C CA . SER A 1 449 ? 17.328 21.735 -26.094 1.00 86.75 449 SER A CA 1
ATOM 3745 C C . SER A 1 449 ? 15.834 21.899 -25.814 1.00 86.75 449 SER A C 1
ATOM 3747 O O . SER A 1 449 ? 15.396 22.939 -25.332 1.00 86.75 449 SER A O 1
ATOM 3749 N N . GLU A 1 450 ? 15.034 20.869 -26.099 1.00 89.50 450 GLU A N 1
ATOM 3750 C CA . GLU A 1 450 ? 13.603 20.906 -25.815 1.00 89.50 450 GLU A CA 1
ATOM 3751 C C . GLU A 1 450 ? 13.286 20.767 -24.330 1.00 89.50 450 GLU A C 1
ATOM 3753 O O . GLU A 1 450 ? 12.357 21.421 -23.864 1.00 89.50 450 GLU A O 1
ATOM 3758 N N . TRP A 1 451 ? 14.023 19.943 -23.585 1.00 91.38 451 TRP A N 1
ATOM 3759 C CA . TRP A 1 451 ? 13.864 19.819 -22.137 1.00 91.38 451 TRP A CA 1
ATOM 3760 C C . TRP A 1 451 ? 14.259 21.113 -21.442 1.00 91.38 451 TRP A C 1
ATOM 3762 O O . TRP A 1 451 ? 13.479 21.603 -20.635 1.00 91.38 451 TRP A O 1
ATOM 3772 N N . THR A 1 452 ? 15.390 21.714 -21.817 1.00 89.31 452 THR A N 1
ATOM 3773 C CA . THR A 1 452 ? 15.804 23.032 -21.321 1.00 89.31 452 THR A CA 1
ATOM 3774 C C . THR A 1 452 ? 14.726 24.070 -21.605 1.00 89.31 452 THR A C 1
ATOM 3776 O O . THR A 1 452 ? 14.227 24.690 -20.672 1.00 89.31 452 THR A O 1
ATOM 3779 N N . LYS A 1 453 ? 14.245 24.161 -22.855 1.00 90.94 453 LYS A N 1
ATOM 3780 C CA . LYS A 1 453 ? 13.142 25.065 -23.212 1.00 90.94 453 LYS A CA 1
ATOM 3781 C C . LYS A 1 453 ? 11.882 24.792 -22.388 1.00 90.94 453 LYS A C 1
ATOM 3783 O O . LYS A 1 453 ? 11.214 25.724 -21.963 1.00 90.94 453 LYS A O 1
ATOM 3788 N N . THR A 1 454 ? 11.546 23.525 -22.158 1.00 88.25 454 THR A N 1
ATOM 3789 C CA . THR A 1 454 ? 10.374 23.115 -21.369 1.00 88.25 454 THR A CA 1
ATOM 3790 C C . THR A 1 454 ? 10.509 23.562 -19.913 1.00 88.25 454 THR A C 1
ATOM 3792 O O . THR A 1 454 ? 9.592 24.181 -19.382 1.00 88.25 454 THR A O 1
ATOM 3795 N N . ILE A 1 455 ? 11.657 23.291 -19.288 1.00 90.56 455 ILE A N 1
ATOM 3796 C CA . ILE A 1 455 ? 11.956 23.663 -17.900 1.00 90.56 455 ILE A CA 1
ATOM 3797 C C . ILE A 1 455 ? 11.966 25.189 -17.748 1.00 90.56 455 ILE A C 1
ATOM 3799 O O . ILE A 1 455 ? 11.402 25.704 -16.793 1.00 90.56 455 ILE A O 1
ATOM 3803 N N . GLU A 1 456 ? 12.522 25.921 -18.713 1.00 89.56 456 GLU A N 1
ATOM 3804 C CA . GLU A 1 456 ? 12.529 27.390 -18.716 1.00 89.56 456 GLU A CA 1
ATOM 3805 C C . GLU A 1 456 ? 11.142 28.009 -18.941 1.00 89.56 456 GLU A C 1
ATOM 3807 O O . GLU A 1 456 ? 10.893 29.129 -18.500 1.00 89.56 456 GLU A O 1
ATOM 3812 N N . THR A 1 457 ? 10.240 27.306 -19.635 1.00 89.25 457 THR A N 1
ATOM 3813 C CA . THR A 1 457 ? 8.897 27.818 -19.955 1.00 89.25 457 THR A CA 1
ATOM 3814 C C . THR A 1 457 ? 7.936 27.697 -18.770 1.00 89.25 457 THR A C 1
ATOM 3816 O O . THR A 1 457 ? 7.002 28.492 -18.654 1.00 89.25 457 THR A O 1
ATOM 3819 N N . PHE A 1 458 ? 8.120 26.705 -17.895 1.00 87.06 458 PHE A N 1
ATOM 3820 C CA . PHE A 1 458 ? 7.177 26.442 -16.812 1.00 87.06 458 PHE A CA 1
ATOM 3821 C C . PHE A 1 458 ? 7.455 27.274 -15.564 1.00 87.06 458 PHE A C 1
ATOM 3823 O O . PHE A 1 458 ? 8.579 27.355 -15.077 1.00 87.06 458 PHE A O 1
ATOM 3830 N N . LYS A 1 459 ? 6.385 27.849 -15.009 1.00 88.19 459 LYS A N 1
ATOM 3831 C CA . LYS A 1 459 ? 6.427 28.545 -13.727 1.00 88.19 459 LYS A CA 1
ATOM 3832 C C . LYS A 1 459 ? 6.192 27.554 -12.578 1.00 88.19 459 LYS A C 1
ATOM 3834 O O . LYS A 1 459 ? 5.238 26.770 -12.661 1.00 88.19 459 LYS A O 1
ATOM 3839 N N . PRO A 1 460 ? 6.975 27.608 -11.485 1.00 85.81 460 PRO A N 1
ATOM 3840 C CA . PRO A 1 460 ? 6.706 26.850 -10.261 1.00 85.81 460 PRO A CA 1
ATOM 3841 C C . PRO A 1 460 ? 5.277 27.050 -9.738 1.00 85.81 460 PRO A C 1
ATOM 3843 O O . PRO A 1 460 ? 4.652 26.099 -9.270 1.00 85.81 460 PRO A O 1
ATOM 3846 N N . SER A 1 461 ? 4.717 28.254 -9.902 1.00 86.50 461 SER A N 1
ATOM 3847 C CA . SER A 1 461 ? 3.334 28.574 -9.534 1.00 86.50 461 SER A CA 1
ATOM 3848 C C . SER A 1 461 ? 2.301 27.653 -10.201 1.00 86.50 461 SER A C 1
ATOM 3850 O O . SER A 1 461 ? 1.382 27.198 -9.523 1.00 86.50 461 SER A O 1
ATOM 3852 N N . THR A 1 462 ? 2.487 27.269 -11.470 1.00 89.69 462 THR A N 1
ATOM 3853 C CA . THR A 1 462 ? 1.604 26.317 -12.176 1.00 89.69 462 THR A CA 1
ATOM 3854 C C . THR A 1 462 ? 1.699 24.899 -11.606 1.00 89.69 462 THR A C 1
ATOM 3856 O O . THR A 1 462 ? 0.691 24.203 -11.489 1.00 89.69 462 THR A O 1
ATOM 3859 N N . ILE A 1 463 ? 2.900 24.459 -11.219 1.00 89.25 463 ILE A N 1
ATOM 3860 C CA . ILE A 1 463 ? 3.106 23.151 -10.578 1.00 89.25 463 ILE A CA 1
ATOM 3861 C C . ILE A 1 463 ? 2.405 23.124 -9.221 1.00 89.25 463 ILE A C 1
ATOM 3863 O O . ILE A 1 463 ? 1.637 22.205 -8.936 1.00 89.25 463 ILE A O 1
ATOM 3867 N N . ILE A 1 464 ? 2.623 24.160 -8.410 1.00 86.44 464 ILE A N 1
ATOM 3868 C CA . ILE A 1 464 ? 2.010 24.296 -7.087 1.00 86.44 464 ILE A CA 1
ATOM 3869 C C . ILE A 1 464 ? 0.482 24.357 -7.206 1.00 86.44 464 ILE A C 1
ATOM 3871 O O . ILE A 1 464 ? -0.216 23.701 -6.431 1.00 86.44 464 ILE A O 1
ATOM 3875 N N . GLU A 1 465 ? -0.052 25.093 -8.184 1.00 90.25 465 GLU A N 1
ATOM 3876 C CA . GLU A 1 465 ? -1.488 25.144 -8.466 1.00 90.25 465 GLU A CA 1
ATOM 3877 C C . GLU A 1 465 ? -2.042 23.760 -8.838 1.00 90.25 465 GLU A C 1
ATOM 3879 O O . GLU A 1 465 ? -3.035 23.326 -8.253 1.00 90.25 465 GLU A O 1
ATOM 3884 N N . ASN A 1 466 ? -1.372 23.009 -9.721 1.00 91.12 466 ASN A N 1
ATOM 3885 C CA . ASN A 1 466 ? -1.787 21.648 -10.078 1.00 91.12 466 ASN A CA 1
ATOM 3886 C C . ASN A 1 466 ? -1.738 20.683 -8.885 1.00 91.12 466 ASN A C 1
ATOM 3888 O O . ASN A 1 466 ? -2.656 19.877 -8.728 1.00 91.12 466 ASN A O 1
ATOM 3892 N N . ILE A 1 467 ? -0.733 20.790 -8.009 1.00 89.06 467 ILE A N 1
ATOM 3893 C CA . ILE A 1 467 ? -0.655 20.001 -6.768 1.00 89.06 467 ILE A CA 1
ATOM 3894 C C . ILE A 1 467 ? -1.818 20.356 -5.830 1.00 89.06 467 ILE A C 1
ATOM 3896 O O . ILE A 1 467 ? -2.453 19.458 -5.270 1.00 89.06 467 ILE A O 1
ATOM 3900 N N . LYS A 1 468 ? -2.137 21.648 -5.664 1.00 90.88 468 LYS A N 1
ATOM 3901 C CA . LYS A 1 468 ? -3.273 22.101 -4.839 1.00 90.88 468 LYS A CA 1
ATOM 3902 C C . LYS A 1 468 ? -4.604 21.603 -5.402 1.00 90.88 468 LYS A C 1
ATOM 3904 O O . LYS A 1 468 ? -5.405 21.045 -4.651 1.00 90.88 468 LYS A O 1
ATOM 3909 N N . ASN A 1 469 ? -4.802 21.721 -6.713 1.00 91.62 469 ASN A N 1
ATOM 3910 C CA . ASN A 1 469 ? -5.985 21.216 -7.409 1.00 91.62 469 ASN A CA 1
ATOM 3911 C C . ASN A 1 469 ? -6.113 19.692 -7.273 1.00 91.62 469 ASN A C 1
ATOM 3913 O O . ASN A 1 469 ? -7.198 19.195 -6.979 1.00 91.62 469 ASN A O 1
ATOM 3917 N N . CYS A 1 470 ? -5.005 18.955 -7.396 1.00 93.62 470 CYS A N 1
ATOM 3918 C CA . CYS A 1 470 ? -4.949 17.509 -7.186 1.00 93.62 470 CYS A CA 1
ATOM 3919 C C . CYS A 1 470 ? -5.368 17.116 -5.759 1.00 93.62 470 CYS A C 1
ATOM 3921 O O . CYS A 1 470 ? -6.256 16.280 -5.591 1.00 93.62 470 CYS A O 1
ATOM 3923 N N . LYS A 1 471 ? -4.805 17.765 -4.728 1.00 93.06 471 LYS A N 1
ATOM 3924 C CA . LYS A 1 471 ? -5.165 17.510 -3.321 1.00 93.06 471 LYS A CA 1
ATOM 3925 C C . LYS A 1 471 ? -6.638 17.816 -3.033 1.00 93.06 471 LYS A C 1
ATOM 3927 O O . LYS A 1 471 ? -7.305 17.023 -2.368 1.00 93.06 471 LYS A O 1
ATOM 3932 N N . ASN A 1 472 ? -7.157 18.935 -3.548 1.00 94.88 472 ASN A N 1
ATOM 3933 C CA . ASN A 1 472 ? -8.570 19.291 -3.399 1.00 94.88 472 ASN A CA 1
ATOM 3934 C C . ASN A 1 472 ? -9.481 18.244 -4.064 1.00 94.88 472 ASN A C 1
ATOM 3936 O O . ASN A 1 472 ? -10.387 17.709 -3.429 1.00 94.88 472 ASN A O 1
ATOM 3940 N N . ARG A 1 473 ? -9.176 17.872 -5.314 1.00 96.81 473 ARG A N 1
ATOM 3941 C CA . ARG A 1 473 ? -9.888 16.829 -6.064 1.00 96.81 473 ARG A CA 1
ATOM 3942 C C . ARG A 1 473 ? -9.913 15.496 -5.313 1.00 96.81 473 ARG A C 1
ATOM 3944 O O . ARG A 1 473 ? -10.992 14.953 -5.108 1.00 96.81 473 ARG A O 1
ATOM 3951 N N . GLN A 1 474 ? -8.763 15.007 -4.843 1.00 96.38 474 GLN A N 1
ATOM 3952 C CA . GLN A 1 474 ? -8.667 13.753 -4.082 1.00 96.38 474 GLN A CA 1
ATOM 3953 C C . GLN A 1 474 ? -9.478 13.794 -2.776 1.00 96.38 474 GLN A C 1
ATOM 3955 O O . GLN A 1 474 ? -10.076 12.790 -2.383 1.00 96.38 474 GLN A O 1
ATOM 3960 N N . SER A 1 475 ? -9.533 14.950 -2.102 1.00 96.81 475 SER A N 1
ATOM 3961 C CA . SER A 1 475 ? -10.387 15.141 -0.922 1.00 96.81 475 SER A CA 1
ATOM 3962 C C . SER A 1 475 ? -11.871 14.978 -1.271 1.00 96.81 475 SER A C 1
ATOM 3964 O O . SER A 1 475 ? -12.583 14.244 -0.582 1.00 96.81 475 SER A O 1
ATOM 3966 N N . ILE A 1 476 ? -12.327 15.591 -2.370 1.00 97.12 476 ILE A N 1
ATOM 3967 C CA . ILE A 1 476 ? -13.714 15.489 -2.849 1.00 97.12 476 ILE A CA 1
ATOM 3968 C C . ILE A 1 476 ? -14.040 14.054 -3.292 1.00 97.12 476 ILE A C 1
ATOM 3970 O O . ILE A 1 476 ? -15.060 13.504 -2.878 1.00 97.12 476 ILE A O 1
ATOM 3974 N N . GLU A 1 477 ? -13.161 13.411 -4.067 1.00 97.81 477 GLU A N 1
ATOM 3975 C CA . GLU A 1 477 ? -13.297 12.008 -4.492 1.00 97.81 477 GLU A CA 1
ATOM 3976 C C . GLU A 1 477 ? -13.441 11.067 -3.286 1.00 97.81 477 GLU A C 1
ATOM 3978 O O . GLU A 1 477 ? -14.337 10.222 -3.258 1.00 97.81 477 GLU A O 1
ATOM 3983 N N . LYS A 1 478 ? -12.619 11.255 -2.243 1.00 97.38 478 LYS A N 1
ATOM 3984 C CA . LYS A 1 478 ? -12.674 10.470 -1.000 1.00 97.38 478 LYS A CA 1
ATOM 3985 C C . LYS A 1 478 ? -13.962 10.711 -0.208 1.00 97.38 478 LYS A C 1
ATOM 3987 O O . LYS A 1 478 ? -14.493 9.772 0.386 1.00 97.38 478 LYS A O 1
ATOM 3992 N N . GLN A 1 479 ? -14.466 11.945 -0.167 1.00 96.50 479 GLN A N 1
ATOM 3993 C CA . GLN A 1 479 ? -15.746 12.264 0.481 1.00 96.50 479 GLN A CA 1
ATOM 3994 C C . GLN A 1 479 ? -16.921 11.621 -0.261 1.00 96.50 479 GLN A C 1
ATOM 3996 O O . GLN A 1 479 ? -17.750 10.951 0.355 1.00 96.50 479 GLN A O 1
ATOM 4001 N N . LEU A 1 480 ? -16.948 11.734 -1.588 1.00 97.06 480 LEU A N 1
ATOM 4002 C CA . LEU A 1 480 ? -17.967 11.104 -2.421 1.00 97.06 480 LEU A CA 1
ATOM 4003 C C . LEU A 1 480 ? -17.916 9.571 -2.345 1.00 97.06 480 LEU A C 1
ATOM 4005 O O . LEU A 1 480 ? -18.971 8.942 -2.275 1.00 97.06 480 LEU A O 1
ATOM 4009 N N . ALA A 1 481 ? -16.724 8.964 -2.294 1.00 97.31 481 ALA A N 1
ATOM 4010 C CA . ALA A 1 481 ? -16.570 7.515 -2.125 1.00 97.31 481 ALA A CA 1
ATOM 4011 C C . ALA A 1 481 ? -17.254 7.027 -0.838 1.00 97.31 481 ALA A C 1
ATOM 4013 O O . ALA A 1 481 ? -18.018 6.061 -0.864 1.00 97.31 481 ALA A O 1
ATOM 4014 N N . LYS A 1 482 ? -17.080 7.769 0.267 1.00 94.88 482 LYS A N 1
ATOM 4015 C CA . LYS A 1 482 ? -17.781 7.506 1.533 1.00 94.88 482 LYS A CA 1
ATOM 4016 C C . LYS A 1 482 ? -19.297 7.660 1.400 1.00 94.88 482 LYS A C 1
ATOM 4018 O O . LYS A 1 482 ? -20.024 6.811 1.909 1.00 94.88 482 LYS A O 1
ATOM 4023 N N . TYR A 1 483 ? -19.781 8.698 0.712 1.00 94.25 483 TYR A N 1
ATOM 4024 C CA . TYR A 1 483 ? -21.221 8.910 0.511 1.00 94.25 483 TYR A CA 1
ATOM 4025 C C . TYR A 1 483 ? -21.881 7.813 -0.325 1.00 94.25 483 TYR A C 1
ATOM 4027 O O . TYR A 1 483 ? -22.999 7.410 -0.013 1.00 94.25 483 TYR A O 1
ATOM 4035 N N . PHE A 1 484 ? -21.198 7.294 -1.346 1.00 95.19 484 PHE A N 1
ATOM 4036 C CA . PHE A 1 484 ? -21.711 6.185 -2.156 1.00 95.19 484 PHE A CA 1
ATOM 4037 C C . PHE A 1 484 ? -21.414 4.796 -1.570 1.00 95.19 484 PHE A C 1
ATOM 4039 O O . PHE A 1 484 ? -21.900 3.810 -2.119 1.00 95.19 484 PHE A O 1
ATOM 4046 N N . LYS A 1 485 ? -20.659 4.709 -0.462 1.00 95.50 485 LYS A N 1
ATOM 4047 C CA . LYS A 1 485 ? -20.176 3.452 0.143 1.00 95.50 485 LYS A CA 1
ATOM 4048 C C . LYS A 1 485 ? -19.400 2.576 -0.850 1.00 95.50 485 LYS A C 1
ATOM 4050 O O . LYS A 1 485 ? -19.578 1.363 -0.902 1.00 95.50 485 LYS A O 1
ATOM 4055 N N . VAL A 1 486 ? -18.541 3.215 -1.641 1.00 97.06 486 VAL A N 1
ATOM 4056 C CA . VAL A 1 486 ? -17.625 2.563 -2.587 1.00 97.06 486 VAL A CA 1
ATOM 4057 C C . VAL A 1 486 ? -16.175 2.777 -2.150 1.00 97.06 486 VAL A C 1
ATOM 4059 O O . VAL A 1 486 ? -15.900 3.665 -1.343 1.00 97.06 486 VAL A O 1
ATOM 4062 N N . GLY A 1 487 ? -15.239 1.990 -2.677 1.00 96.62 487 GLY A N 1
ATOM 4063 C CA . GLY A 1 487 ? -13.820 2.091 -2.328 1.00 96.62 487 GLY A CA 1
ATOM 4064 C C . GLY A 1 487 ? -13.173 3.385 -2.810 1.00 96.62 487 GLY A C 1
ATOM 4065 O O . GLY A 1 487 ? -12.619 4.141 -2.013 1.00 96.62 487 GLY A O 1
ATOM 4066 N N . PHE A 1 488 ? -13.269 3.670 -4.111 1.00 97.25 488 PHE A N 1
ATOM 4067 C CA . PHE A 1 488 ? -12.648 4.849 -4.721 1.00 97.25 488 PHE A CA 1
ATOM 4068 C C . PHE A 1 488 ? -13.506 5.422 -5.845 1.00 97.25 488 PHE A C 1
ATOM 4070 O O . PHE A 1 488 ? -14.259 4.701 -6.496 1.00 97.25 488 PHE A O 1
ATOM 4077 N N . ILE A 1 489 ? -13.357 6.719 -6.103 1.00 97.94 489 ILE A N 1
ATOM 4078 C CA . ILE A 1 489 ? -13.925 7.391 -7.273 1.00 97.94 489 ILE A CA 1
ATOM 4079 C C . ILE A 1 489 ? -12.777 8.028 -8.027 1.00 97.94 489 ILE A C 1
ATOM 4081 O O . ILE A 1 489 ? -11.943 8.690 -7.417 1.00 97.94 489 ILE A O 1
ATOM 4085 N N . PHE A 1 490 ? -12.723 7.812 -9.334 1.00 97.44 490 PHE A N 1
ATOM 4086 C CA . PHE A 1 490 ? -11.684 8.390 -10.174 1.00 97.44 490 PHE A CA 1
ATOM 4087 C C . PHE A 1 490 ? -12.166 8.554 -11.618 1.00 97.44 490 PHE A C 1
ATOM 4089 O O . PHE A 1 490 ? -13.192 8.009 -12.018 1.00 97.44 490 PHE A O 1
ATOM 4096 N N . THR A 1 491 ? -11.396 9.277 -12.422 1.00 95.94 491 THR A N 1
ATOM 4097 C CA . THR A 1 491 ? -11.516 9.334 -13.887 1.00 95.94 491 THR A CA 1
ATOM 4098 C C . THR A 1 491 ? -10.184 8.927 -14.520 1.00 95.94 491 THR A C 1
ATOM 4100 O O . THR A 1 491 ? -9.177 8.774 -13.822 1.00 95.94 491 THR A O 1
ATOM 4103 N N . ASP A 1 492 ? -10.152 8.766 -15.842 1.00 92.38 492 ASP A N 1
ATOM 4104 C CA . ASP A 1 492 ? -8.905 8.574 -16.586 1.00 92.38 492 ASP A CA 1
ATOM 4105 C C . ASP A 1 492 ? -7.863 9.654 -16.254 1.00 92.38 492 ASP A C 1
ATOM 4107 O O . ASP A 1 492 ? -8.190 10.833 -16.089 1.00 92.38 492 ASP A O 1
ATOM 4111 N N . TYR A 1 493 ? -6.603 9.227 -16.137 1.00 90.06 493 TYR A N 1
ATOM 4112 C CA . TYR A 1 493 ? -5.493 10.009 -15.586 1.00 90.06 493 TYR A CA 1
ATOM 4113 C C . TYR A 1 493 ? -5.330 11.394 -16.240 1.00 90.06 493 TYR A C 1
ATOM 4115 O O . TYR A 1 493 ? -5.215 12.420 -15.566 1.00 90.06 493 TYR A O 1
ATOM 4123 N N . ASP A 1 494 ? -5.399 11.437 -17.569 1.00 87.62 494 ASP A N 1
ATOM 4124 C CA . ASP A 1 494 ? -5.261 12.641 -18.391 1.00 87.62 494 ASP A CA 1
ATOM 4125 C C . ASP A 1 494 ? -6.474 13.585 -18.311 1.00 87.62 494 ASP A C 1
ATOM 4127 O O . ASP A 1 494 ? -6.423 14.714 -18.804 1.00 87.62 494 ASP A O 1
ATOM 4131 N N . LYS A 1 495 ? -7.570 13.147 -17.683 1.00 91.75 495 LYS A N 1
ATOM 4132 C CA . LYS A 1 495 ? -8.812 13.914 -17.557 1.00 91.75 495 LYS A CA 1
ATOM 4133 C C . LYS A 1 495 ? -9.079 14.448 -16.150 1.00 91.75 495 LYS A C 1
ATOM 4135 O O . LYS A 1 495 ? -10.025 15.211 -15.968 1.00 91.75 495 LYS A O 1
ATOM 4140 N N . GLN A 1 496 ? -8.255 14.100 -15.163 1.00 91.56 496 GLN A N 1
ATOM 4141 C CA . GLN A 1 496 ? -8.519 14.387 -13.747 1.00 91.56 496 GLN A CA 1
ATOM 4142 C C . GLN A 1 496 ? -8.625 15.883 -13.397 1.00 91.56 496 GLN A C 1
ATOM 4144 O O . GLN A 1 496 ? -9.331 16.233 -12.460 1.00 91.56 496 GLN A O 1
ATOM 4149 N N . ASN A 1 497 ? -7.981 16.780 -14.151 1.00 88.12 497 ASN A N 1
ATOM 4150 C CA . ASN A 1 497 ? -8.106 18.238 -13.961 1.00 88.12 497 ASN A CA 1
ATOM 4151 C C . ASN A 1 497 ? -9.012 18.919 -14.991 1.00 88.12 497 ASN A C 1
ATOM 4153 O O . ASN A 1 497 ? -9.041 20.147 -15.077 1.00 88.12 497 ASN A O 1
ATOM 4157 N N . GLN A 1 498 ? -9.757 18.163 -15.800 1.00 93.25 498 GLN A N 1
ATOM 4158 C CA . GLN A 1 498 ? -10.687 18.793 -16.727 1.00 93.25 498 GLN A CA 1
ATOM 4159 C C . GLN A 1 498 ? -11.822 19.467 -15.960 1.00 93.25 498 GLN A C 1
ATOM 4161 O O . GLN A 1 498 ? -12.457 18.863 -15.097 1.00 93.25 498 GLN A O 1
ATOM 4166 N N . LYS A 1 499 ? -12.125 20.713 -16.341 1.00 94.62 499 LYS A N 1
ATOM 4167 C CA . LYS A 1 499 ? -13.172 21.536 -15.720 1.00 94.62 499 LYS A CA 1
ATOM 4168 C C . LYS A 1 499 ? -14.507 20.796 -15.588 1.00 94.62 499 LYS A C 1
ATOM 4170 O O . LYS A 1 499 ? -15.170 20.934 -14.573 1.00 94.62 499 LYS A O 1
ATOM 4175 N N . GLN A 1 500 ? -14.876 19.986 -16.581 1.00 95.38 500 GLN A N 1
ATOM 4176 C CA . GLN A 1 500 ? -16.128 19.224 -16.563 1.00 95.38 500 GLN A CA 1
ATOM 4177 C C . GLN A 1 500 ? -16.154 18.141 -15.472 1.00 95.38 500 GLN A C 1
ATOM 4179 O O . GLN A 1 500 ? -17.189 17.943 -14.843 1.00 95.38 500 GLN A O 1
ATOM 4184 N N . TYR A 1 501 ? -15.027 17.461 -15.231 1.00 96.50 501 TYR A N 1
ATOM 4185 C CA . TYR A 1 501 ? -14.915 16.465 -14.164 1.00 96.50 501 TYR A CA 1
ATOM 4186 C C . TYR A 1 501 ? -15.003 17.131 -12.791 1.00 96.50 501 TYR A C 1
ATOM 4188 O O . TYR A 1 501 ? -15.798 16.715 -11.955 1.00 96.50 501 TYR A O 1
ATOM 4196 N N . LEU A 1 502 ? -14.263 18.226 -12.591 1.00 96.00 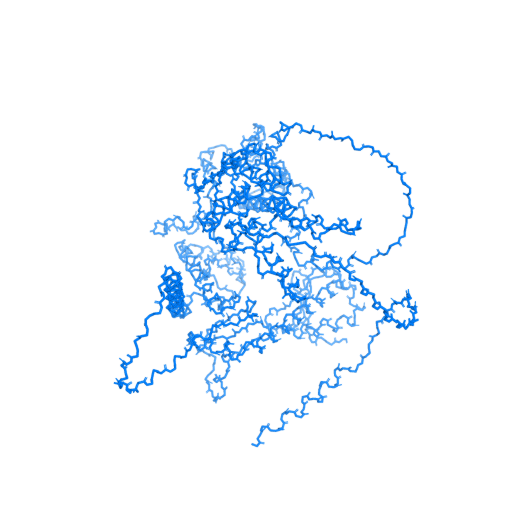502 LEU A N 1
ATOM 4197 C CA . LEU A 1 502 ? -14.308 18.995 -11.344 1.00 96.00 502 LEU A CA 1
ATOM 4198 C C . LEU A 1 502 ? -15.720 19.546 -11.072 1.00 96.00 502 LEU A C 1
ATOM 4200 O O . LEU A 1 502 ? -16.251 19.351 -9.986 1.00 96.00 502 LEU A O 1
ATOM 4204 N N . GLN A 1 503 ? -16.388 20.106 -12.089 1.00 96.56 503 GLN A N 1
ATOM 4205 C CA . GLN A 1 503 ? -17.783 20.555 -11.991 1.00 96.56 503 GLN A CA 1
ATOM 4206 C C . GLN A 1 503 ? -18.755 19.421 -11.641 1.00 96.56 503 GLN A C 1
ATOM 4208 O O . GLN A 1 503 ? -19.718 19.643 -10.905 1.00 96.56 503 GLN A O 1
ATOM 4213 N N . LEU A 1 504 ? -18.535 18.208 -12.162 1.00 96.62 504 LEU A N 1
ATOM 4214 C CA . LEU A 1 504 ? -19.317 17.039 -11.764 1.00 96.62 504 LEU A CA 1
ATOM 4215 C C . LEU A 1 504 ? -19.101 16.730 -10.282 1.00 96.62 504 LEU A C 1
ATOM 4217 O O . LEU A 1 504 ? -20.086 16.549 -9.570 1.00 96.62 504 LEU A O 1
ATOM 4221 N N . LEU A 1 505 ? -17.848 16.666 -9.825 1.00 97.50 505 LEU A N 1
ATOM 4222 C CA . LEU A 1 505 ? -17.524 16.386 -8.428 1.00 97.50 505 LEU A CA 1
ATOM 4223 C C . LEU A 1 505 ? -18.161 17.425 -7.488 1.00 97.50 505 LEU A C 1
ATOM 4225 O O . LEU A 1 505 ? -18.838 17.037 -6.535 1.00 97.50 505 LEU A O 1
ATOM 4229 N N . ASP A 1 506 ? -18.057 18.716 -7.815 1.00 96.81 506 ASP A N 1
ATOM 4230 C CA . ASP A 1 506 ? -18.670 19.826 -7.066 1.00 96.81 506 ASP A CA 1
ATOM 4231 C C . ASP A 1 506 ? -20.211 19.730 -7.030 1.00 96.81 506 ASP A C 1
ATOM 4233 O O . ASP A 1 506 ? -20.875 19.959 -6.010 1.00 96.81 506 ASP A O 1
ATOM 4237 N N . ARG A 1 507 ? -20.822 19.325 -8.147 1.00 96.69 507 ARG A N 1
ATOM 4238 C CA . ARG A 1 507 ? -22.268 19.079 -8.227 1.00 96.69 507 ARG A CA 1
ATOM 4239 C C . ARG A 1 507 ? -22.697 17.859 -7.406 1.00 96.69 507 ARG A C 1
ATOM 4241 O O . ARG A 1 507 ? -23.764 17.875 -6.800 1.00 96.69 507 ARG A O 1
ATOM 4248 N N . LEU A 1 508 ? -21.904 16.790 -7.386 1.00 96.88 508 LEU A N 1
ATOM 4249 C CA . LEU A 1 508 ? -22.210 15.597 -6.594 1.00 96.88 508 LEU A CA 1
ATOM 4250 C C . LEU A 1 508 ? -22.044 15.865 -5.092 1.00 96.88 508 LEU A C 1
ATOM 4252 O O . LEU A 1 508 ? -22.877 15.411 -4.306 1.00 96.88 508 LEU A O 1
ATOM 4256 N N . ILE A 1 509 ? -21.010 16.614 -4.689 1.00 95.19 509 ILE A N 1
ATOM 4257 C CA . ILE A 1 509 ? -20.726 16.880 -3.272 1.00 95.19 509 ILE A CA 1
ATOM 4258 C C . ILE A 1 509 ? -21.729 17.861 -2.662 1.00 95.19 509 ILE A C 1
ATOM 4260 O O . ILE A 1 509 ? -22.174 17.641 -1.541 1.00 95.19 509 ILE A O 1
ATOM 4264 N N . SER A 1 510 ? -22.178 18.876 -3.408 1.00 94.94 510 SER A N 1
ATOM 4265 C CA . SER A 1 510 ? -23.224 19.803 -2.945 1.00 94.94 510 SER A CA 1
ATOM 4266 C C . SER A 1 510 ? -24.540 19.085 -2.617 1.00 94.94 510 SER A C 1
ATOM 4268 O O . SER A 1 510 ? -25.153 19.354 -1.584 1.00 94.94 510 SER A O 1
ATOM 4270 N N . ILE A 1 511 ? -24.939 18.103 -3.433 1.00 92.25 511 ILE A N 1
ATOM 4271 C CA . ILE A 1 511 ? -26.129 17.275 -3.178 1.00 92.25 511 ILE A CA 1
ATOM 4272 C C . ILE A 1 511 ? -25.885 16.288 -2.024 1.00 92.25 511 ILE A C 1
ATOM 4274 O O . ILE A 1 511 ? -26.771 16.078 -1.190 1.00 92.25 511 ILE A O 1
ATOM 4278 N N . GLY A 1 512 ? -24.692 15.686 -1.965 1.00 85.12 512 GLY A N 1
ATOM 4279 C CA . GLY A 1 512 ? -24.297 14.762 -0.900 1.00 85.12 512 GLY A CA 1
ATOM 4280 C C . GLY A 1 512 ? -24.311 15.418 0.482 1.00 85.12 512 GLY A C 1
ATOM 4281 O O . GLY A 1 512 ? -24.906 14.872 1.411 1.00 85.12 512 GLY A O 1
ATOM 4282 N N . ASN A 1 513 ? -23.752 16.626 0.594 1.00 85.19 513 ASN A N 1
ATOM 4283 C CA . ASN A 1 513 ? -23.721 17.408 1.830 1.00 85.19 513 ASN A CA 1
ATOM 4284 C C . ASN A 1 513 ? -25.130 17.738 2.326 1.00 85.19 513 ASN A C 1
ATOM 4286 O O . ASN A 1 513 ? -25.416 17.551 3.505 1.00 85.19 513 ASN A O 1
ATOM 4290 N N . PHE A 1 514 ? -26.032 18.142 1.426 1.00 79.62 514 PHE A N 1
ATOM 4291 C CA . PHE A 1 514 ? -27.420 18.444 1.778 1.00 79.62 514 PHE A CA 1
ATOM 4292 C C . PHE A 1 514 ? -28.157 17.224 2.348 1.00 79.62 514 PHE A C 1
ATOM 4294 O O . PHE A 1 514 ? -28.895 17.330 3.327 1.00 79.62 514 PHE A O 1
ATOM 4301 N N . LYS A 1 515 ? -27.938 16.035 1.773 1.00 80.25 515 LYS A N 1
ATOM 4302 C CA . LYS A 1 515 ? -28.535 14.798 2.296 1.00 80.25 515 LYS A CA 1
ATOM 4303 C C . LYS A 1 515 ? -27.903 14.349 3.606 1.00 80.25 515 LYS A C 1
ATOM 4305 O O . LYS A 1 515 ? -28.618 13.875 4.484 1.00 80.25 515 LYS A O 1
ATOM 4310 N N . HIS A 1 516 ? -26.589 14.502 3.749 1.00 79.25 516 HIS A N 1
ATOM 4311 C CA . HIS A 1 516 ? -25.907 14.149 4.987 1.00 79.25 516 HIS A CA 1
ATOM 4312 C C . HIS A 1 516 ? -26.336 15.062 6.141 1.00 79.25 516 HIS A C 1
ATOM 4314 O O . HIS A 1 516 ? -26.645 14.561 7.216 1.00 79.25 516 HIS A O 1
ATOM 4320 N N . GLN A 1 517 ? -26.466 16.369 5.894 1.00 79.00 517 GLN A N 1
ATOM 4321 C CA . GLN A 1 517 ? -27.024 17.324 6.855 1.00 79.00 517 GLN A CA 1
ATOM 4322 C C . GLN A 1 517 ? -28.454 16.953 7.251 1.00 79.00 517 GLN A C 1
ATOM 4324 O O . GLN A 1 517 ? -28.726 16.825 8.437 1.00 79.00 517 GLN A O 1
ATOM 4329 N N . LYS A 1 518 ? -29.335 16.648 6.287 1.00 81.31 518 LYS A N 1
ATOM 4330 C CA . LYS A 1 518 ? -30.699 16.182 6.589 1.00 81.31 518 LYS A CA 1
ATOM 4331 C C . LYS A 1 518 ? -30.738 14.884 7.396 1.00 81.31 518 LYS A C 1
ATOM 4333 O O . LYS A 1 518 ? -31.608 14.721 8.240 1.00 81.31 518 LYS A O 1
ATOM 4338 N N . SER A 1 519 ? -29.822 13.951 7.139 1.00 81.12 519 SER A N 1
ATOM 4339 C CA . SER A 1 519 ? -29.712 12.708 7.913 1.00 81.12 519 SER A CA 1
ATOM 4340 C C . SER A 1 519 ? -29.260 12.978 9.353 1.00 81.12 519 SER A C 1
ATOM 4342 O O . SER A 1 519 ? -29.832 12.407 10.278 1.00 81.12 519 SER A O 1
ATOM 4344 N N . ILE A 1 520 ? -28.309 13.897 9.553 1.00 79.19 520 ILE A N 1
ATOM 4345 C CA . ILE A 1 520 ? -27.878 14.347 10.885 1.00 79.19 520 ILE A CA 1
ATOM 4346 C C . ILE A 1 520 ? -29.026 15.064 11.611 1.00 79.19 520 ILE A C 1
ATOM 4348 O O . ILE A 1 520 ? -29.288 14.761 12.770 1.00 79.19 520 ILE A O 1
ATOM 4352 N N . GLU A 1 521 ? -29.752 15.956 10.933 1.00 83.62 521 GLU A N 1
ATOM 4353 C CA . GLU A 1 521 ? -30.921 16.648 11.490 1.00 83.62 521 GLU A CA 1
ATOM 4354 C C . GLU A 1 521 ? -32.029 15.665 11.878 1.00 83.62 521 GLU A C 1
ATOM 4356 O O . GLU A 1 521 ? -32.570 15.767 12.974 1.00 83.62 521 GLU A O 1
ATOM 4361 N N . LYS A 1 522 ? -32.337 14.673 11.032 1.00 85.75 522 LYS A N 1
ATOM 4362 C CA . LYS A 1 522 ? -33.309 13.616 11.355 1.00 85.75 522 LYS A CA 1
ATOM 4363 C C . LYS A 1 522 ? -32.874 12.786 12.563 1.00 85.75 522 LYS A C 1
ATOM 4365 O O . LYS A 1 522 ? -33.703 12.537 13.430 1.00 85.75 522 LYS A O 1
ATOM 4370 N N . SER A 1 523 ? -31.596 12.403 12.644 1.00 84.56 523 SER A N 1
ATOM 4371 C CA . SER A 1 523 ? -31.045 11.692 13.807 1.00 84.56 523 SER A CA 1
ATOM 4372 C C . SER A 1 523 ? -31.188 12.524 15.081 1.00 84.56 523 SER A C 1
ATOM 4374 O O . SER A 1 523 ? -31.662 12.016 16.086 1.00 84.56 523 SER A O 1
ATOM 4376 N N . TYR A 1 524 ? -30.860 13.817 15.022 1.00 85.69 524 TYR A N 1
ATOM 4377 C CA . TYR A 1 524 ? -30.988 14.725 16.162 1.00 85.69 524 TYR A CA 1
ATOM 4378 C C . TYR A 1 524 ? -32.452 14.932 16.587 1.00 85.69 524 TYR A C 1
ATOM 4380 O O . TYR A 1 524 ? -32.760 14.951 17.774 1.00 85.69 524 TYR A O 1
ATOM 4388 N N . GLN A 1 525 ? -33.376 15.043 15.628 1.00 88.19 525 GLN A N 1
ATOM 4389 C CA . GLN A 1 525 ? -34.815 15.129 15.901 1.00 88.19 525 GLN A CA 1
ATOM 4390 C C . GLN A 1 525 ? -35.369 13.832 16.504 1.00 88.19 525 GLN A C 1
ATOM 4392 O O . GLN A 1 525 ? -36.251 13.890 17.358 1.00 88.19 525 GLN A O 1
ATOM 4397 N N . GLN A 1 526 ? -34.859 12.670 16.087 1.00 89.25 526 GLN A N 1
ATOM 4398 C CA . GLN A 1 526 ? -35.229 11.389 16.684 1.00 89.25 526 GLN A CA 1
ATOM 4399 C C . GLN A 1 526 ? -34.700 11.275 18.118 1.00 89.25 526 GLN A C 1
ATOM 4401 O O . GLN A 1 526 ? -35.480 10.964 19.011 1.00 89.25 526 GLN A O 1
ATOM 4406 N N . ASP A 1 527 ? -33.437 11.638 18.360 1.00 87.69 527 ASP A N 1
ATOM 4407 C CA . ASP A 1 527 ? -32.855 11.667 19.707 1.00 87.69 527 ASP A CA 1
ATOM 4408 C C . ASP A 1 527 ? -33.642 12.608 20.643 1.00 87.69 527 ASP A C 1
ATOM 4410 O O . ASP A 1 527 ? -33.887 12.271 21.801 1.00 87.69 527 ASP A O 1
ATOM 4414 N N . LEU A 1 528 ? -34.101 13.766 20.146 1.00 91.06 528 LEU A N 1
ATOM 4415 C CA . LEU A 1 528 ? -34.964 14.688 20.899 1.00 91.06 528 LEU A CA 1
ATOM 4416 C C . LEU A 1 528 ? -36.340 14.085 21.214 1.00 91.06 528 LEU A C 1
ATOM 4418 O O . LEU A 1 528 ? -36.821 14.226 22.338 1.00 91.06 528 LEU A O 1
ATOM 4422 N N . LYS A 1 529 ? -36.972 13.396 20.254 1.00 93.75 529 LYS A N 1
ATOM 4423 C CA . LYS A 1 529 ? -38.248 12.694 20.480 1.00 93.75 529 LYS A CA 1
ATOM 4424 C C . LYS A 1 529 ? -38.096 11.565 21.495 1.00 93.75 529 LYS A C 1
ATOM 4426 O O . LYS A 1 529 ? -38.947 11.419 22.370 1.00 93.75 529 LYS A O 1
ATOM 4431 N N . ASP A 1 530 ? -37.012 10.802 21.414 1.00 92.38 530 ASP A N 1
ATOM 4432 C CA . ASP A 1 530 ? -36.729 9.707 22.341 1.00 92.38 530 ASP A CA 1
ATOM 4433 C C . ASP A 1 530 ? -36.454 10.244 23.757 1.00 92.38 530 ASP A C 1
ATOM 4435 O O . ASP A 1 530 ? -36.953 9.688 24.739 1.00 92.38 530 ASP A O 1
ATOM 4439 N N . GLN A 1 531 ? -35.759 11.383 23.879 1.00 90.94 531 GLN A N 1
ATOM 4440 C CA . GLN A 1 531 ? -35.612 12.108 25.147 1.00 90.94 531 GLN A CA 1
ATOM 4441 C C . GLN A 1 531 ? -36.953 12.623 25.687 1.00 90.94 531 GLN A C 1
ATOM 4443 O O . GLN A 1 531 ? -37.206 12.508 26.886 1.00 90.94 531 GLN A O 1
ATOM 4448 N N . GLU A 1 532 ? -37.836 13.150 24.834 1.00 93.25 532 GLU A N 1
ATOM 4449 C CA . GLU A 1 532 ? -39.169 13.611 25.238 1.00 93.25 532 GLU A CA 1
ATOM 4450 C C . GLU A 1 532 ? -40.048 12.447 25.732 1.00 93.25 532 GLU A C 1
ATOM 4452 O O . GLU A 1 532 ? -40.746 12.573 26.741 1.00 93.25 532 GLU A O 1
ATOM 4457 N N . ILE A 1 533 ? -39.986 11.289 25.066 1.00 93.75 533 ILE A N 1
ATOM 4458 C CA . ILE A 1 533 ? -40.674 10.060 25.487 1.00 93.75 533 ILE A CA 1
ATOM 4459 C C . ILE A 1 533 ? -40.128 9.577 26.835 1.00 93.75 533 ILE A C 1
ATOM 4461 O O . ILE A 1 533 ? -40.915 9.259 27.730 1.00 93.75 533 ILE A O 1
ATOM 4465 N N . LEU A 1 534 ? -38.804 9.566 27.013 1.00 90.94 534 LEU A N 1
ATOM 4466 C CA . LEU A 1 534 ? -38.169 9.172 28.271 1.00 90.94 534 LEU A CA 1
ATOM 4467 C C . LEU A 1 534 ? -38.566 10.112 29.419 1.00 90.94 534 LEU A C 1
ATOM 4469 O O . LEU A 1 534 ? -38.902 9.645 30.508 1.00 90.94 534 LEU A O 1
ATOM 4473 N N . LEU A 1 535 ? -38.603 11.424 29.169 1.00 91.44 535 LEU A N 1
ATOM 4474 C CA . LEU A 1 535 ? -39.037 12.421 30.148 1.00 91.44 535 LEU A CA 1
ATOM 4475 C C . LEU A 1 535 ? -40.517 12.228 30.522 1.00 91.44 535 LEU A C 1
ATOM 4477 O O . LEU A 1 535 ? -40.862 12.252 31.703 1.00 91.44 535 LEU A O 1
ATOM 4481 N N . LYS A 1 536 ? -41.394 11.960 29.543 1.00 91.56 536 LYS A N 1
ATOM 4482 C CA . LYS A 1 536 ? -42.815 11.645 29.790 1.00 91.56 536 LYS A CA 1
ATOM 4483 C C . LYS A 1 536 ? -42.983 10.377 30.630 1.00 91.56 536 LYS A C 1
ATOM 4485 O O . LYS A 1 536 ? -43.799 10.372 31.548 1.00 91.56 536 LYS A O 1
ATOM 4490 N N . GLN A 1 537 ? -42.192 9.336 30.373 1.00 89.38 537 GLN A N 1
ATOM 4491 C CA . GLN A 1 537 ? -42.198 8.108 31.177 1.00 89.38 537 GLN A CA 1
ATOM 4492 C C . GLN A 1 537 ? -41.682 8.348 32.605 1.00 89.38 537 GLN A C 1
ATOM 4494 O O . GLN A 1 537 ? -42.251 7.826 33.562 1.00 89.38 537 GLN A O 1
ATOM 4499 N N . GLN A 1 538 ? -40.649 9.176 32.784 1.00 87.56 538 GLN A N 1
ATOM 4500 C CA . GLN A 1 538 ? -40.151 9.555 34.111 1.00 87.56 538 GLN A CA 1
ATOM 4501 C C . GLN A 1 538 ? -41.176 10.377 34.905 1.00 87.56 538 GLN A C 1
ATOM 4503 O O . GLN A 1 538 ? -41.364 10.131 36.096 1.00 87.56 538 GLN A O 1
ATOM 4508 N N . LEU A 1 539 ? -41.885 11.305 34.255 1.00 87.69 539 LEU A N 1
ATOM 4509 C CA . LEU A 1 539 ? -42.959 12.083 34.882 1.00 87.69 539 LEU A CA 1
ATOM 4510 C C . LEU A 1 539 ? -44.151 11.201 35.279 1.00 87.69 539 LEU A C 1
ATOM 4512 O O . LEU A 1 539 ? -44.692 11.369 36.371 1.00 87.69 539 LEU A O 1
ATOM 4516 N N . GLN A 1 540 ? -44.516 10.219 34.447 1.00 86.31 540 GLN A N 1
ATOM 4517 C CA . GLN A 1 540 ? -45.546 9.230 34.783 1.00 86.31 540 GLN A CA 1
ATOM 4518 C C . GLN A 1 540 ? -45.140 8.340 35.968 1.00 86.31 540 GLN A C 1
ATOM 4520 O O . GLN A 1 540 ? -45.982 8.021 36.801 1.00 86.31 540 GLN A O 1
ATOM 4525 N N . ASN A 1 541 ? -43.857 7.989 36.092 1.00 83.56 541 ASN A N 1
ATOM 4526 C CA . ASN A 1 541 ? -43.365 7.171 37.204 1.00 83.56 541 ASN A CA 1
ATOM 4527 C C . ASN A 1 541 ? -43.221 7.957 38.523 1.00 83.56 541 ASN A C 1
ATOM 4529 O O . ASN A 1 541 ? -43.382 7.376 39.594 1.00 83.56 541 ASN A O 1
ATOM 4533 N N . ASN A 1 542 ? -42.946 9.265 38.467 1.00 77.75 542 ASN A N 1
ATOM 4534 C CA . ASN A 1 542 ? -42.780 10.109 39.659 1.00 77.75 542 ASN A CA 1
ATOM 4535 C C . ASN A 1 542 ? -44.102 10.645 40.226 1.00 77.75 542 ASN A C 1
ATOM 4537 O O . ASN A 1 542 ? -44.159 11.060 41.385 1.00 77.75 542 ASN A O 1
ATOM 4541 N N . HIS A 1 543 ? -45.182 10.629 39.449 1.00 65.81 543 HIS A N 1
ATOM 4542 C CA . HIS A 1 543 ? -46.518 10.934 39.945 1.00 65.81 543 HIS A CA 1
ATOM 4543 C C . HIS A 1 543 ? -47.298 9.643 40.161 1.00 65.81 543 HIS A C 1
ATOM 4545 O O . HIS A 1 543 ? -48.200 9.298 39.404 1.00 65.81 543 HIS A O 1
ATOM 4551 N N . GLY A 1 544 ? -46.974 8.964 41.266 1.00 52.16 544 GLY A N 1
ATOM 4552 C CA . GLY A 1 544 ? -47.803 7.929 41.890 1.00 52.16 544 GLY A CA 1
ATOM 4553 C C . GLY A 1 544 ? -49.119 8.490 42.445 1.00 52.16 544 GLY A C 1
ATOM 4554 O O . GLY A 1 544 ? -49.448 8.270 43.607 1.00 52.16 544 GLY A O 1
ATOM 4555 N N . ILE A 1 545 ? -49.859 9.242 41.628 1.00 52.56 545 ILE A N 1
ATOM 4556 C CA . ILE A 1 545 ? -51.199 9.720 41.940 1.00 52.56 545 ILE A CA 1
ATOM 4557 C C . ILE A 1 545 ? -52.180 8.760 41.284 1.00 52.56 545 ILE A C 1
ATOM 4559 O O . ILE A 1 545 ? -52.315 8.678 40.064 1.00 52.56 545 ILE A O 1
ATOM 4563 N N . GLN A 1 546 ? -52.840 8.011 42.160 1.00 50.28 546 GLN A N 1
ATOM 4564 C CA . GLN A 1 546 ? -53.986 7.174 41.871 1.00 50.28 546 GLN A CA 1
ATOM 4565 C C . GLN A 1 546 ? -55.025 7.944 41.046 1.00 50.28 546 GLN A C 1
ATOM 4567 O O . GLN A 1 546 ? -55.493 9.009 41.441 1.00 50.28 546 GLN A O 1
ATOM 4572 N N . SER A 1 547 ? -55.355 7.363 39.893 1.00 43.25 547 SER A N 1
ATOM 4573 C CA . SER A 1 547 ? -56.676 7.339 39.263 1.00 43.25 547 SER A CA 1
ATOM 4574 C C . SER A 1 547 ? -57.688 8.399 39.725 1.00 43.25 547 SER A C 1
ATOM 4576 O O . SER A 1 547 ? -58.340 8.237 40.756 1.00 43.25 547 SER A O 1
ATOM 4578 N N . PHE A 1 548 ? -57.950 9.383 38.867 1.00 45.81 548 PHE A N 1
ATOM 4579 C CA . PHE A 1 548 ? -59.294 9.938 38.736 1.00 45.81 548 PHE A CA 1
ATOM 4580 C C . PHE A 1 548 ? -59.745 9.791 37.286 1.00 45.81 548 PHE A C 1
ATOM 4582 O O . PHE A 1 548 ? -59.203 10.401 36.367 1.00 45.81 548 PHE A O 1
ATOM 4589 N N . THR A 1 549 ? -60.739 8.929 37.109 1.00 41.81 549 THR A N 1
ATOM 4590 C CA . THR A 1 549 ? -61.567 8.788 35.917 1.00 41.81 549 THR A CA 1
ATOM 4591 C C . THR A 1 549 ? -62.157 10.142 35.533 1.00 41.81 549 THR A C 1
ATOM 4593 O O . THR A 1 549 ? -62.924 10.728 36.299 1.00 41.81 549 THR A O 1
ATOM 4596 N N . LYS A 1 550 ? -61.837 10.629 34.335 1.00 47.97 550 LYS A N 1
ATOM 4597 C CA . LYS A 1 550 ? -62.677 11.593 33.625 1.00 47.97 550 LYS A CA 1
ATOM 4598 C C . LYS A 1 550 ? -62.972 11.043 32.241 1.00 47.97 550 LYS A C 1
ATOM 4600 O O . LYS A 1 550 ? -62.236 11.261 31.284 1.00 47.97 550 LYS A O 1
ATOM 4605 N N . ASP A 1 551 ? -64.061 10.288 32.208 1.00 42.56 551 ASP A N 1
ATOM 4606 C CA . ASP A 1 551 ? -64.875 10.101 31.024 1.00 42.56 551 ASP A CA 1
ATOM 4607 C C . ASP A 1 551 ? -65.323 11.458 30.461 1.00 42.56 551 ASP A C 1
ATOM 4609 O O . ASP A 1 551 ? -65.458 12.441 31.192 1.00 42.56 551 ASP A O 1
ATOM 4613 N N . GLN A 1 552 ? -65.645 11.434 29.167 1.00 45.50 552 GLN A N 1
ATOM 4614 C CA . GLN A 1 552 ? -66.329 12.470 28.387 1.00 45.50 552 GLN A CA 1
ATOM 4615 C C . GLN A 1 552 ? -65.454 13.637 27.915 1.00 45.50 552 GLN A C 1
ATOM 4617 O O . GLN A 1 552 ? -65.360 14.660 28.572 1.00 45.50 552 GLN A O 1
ATOM 4622 N N . PHE A 1 553 ? -64.896 13.500 26.707 1.00 43.91 553 PHE A N 1
ATOM 4623 C CA . PHE A 1 553 ? -65.157 14.428 25.595 1.00 43.91 553 PHE A CA 1
ATOM 4624 C C . PHE A 1 553 ? -64.861 13.716 24.265 1.00 43.91 553 PHE A C 1
ATOM 4626 O O . PHE A 1 553 ? -63.754 13.731 23.734 1.00 43.91 553 PHE A O 1
ATOM 4633 N N . ILE A 1 554 ? -65.900 13.056 23.753 1.00 44.12 554 ILE A N 1
ATOM 4634 C CA . ILE A 1 554 ? -66.067 12.709 22.342 1.00 44.12 554 ILE A CA 1
ATOM 4635 C C . ILE A 1 554 ? -66.538 13.990 21.648 1.00 44.12 554 ILE A C 1
ATOM 4637 O O . ILE A 1 554 ? -67.530 14.564 22.093 1.00 44.12 554 ILE A O 1
ATOM 4641 N N . ASN A 1 555 ? -65.837 14.444 20.604 1.00 43.28 555 ASN A N 1
ATOM 4642 C CA . ASN A 1 555 ? -66.444 14.912 19.349 1.00 43.28 555 ASN A CA 1
ATOM 4643 C C . ASN A 1 555 ? -65.388 15.410 18.345 1.00 43.28 555 ASN A C 1
ATOM 4645 O O . ASN A 1 555 ? -64.731 16.426 18.551 1.00 43.28 555 ASN A O 1
ATOM 4649 N N . ASN A 1 556 ? -65.334 14.689 17.223 1.00 43.88 556 ASN A N 1
ATOM 4650 C CA . ASN A 1 556 ? -65.225 15.189 15.852 1.00 43.88 556 ASN A CA 1
ATOM 4651 C C . ASN A 1 556 ? -64.051 16.112 15.498 1.00 43.88 556 ASN A C 1
ATOM 4653 O O . ASN A 1 556 ? -64.183 17.333 15.534 1.00 43.88 556 ASN A O 1
ATOM 4657 N N . LYS A 1 557 ? -62.980 15.516 14.955 1.00 47.12 557 LYS A N 1
ATOM 4658 C CA . LYS A 1 557 ? -62.321 16.054 13.755 1.00 47.12 557 LYS A CA 1
ATOM 4659 C C . LYS A 1 557 ? -61.908 14.922 12.820 1.00 47.12 557 LYS A C 1
ATOM 4661 O O . LYS A 1 557 ? -60.978 14.168 13.089 1.00 47.12 557 LYS A O 1
ATOM 4666 N N . ASP A 1 558 ? -62.661 14.840 11.735 1.00 46.31 558 ASP A N 1
ATOM 4667 C CA . ASP A 1 558 ? -62.425 14.012 10.569 1.00 46.31 558 ASP A CA 1
ATOM 4668 C C . ASP A 1 558 ? -61.133 14.411 9.839 1.00 46.31 558 ASP A C 1
ATOM 4670 O O . ASP A 1 558 ? -60.910 15.579 9.532 1.00 46.31 558 ASP A O 1
ATOM 4674 N N . GLY A 1 559 ? -60.324 13.402 9.514 1.00 43.00 559 GLY A N 1
ATOM 4675 C CA . GLY A 1 559 ? -59.915 13.145 8.133 1.00 43.00 559 GLY A CA 1
ATOM 4676 C C . GLY A 1 559 ? -58.952 14.112 7.446 1.00 43.00 559 GLY A C 1
ATOM 4677 O O . GLY A 1 559 ? -59.307 14.676 6.417 1.00 43.00 559 GLY A O 1
ATOM 4678 N N . GLU A 1 560 ? -57.686 14.135 7.864 1.00 47.53 560 GLU A N 1
ATOM 4679 C CA . GLU A 1 560 ? -56.577 14.393 6.937 1.00 47.53 560 GLU A CA 1
ATOM 4680 C C . GLU A 1 560 ? -55.635 13.185 6.938 1.00 47.53 560 GLU A C 1
ATOM 4682 O O . GLU A 1 560 ? -54.979 12.863 7.926 1.00 47.53 560 GLU A O 1
ATOM 4687 N N . LYS A 1 561 ? -55.632 12.456 5.815 1.00 51.44 561 LYS A N 1
ATOM 4688 C CA . LYS A 1 561 ? -54.651 11.409 5.525 1.00 51.44 561 LYS A CA 1
ATOM 4689 C C . LYS A 1 561 ? -53.295 12.087 5.353 1.00 51.44 561 LYS A C 1
ATOM 4691 O O . LYS A 1 561 ? -52.986 12.565 4.263 1.00 51.44 561 LYS A O 1
ATOM 4696 N N . GLU A 1 562 ? -52.500 12.118 6.413 1.00 49.38 562 GLU A N 1
ATOM 4697 C CA . GLU A 1 562 ? -51.079 12.424 6.310 1.00 49.38 562 GLU A CA 1
ATOM 4698 C C . GLU A 1 562 ? -50.437 11.409 5.355 1.00 49.38 562 GLU A C 1
ATOM 4700 O O . GLU A 1 562 ? -50.523 10.191 5.538 1.00 49.38 562 GLU A O 1
ATOM 4705 N N . GLY A 1 563 ? -49.892 11.932 4.254 1.00 46.16 563 GLY A N 1
ATOM 4706 C CA . GLY A 1 563 ? -49.247 11.151 3.213 1.00 46.16 563 GLY A CA 1
ATOM 4707 C C . GLY A 1 563 ? -48.115 10.327 3.807 1.00 46.16 563 GLY A C 1
ATOM 4708 O O . GLY A 1 563 ? -47.276 10.862 4.528 1.00 46.16 563 GLY A O 1
ATOM 4709 N N . GLY A 1 564 ? -48.111 9.029 3.494 1.00 45.53 564 GLY A N 1
ATOM 4710 C CA . GLY A 1 564 ? -47.050 8.112 3.884 1.00 45.53 564 GLY A CA 1
ATOM 4711 C C . GLY A 1 564 ? -45.703 8.697 3.489 1.00 45.53 564 GLY A C 1
ATOM 4712 O O . GLY A 1 564 ? -45.382 8.780 2.303 1.00 45.53 564 GLY A O 1
ATOM 4713 N N . GLY A 1 565 ? -44.950 9.151 4.489 1.00 51.56 565 GLY A N 1
ATOM 4714 C CA . GLY A 1 565 ? -43.562 9.512 4.302 1.00 51.56 565 GLY A CA 1
ATOM 4715 C C . GLY A 1 565 ? -42.858 8.277 3.774 1.00 51.56 565 GLY A C 1
ATOM 4716 O O . GLY A 1 565 ? -42.886 7.237 4.426 1.00 51.56 565 GLY A O 1
ATOM 4717 N N . GLU A 1 566 ? -42.276 8.379 2.579 1.00 59.56 566 GLU A N 1
ATOM 4718 C CA . GLU A 1 566 ? -41.225 7.464 2.153 1.00 59.56 566 GLU A CA 1
ATOM 4719 C C . GLU A 1 566 ? -40.140 7.555 3.228 1.00 59.56 566 GLU A C 1
ATOM 4721 O O . GLU A 1 566 ? -39.326 8.482 3.245 1.00 59.56 566 GLU A O 1
ATOM 4726 N N . GLU A 1 567 ? -40.213 6.653 4.207 1.00 58.12 567 GLU A N 1
ATOM 4727 C CA . GLU A 1 567 ? -39.151 6.433 5.165 1.00 58.12 567 GLU A CA 1
ATOM 4728 C C . GLU A 1 567 ? -37.905 6.180 4.323 1.00 58.12 567 GLU A C 1
ATOM 4730 O O . GLU A 1 567 ? -37.883 5.284 3.476 1.00 58.12 567 GLU A O 1
ATOM 4735 N N . ASP A 1 568 ? -36.913 7.062 4.474 1.00 65.06 568 ASP A N 1
ATOM 4736 C CA . ASP A 1 568 ? -35.607 6.928 3.849 1.00 65.06 568 ASP A CA 1
ATOM 4737 C C . ASP A 1 568 ? -35.014 5.616 4.367 1.00 65.06 568 ASP A C 1
ATOM 4739 O O . ASP A 1 568 ? -34.311 5.614 5.375 1.00 65.06 568 ASP A O 1
ATOM 4743 N N . GLU A 1 569 ? -35.340 4.495 3.713 1.00 68.62 569 GLU A N 1
ATOM 4744 C CA . GLU A 1 569 ? -34.749 3.200 4.001 1.00 68.62 569 GLU A CA 1
ATOM 4745 C C . GLU A 1 569 ? -33.244 3.405 3.953 1.00 68.62 569 GLU A C 1
ATOM 4747 O O . GLU A 1 569 ? -32.675 3.704 2.886 1.00 68.62 569 GLU A O 1
ATOM 4752 N N . ASP A 1 570 ? -32.640 3.308 5.140 1.00 72.19 570 ASP A N 1
ATOM 4753 C CA . ASP A 1 570 ? -31.221 3.485 5.362 1.00 72.19 570 ASP A CA 1
ATOM 4754 C C . ASP A 1 570 ? -30.489 2.774 4.236 1.00 72.19 570 ASP A C 1
ATOM 4756 O O . ASP A 1 570 ? -30.647 1.569 4.032 1.00 72.19 570 ASP A O 1
ATOM 4760 N N . PHE A 1 571 ? -29.738 3.548 3.450 1.00 75.12 571 PHE A N 1
ATOM 4761 C CA . PHE A 1 571 ? -29.018 3.083 2.271 1.00 75.12 571 PHE A CA 1
ATOM 4762 C C . PHE A 1 571 ? -27.960 2.059 2.706 1.00 75.12 571 PHE A C 1
ATOM 4764 O O . PHE A 1 571 ? -26.784 2.382 2.875 1.00 75.12 571 PHE A O 1
ATOM 4771 N N . ASN A 1 572 ? -28.367 0.821 2.969 1.00 83.00 572 ASN A N 1
ATOM 4772 C CA . ASN A 1 572 ? -27.552 -0.205 3.603 1.00 83.00 572 ASN A CA 1
ATOM 4773 C C . ASN A 1 572 ? -26.939 -1.122 2.550 1.00 83.00 572 ASN A C 1
ATOM 4775 O O . ASN A 1 572 ? -27.107 -2.339 2.568 1.00 83.00 572 ASN A O 1
ATOM 4779 N N . ILE A 1 573 ? -26.224 -0.519 1.603 1.00 86.25 573 ILE A N 1
ATOM 4780 C CA . ILE A 1 573 ? -25.457 -1.276 0.625 1.00 86.25 573 ILE A CA 1
ATOM 4781 C C . ILE A 1 573 ? -24.137 -1.693 1.277 1.00 86.25 573 ILE A C 1
ATOM 4783 O O . ILE A 1 573 ? -23.164 -0.944 1.256 1.00 86.25 573 ILE A O 1
ATOM 4787 N N . LYS A 1 574 ? -24.124 -2.871 1.906 1.00 89.00 574 LYS A N 1
ATOM 4788 C CA . LYS A 1 574 ? -22.903 -3.489 2.442 1.00 89.00 574 LYS A CA 1
ATOM 4789 C C . LYS A 1 574 ? -22.185 -4.282 1.350 1.00 89.00 574 LYS A C 1
ATOM 4791 O O . LYS A 1 574 ? -22.811 -5.063 0.631 1.00 89.00 574 LYS A O 1
ATOM 4796 N N . GLY A 1 575 ? -20.863 -4.176 1.290 1.00 89.38 575 GLY A N 1
ATOM 4797 C CA . GLY A 1 575 ? -20.004 -5.001 0.437 1.00 89.38 575 GLY A CA 1
ATOM 4798 C C . GLY A 1 575 ? -19.569 -4.363 -0.883 1.00 89.38 575 GLY A C 1
ATOM 4799 O O . GLY A 1 575 ? -18.992 -5.071 -1.704 1.00 89.38 575 GLY A O 1
ATOM 4800 N N . LEU A 1 576 ? -19.845 -3.074 -1.114 1.00 94.56 576 LEU A N 1
ATOM 4801 C CA . LEU A 1 576 ? -19.285 -2.329 -2.253 1.00 94.56 576 LEU A CA 1
ATOM 4802 C C . LEU A 1 576 ? -18.046 -1.503 -1.867 1.00 94.56 576 LEU A C 1
ATOM 4804 O O . LEU A 1 576 ? -17.468 -0.846 -2.728 1.00 94.56 576 LEU A O 1
ATOM 4808 N N . GLU A 1 577 ? -17.599 -1.564 -0.610 1.00 95.12 577 GLU A N 1
ATOM 4809 C CA . GLU A 1 577 ? -16.505 -0.744 -0.074 1.00 95.12 577 GLU A CA 1
ATOM 4810 C C . GLU A 1 577 ? -15.140 -1.042 -0.723 1.00 95.12 577 GLU A C 1
ATOM 4812 O O . GLU A 1 577 ? -14.208 -0.261 -0.575 1.00 95.12 577 GLU A O 1
ATOM 4817 N N . GLU A 1 578 ? -15.008 -2.150 -1.458 1.00 94.88 578 GLU A N 1
ATOM 4818 C CA . GLU A 1 578 ? -13.806 -2.491 -2.235 1.00 94.88 578 GLU A CA 1
ATOM 4819 C C . GLU A 1 578 ? -13.910 -2.105 -3.722 1.00 94.88 578 GLU A C 1
ATOM 4821 O O . GLU A 1 578 ? -12.922 -2.180 -4.451 1.00 94.88 578 GLU A O 1
ATOM 4826 N N . ILE A 1 579 ? -15.095 -1.709 -4.195 1.00 96.38 579 ILE A N 1
ATOM 4827 C CA . ILE A 1 579 ? -15.372 -1.476 -5.618 1.00 96.38 579 ILE A CA 1
ATOM 4828 C C . ILE A 1 579 ? -15.135 -0.012 -5.955 1.00 96.38 579 ILE A C 1
ATOM 4830 O O . ILE A 1 579 ? -15.535 0.869 -5.201 1.00 96.38 579 ILE A O 1
ATOM 4834 N N . SER A 1 580 ? -14.531 0.268 -7.106 1.00 97.50 580 SER A N 1
ATOM 4835 C CA . SER A 1 580 ? -14.266 1.643 -7.535 1.00 97.50 580 SER A CA 1
ATOM 4836 C C . SER A 1 580 ? -15.270 2.120 -8.589 1.00 97.50 580 SER A C 1
ATOM 4838 O O . SER A 1 580 ? -15.650 1.365 -9.484 1.00 97.50 580 SER A O 1
ATOM 4840 N N . LEU A 1 581 ? -15.677 3.389 -8.514 1.00 97.62 581 LEU A N 1
ATOM 4841 C CA . LEU A 1 581 ? -16.449 4.081 -9.548 1.00 97.62 581 LEU A CA 1
ATOM 4842 C C . LEU A 1 581 ? -15.492 4.828 -10.483 1.00 97.62 581 LEU A C 1
ATOM 4844 O O . LEU A 1 581 ? -14.756 5.715 -10.049 1.00 97.62 581 LEU A O 1
ATOM 4848 N N . LYS A 1 582 ? -15.531 4.498 -11.773 1.00 97.31 582 LYS A N 1
ATOM 4849 C CA . LYS A 1 582 ? -14.800 5.209 -12.820 1.00 97.31 582 LYS A CA 1
ATOM 4850 C C . LYS A 1 582 ? -15.750 6.149 -13.559 1.00 97.31 582 LYS A C 1
ATOM 4852 O O . LYS A 1 582 ? -16.661 5.696 -14.252 1.00 97.31 582 LYS A O 1
ATOM 4857 N N . ILE A 1 583 ? -15.526 7.454 -13.449 1.00 96.69 583 ILE A N 1
ATOM 4858 C CA . ILE A 1 583 ? -16.247 8.445 -14.244 1.00 96.69 583 ILE A CA 1
ATOM 4859 C C . ILE A 1 583 ? -15.683 8.436 -15.666 1.00 96.69 583 ILE A C 1
ATOM 4861 O O . ILE A 1 583 ? -14.504 8.703 -15.887 1.00 96.69 583 ILE A O 1
ATOM 4865 N N . LEU A 1 584 ? -16.535 8.121 -16.637 1.00 94.62 584 LEU A N 1
ATOM 4866 C CA . LEU A 1 584 ? -16.203 8.160 -18.050 1.00 94.62 584 LEU A CA 1
ATOM 4867 C C . LEU A 1 584 ? -16.390 9.577 -18.574 1.00 94.62 584 LEU A C 1
ATOM 4869 O O . LEU A 1 584 ? -17.508 10.091 -18.681 1.00 94.62 584 LEU A O 1
ATOM 4873 N N . MET A 1 585 ? -15.275 10.189 -18.947 1.00 91.38 585 MET A N 1
ATOM 4874 C CA . MET A 1 585 ? -15.275 11.422 -19.714 1.00 91.38 585 MET A CA 1
ATOM 4875 C C . MET A 1 585 ? -15.675 11.041 -21.128 1.00 91.38 585 MET A C 1
ATOM 4877 O O . MET A 1 585 ? -14.910 10.388 -21.829 1.00 91.38 585 MET A O 1
ATOM 4881 N N . ASN A 1 586 ? -16.907 11.369 -21.522 1.00 79.06 586 ASN A N 1
ATOM 4882 C CA . ASN A 1 586 ? -17.358 11.114 -22.883 1.00 79.06 586 ASN A CA 1
ATOM 4883 C C . ASN A 1 586 ? -16.379 11.796 -23.838 1.00 79.06 586 ASN A C 1
ATOM 4885 O O . ASN A 1 586 ? -16.389 13.022 -23.964 1.00 79.06 586 ASN A O 1
ATOM 4889 N N . ASP A 1 587 ? -15.557 11.008 -24.528 1.00 62.66 587 ASP A N 1
ATOM 4890 C CA . ASP A 1 587 ? -14.830 11.491 -25.685 1.00 62.66 587 ASP A CA 1
ATOM 4891 C C . ASP A 1 587 ? -15.895 11.876 -26.707 1.00 62.66 587 ASP A C 1
ATOM 4893 O O . ASP A 1 587 ? -16.422 11.036 -27.432 1.00 62.66 587 ASP A O 1
ATOM 4897 N N . GLN A 1 588 ? -16.236 13.165 -26.769 1.00 54.78 588 GLN A N 1
ATOM 4898 C CA . GLN A 1 588 ? -17.233 13.728 -27.688 1.00 54.78 588 GLN A CA 1
ATOM 4899 C C . GLN A 1 588 ? -16.902 13.492 -29.180 1.00 54.78 588 GLN A C 1
ATOM 4901 O O . GLN A 1 588 ? -17.547 14.056 -30.059 1.00 54.78 588 GLN A O 1
ATOM 4906 N N . LYS A 1 589 ? -15.887 12.681 -29.496 1.00 57.97 589 LYS A N 1
ATOM 4907 C CA . LYS A 1 589 ? -15.360 12.450 -30.839 1.00 57.97 589 LYS A CA 1
ATOM 4908 C C . LYS A 1 589 ? -15.417 10.996 -31.300 1.00 57.97 589 LYS A C 1
ATOM 4910 O O . LYS A 1 589 ? -15.164 10.756 -32.480 1.00 57.97 589 LYS A O 1
ATOM 4915 N N . THR A 1 590 ? -15.785 10.028 -30.461 1.00 53.84 590 THR A N 1
ATOM 4916 C CA . THR A 1 590 ? -15.907 8.640 -30.926 1.00 53.84 590 THR A CA 1
ATOM 4917 C C . THR A 1 590 ? -17.276 8.403 -31.550 1.00 53.84 590 THR A C 1
ATOM 4919 O O . THR A 1 590 ? -18.202 7.904 -30.930 1.00 53.84 590 THR A O 1
ATOM 4922 N N . THR A 1 591 ? -17.353 8.741 -32.841 1.00 52.06 591 THR A N 1
ATOM 4923 C CA . THR A 1 591 ? -18.330 8.257 -33.830 1.00 52.06 591 THR A CA 1
ATOM 4924 C C . THR A 1 591 ? -19.807 8.566 -33.557 1.00 52.06 591 THR A C 1
ATOM 4926 O O . THR A 1 591 ? -20.402 8.115 -32.588 1.00 52.06 591 THR A O 1
ATOM 4929 N N . LYS A 1 592 ? -20.421 9.311 -34.486 1.00 56.53 592 LYS A N 1
ATOM 4930 C CA . LYS A 1 592 ? -21.871 9.538 -34.588 1.00 56.53 592 LYS A CA 1
ATOM 4931 C C . LYS A 1 592 ? -22.679 8.301 -34.144 1.00 56.53 592 LYS A C 1
ATOM 4933 O O . LYS A 1 592 ? -22.432 7.217 -34.681 1.00 56.53 592 LYS A O 1
ATOM 4938 N N . PRO A 1 593 ? -23.649 8.453 -33.224 1.00 53.25 593 PRO A N 1
ATOM 4939 C CA . PRO A 1 593 ? -24.483 7.355 -32.761 1.00 53.25 593 PRO A CA 1
ATOM 4940 C C . PRO A 1 593 ? -25.478 6.986 -33.864 1.00 53.25 593 PRO A C 1
ATOM 4942 O O . PRO A 1 593 ? -26.635 7.389 -33.838 1.00 53.25 593 PRO A O 1
ATOM 4945 N N . ASN A 1 594 ? -25.030 6.234 -34.868 1.00 60.41 594 ASN A N 1
ATOM 4946 C CA . ASN A 1 594 ? -25.908 5.758 -35.939 1.00 60.41 594 ASN A CA 1
ATOM 4947 C C . ASN A 1 594 ? -26.733 4.528 -35.525 1.00 60.41 594 ASN A C 1
ATOM 4949 O O . ASN A 1 594 ? -27.575 4.090 -36.297 1.00 60.41 594 ASN A O 1
ATOM 4953 N N . ASN A 1 595 ? -26.550 4.003 -34.308 1.00 62.97 595 ASN A N 1
ATOM 4954 C CA . ASN A 1 595 ? -27.367 2.920 -33.768 1.00 62.97 595 ASN A CA 1
ATOM 4955 C C . ASN A 1 595 ? -27.999 3.343 -32.437 1.00 62.97 595 ASN A C 1
ATOM 4957 O O . ASN A 1 595 ? -27.309 3.552 -31.438 1.00 62.97 595 ASN A O 1
ATOM 4961 N N . THR A 1 596 ? -29.330 3.400 -32.415 1.00 62.03 596 THR A N 1
ATOM 4962 C CA . THR A 1 596 ? -30.203 3.737 -31.272 1.00 62.03 596 THR A CA 1
ATOM 4963 C C . THR A 1 596 ? -29.983 2.884 -30.013 1.00 62.03 596 THR A C 1
ATOM 4965 O O . THR A 1 596 ? -30.459 3.252 -28.943 1.00 62.03 596 THR A O 1
ATOM 4968 N N . ASN A 1 597 ? -29.186 1.814 -30.087 1.00 62.16 597 ASN A N 1
ATOM 4969 C CA . ASN A 1 597 ? -28.832 0.962 -28.949 1.00 62.16 597 ASN A CA 1
ATOM 4970 C C . ASN A 1 597 ? -27.602 1.436 -28.145 1.00 62.16 597 ASN A C 1
ATOM 4972 O O . ASN A 1 597 ? -27.262 0.817 -27.142 1.00 62.16 597 ASN A O 1
ATOM 4976 N N . GLN A 1 598 ? -26.919 2.526 -28.523 1.00 57.81 598 GLN A N 1
ATOM 4977 C CA . GLN A 1 598 ? -25.728 2.985 -27.782 1.00 57.81 598 GLN A CA 1
ATOM 4978 C C . GLN A 1 598 ? -26.024 3.676 -26.440 1.00 57.81 598 GLN A C 1
ATOM 4980 O O . GLN A 1 598 ? -25.109 3.865 -25.639 1.00 57.81 598 GLN A O 1
ATOM 4985 N N . LYS A 1 599 ? -27.284 4.015 -26.138 1.00 56.84 599 LYS A N 1
ATOM 4986 C CA . LYS A 1 599 ? -27.637 4.684 -24.871 1.00 56.84 599 LYS A CA 1
ATOM 4987 C C . LYS A 1 599 ? -27.432 3.792 -23.634 1.00 56.84 599 LYS A C 1
ATOM 4989 O O . LYS A 1 599 ? -27.296 4.318 -22.534 1.00 56.84 599 LYS A O 1
ATOM 4994 N N . GLU A 1 600 ? -27.357 2.471 -23.805 1.00 59.22 600 GLU A N 1
ATOM 4995 C CA . GLU A 1 600 ? -27.180 1.507 -22.705 1.00 59.22 600 GLU A CA 1
ATOM 4996 C C . GLU A 1 600 ? -25.723 1.347 -22.231 1.00 59.22 600 GLU A C 1
ATOM 4998 O O . GLU A 1 600 ? -25.475 0.722 -21.204 1.00 59.22 600 GLU A O 1
ATOM 5003 N N . LEU A 1 601 ? -24.737 1.911 -22.936 1.00 60.03 601 LEU A N 1
ATOM 5004 C CA . LEU A 1 601 ? -23.322 1.596 -22.691 1.00 60.03 601 LEU A CA 1
ATOM 5005 C C . LEU A 1 601 ? -22.689 2.275 -21.468 1.00 60.03 601 LEU A C 1
ATOM 5007 O O . LEU A 1 601 ? -21.551 1.958 -21.132 1.00 60.03 601 LEU A O 1
ATOM 5011 N N . TYR A 1 602 ? -23.392 3.180 -20.788 1.00 77.00 602 TYR A N 1
ATOM 5012 C CA . TYR A 1 602 ? -22.738 4.070 -19.826 1.00 77.00 602 TYR A CA 1
ATOM 5013 C C . TYR A 1 602 ? -22.777 3.613 -18.368 1.00 77.00 602 TYR A C 1
ATOM 5015 O O . TYR A 1 602 ? -21.905 4.010 -17.605 1.00 77.00 602 TYR A O 1
ATOM 5023 N N . TRP A 1 603 ? -23.737 2.771 -17.986 1.00 89.88 603 TRP A N 1
ATOM 5024 C CA . TRP A 1 603 ? -23.883 2.276 -16.615 1.00 89.88 603 TRP A CA 1
ATOM 5025 C C . TRP A 1 603 ? -23.632 0.777 -16.575 1.00 89.88 603 TRP A C 1
ATOM 5027 O O . TRP A 1 603 ? -24.558 -0.029 -16.670 1.00 89.88 603 TRP A O 1
ATOM 5037 N N . LYS A 1 604 ? -22.360 0.389 -16.490 1.00 91.75 604 LYS A N 1
ATOM 5038 C CA . LYS A 1 604 ? -21.976 -1.022 -16.526 1.00 91.75 604 LYS A CA 1
ATOM 5039 C C . LYS A 1 604 ? -20.777 -1.288 -15.628 1.00 91.75 604 LYS A C 1
ATOM 5041 O O . LYS A 1 604 ? -19.813 -0.526 -15.622 1.00 91.75 604 LYS A O 1
ATOM 5046 N N . PHE A 1 605 ? -20.831 -2.402 -14.907 1.00 95.00 605 PHE A N 1
ATOM 5047 C CA . PHE A 1 605 ? -19.652 -2.972 -14.271 1.00 95.00 605 PHE A CA 1
ATOM 5048 C C . PHE A 1 605 ? -18.700 -3.499 -15.351 1.00 95.00 605 PHE A C 1
ATOM 5050 O O . PHE A 1 605 ? -19.100 -4.298 -16.201 1.00 95.00 605 PHE A O 1
ATOM 5057 N N . ASP A 1 606 ? -17.458 -3.034 -15.343 1.00 94.19 606 ASP A N 1
ATOM 5058 C CA . ASP A 1 606 ? -16.395 -3.524 -16.205 1.00 94.19 606 ASP A CA 1
ATOM 5059 C C . ASP A 1 606 ? -15.698 -4.713 -15.522 1.00 94.19 606 ASP A C 1
ATOM 5061 O O . ASP A 1 606 ? -14.877 -4.508 -14.622 1.00 94.19 606 ASP A O 1
ATOM 5065 N N . PRO A 1 607 ? -15.972 -5.964 -15.943 1.00 92.25 607 PRO A N 1
ATOM 5066 C CA . PRO A 1 607 ? -15.381 -7.144 -15.320 1.00 92.25 607 PRO A CA 1
ATOM 5067 C C . PRO A 1 607 ? -13.875 -7.261 -15.578 1.00 92.25 607 PRO A C 1
ATOM 5069 O O . PRO A 1 607 ? -13.203 -8.054 -14.919 1.00 92.25 607 PRO A O 1
ATOM 5072 N N . THR A 1 608 ? -13.330 -6.507 -16.537 1.00 91.31 608 THR A N 1
ATOM 5073 C CA . THR A 1 608 ? -11.897 -6.534 -16.851 1.00 91.31 608 THR A CA 1
ATOM 5074 C C . THR A 1 608 ? -11.090 -5.665 -15.897 1.00 91.31 608 THR A C 1
ATOM 5076 O O . THR A 1 608 ? -9.991 -6.056 -15.514 1.00 91.31 608 THR A O 1
ATOM 5079 N N . LEU A 1 609 ? -11.650 -4.526 -15.483 1.00 92.12 609 LEU A N 1
ATOM 5080 C CA . LEU A 1 609 ? -11.013 -3.571 -14.575 1.00 92.12 609 LEU A CA 1
ATOM 5081 C C . LEU A 1 609 ? -11.512 -3.685 -13.127 1.00 92.12 609 LEU A C 1
ATOM 5083 O O . LEU A 1 609 ? -10.868 -3.150 -12.232 1.00 92.12 609 LEU A O 1
ATOM 5087 N N . GLY A 1 610 ? -12.649 -4.345 -12.892 1.00 95.69 610 GLY A N 1
ATOM 5088 C CA . GLY A 1 610 ? -13.262 -4.431 -11.566 1.00 95.69 610 GLY A CA 1
ATOM 5089 C C . GLY A 1 610 ? -13.894 -3.113 -11.108 1.00 95.69 610 GLY A C 1
ATOM 5090 O O . GLY A 1 610 ? -13.977 -2.856 -9.909 1.00 95.69 610 GLY A O 1
ATOM 5091 N N . VAL A 1 611 ? -14.311 -2.259 -12.050 1.00 96.81 611 VAL A N 1
ATOM 5092 C CA . VAL A 1 611 ? -14.820 -0.904 -11.777 1.00 96.81 611 VAL A CA 1
ATOM 5093 C C . VAL A 1 611 ? -16.234 -0.724 -12.310 1.00 96.81 611 VAL A C 1
ATOM 5095 O O . VAL A 1 611 ? -16.630 -1.349 -13.290 1.00 96.81 611 VAL A O 1
ATOM 5098 N N . ILE A 1 612 ? -17.004 0.162 -11.693 1.00 97.44 612 ILE A N 1
ATOM 5099 C CA . ILE A 1 612 ? -18.310 0.583 -12.199 1.00 97.44 612 ILE A CA 1
ATOM 5100 C C . ILE A 1 612 ? -18.103 1.833 -13.048 1.00 97.44 612 ILE A C 1
ATOM 5102 O O . ILE A 1 612 ? -17.692 2.871 -12.532 1.00 97.44 612 ILE A O 1
ATOM 5106 N N . ASN A 1 613 ? -18.410 1.746 -14.338 1.00 96.00 613 ASN A N 1
ATOM 5107 C CA . ASN A 1 613 ? -18.372 2.903 -15.221 1.00 96.00 613 ASN A CA 1
ATOM 5108 C C . ASN A 1 613 ? -19.619 3.771 -15.009 1.00 96.00 613 ASN A C 1
ATOM 5110 O O . ASN A 1 613 ? -20.740 3.255 -14.986 1.00 96.00 613 ASN A O 1
ATOM 5114 N N . VAL A 1 614 ? -19.409 5.078 -14.852 1.00 95.38 614 VAL A N 1
ATOM 5115 C CA . VAL A 1 614 ? -20.449 6.090 -14.616 1.00 95.38 614 VAL A CA 1
ATOM 5116 C C . VAL A 1 614 ? -20.257 7.231 -15.615 1.00 95.38 614 VAL A C 1
ATOM 5118 O O . VAL A 1 614 ? -19.141 7.732 -15.743 1.00 95.38 614 VAL A O 1
ATOM 5121 N N . PRO A 1 615 ? -21.291 7.692 -16.332 1.00 94.56 615 PRO A N 1
ATOM 5122 C CA . PRO A 1 615 ? -21.117 8.771 -17.295 1.00 94.56 615 PRO A CA 1
ATOM 5123 C C . PRO A 1 615 ? -20.916 10.129 -16.616 1.00 94.56 615 PRO A C 1
ATOM 5125 O O . PRO A 1 615 ? -21.501 10.415 -15.574 1.00 94.56 615 PRO A O 1
ATOM 5128 N N . LEU A 1 616 ? -20.171 11.020 -17.274 1.00 94.38 616 LEU A N 1
ATOM 5129 C CA . LEU A 1 616 ? -19.921 12.393 -16.814 1.00 94.38 616 LEU A CA 1
ATOM 5130 C C . LEU A 1 616 ? -21.196 13.211 -16.520 1.00 94.38 616 LEU A C 1
ATOM 5132 O O . LEU A 1 616 ? -21.170 14.141 -15.720 1.00 94.38 616 LEU A O 1
ATOM 5136 N N . ASN A 1 617 ? -22.324 12.897 -17.163 1.00 93.06 617 ASN A N 1
ATOM 5137 C CA . ASN A 1 617 ? -23.592 13.598 -16.946 1.00 93.06 617 ASN A CA 1
ATOM 5138 C C . ASN A 1 617 ? -24.440 13.018 -15.800 1.00 93.06 617 ASN A C 1
ATOM 5140 O O . ASN A 1 617 ? -25.461 13.627 -15.479 1.00 93.06 617 ASN A O 1
ATOM 5144 N N . ALA A 1 618 ? -24.020 11.915 -15.168 1.00 93.75 618 ALA A N 1
ATOM 5145 C CA . ALA A 1 618 ? -24.743 11.271 -14.075 1.00 93.75 618 ALA A CA 1
ATOM 5146 C C . ALA A 1 618 ? -25.053 12.252 -12.938 1.00 93.75 618 ALA A C 1
ATOM 5148 O O . ALA A 1 618 ? -24.192 13.031 -12.513 1.00 93.75 618 ALA A O 1
ATOM 5149 N N . ASN A 1 619 ? -26.286 12.212 -12.435 1.00 94.62 619 ASN A N 1
ATOM 5150 C CA . ASN A 1 619 ? -26.648 12.926 -11.218 1.00 94.62 619 ASN A CA 1
ATOM 5151 C C . ASN A 1 619 ? -26.471 12.008 -9.986 1.00 94.62 619 ASN A C 1
ATOM 5153 O O . ASN A 1 619 ? -26.331 10.789 -10.100 1.00 94.62 619 ASN A O 1
ATOM 5157 N N . TYR A 1 620 ? -26.481 12.594 -8.787 1.00 95.44 620 TYR A N 1
ATOM 5158 C CA . TYR A 1 620 ? -26.299 11.855 -7.532 1.00 95.44 620 TYR A CA 1
ATOM 5159 C C . TYR A 1 620 ? -27.383 10.781 -7.302 1.00 95.44 620 TYR A C 1
ATOM 5161 O O . TYR A 1 620 ? -27.093 9.694 -6.802 1.00 95.44 620 TYR A O 1
ATOM 5169 N N . GLN A 1 621 ? -28.635 11.070 -7.676 1.00 94.56 621 GLN A N 1
ATOM 5170 C CA . GLN A 1 621 ? -29.763 10.147 -7.516 1.00 94.56 621 GLN A CA 1
ATOM 5171 C C . GLN A 1 621 ? -29.657 8.948 -8.466 1.00 94.56 621 GLN A C 1
ATOM 5173 O O . GLN A 1 621 ? -29.958 7.833 -8.053 1.00 94.56 621 GLN A O 1
ATOM 5178 N N . ASP A 1 622 ? -29.173 9.153 -9.690 1.00 94.88 622 ASP A N 1
ATOM 5179 C CA . ASP A 1 622 ? -28.966 8.111 -10.692 1.00 94.88 622 ASP A CA 1
ATOM 5180 C C . ASP A 1 622 ? -27.897 7.124 -10.224 1.00 94.88 622 ASP A C 1
ATOM 5182 O O . ASP A 1 622 ? -28.115 5.917 -10.309 1.00 94.88 622 ASP A O 1
ATOM 5186 N N . ILE A 1 623 ? -26.781 7.624 -9.666 1.00 96.06 623 ILE A N 1
ATOM 5187 C CA . ILE A 1 623 ? -25.713 6.780 -9.103 1.00 96.06 623 ILE A CA 1
ATOM 5188 C C . ILE A 1 623 ? -26.288 5.910 -7.984 1.00 96.06 623 ILE A C 1
ATOM 5190 O O . ILE A 1 623 ? -26.158 4.689 -8.018 1.00 96.06 623 ILE A O 1
ATOM 5194 N N . ILE A 1 624 ? -26.985 6.517 -7.021 1.00 94.88 624 ILE A N 1
ATOM 5195 C CA . ILE A 1 624 ? -27.611 5.793 -5.907 1.00 94.88 624 ILE A CA 1
ATOM 5196 C C . ILE A 1 624 ? -28.628 4.770 -6.401 1.00 94.88 624 ILE A C 1
ATOM 5198 O O . ILE A 1 624 ? -28.611 3.630 -5.944 1.00 94.88 624 ILE A O 1
ATOM 5202 N N . LYS A 1 625 ? -29.504 5.152 -7.332 1.00 94.94 625 LYS A N 1
ATOM 5203 C CA . LYS A 1 625 ? -30.525 4.265 -7.894 1.00 94.94 625 LYS A CA 1
ATOM 5204 C C . LYS A 1 625 ? -29.878 3.084 -8.612 1.00 94.94 625 LYS A C 1
ATOM 5206 O O . LYS A 1 625 ? -30.301 1.951 -8.407 1.00 94.94 625 LYS A O 1
ATOM 5211 N N . PHE A 1 626 ? -28.831 3.329 -9.400 1.00 96.00 626 PHE A N 1
ATOM 5212 C CA . PHE A 1 626 ? -28.071 2.282 -10.073 1.00 96.00 626 PHE A CA 1
ATOM 5213 C C . PHE A 1 626 ? -27.416 1.325 -9.071 1.00 96.00 626 PHE A C 1
ATOM 5215 O O . PHE A 1 626 ? -27.557 0.111 -9.221 1.00 96.00 626 PHE A O 1
ATOM 5222 N N . LEU A 1 627 ? -26.759 1.856 -8.034 1.00 96.62 627 LEU A N 1
ATOM 5223 C CA . LEU A 1 627 ? -26.142 1.049 -6.982 1.00 96.62 627 LEU A CA 1
ATOM 5224 C C . LEU A 1 627 ? -27.198 0.227 -6.228 1.00 96.62 627 LEU A C 1
ATOM 5226 O O . LEU A 1 627 ? -27.028 -0.982 -6.120 1.00 96.62 627 LEU A O 1
ATOM 5230 N N . LYS A 1 628 ? -28.326 0.820 -5.802 1.00 94.81 628 LYS A N 1
ATOM 5231 C CA . LYS A 1 628 ? -29.426 0.081 -5.148 1.00 94.81 628 LYS A CA 1
ATOM 5232 C C . LYS A 1 628 ? -29.920 -1.072 -6.021 1.00 94.81 628 LYS A C 1
ATOM 5234 O O . LYS A 1 628 ? -30.020 -2.194 -5.540 1.00 94.81 628 LYS A O 1
ATOM 5239 N N . LEU A 1 629 ? -30.181 -0.812 -7.301 1.00 95.81 629 LEU A N 1
ATOM 5240 C CA . LEU A 1 629 ? -30.750 -1.807 -8.211 1.00 95.81 629 LEU A CA 1
ATOM 5241 C C . LEU A 1 629 ? -29.773 -2.935 -8.579 1.00 95.81 629 LEU A C 1
ATOM 5243 O O . LEU A 1 629 ? -30.225 -4.035 -8.875 1.00 95.81 629 LEU A O 1
ATOM 5247 N N . ASN A 1 630 ? -28.458 -2.682 -8.584 1.00 96.19 630 ASN A N 1
ATOM 5248 C CA . ASN A 1 630 ? -27.472 -3.619 -9.140 1.00 96.19 630 ASN A CA 1
ATOM 5249 C C . ASN A 1 630 ? -26.425 -4.126 -8.135 1.00 96.19 630 ASN A C 1
ATOM 5251 O O . ASN A 1 630 ? -25.566 -4.914 -8.530 1.00 96.19 630 ASN A O 1
ATOM 5255 N N . HIS A 1 631 ? -26.456 -3.707 -6.864 1.00 95.06 631 HIS A N 1
ATOM 5256 C CA . HIS A 1 631 ? -25.389 -4.008 -5.899 1.00 95.06 631 HIS A CA 1
ATOM 5257 C C . HIS A 1 631 ? -25.077 -5.506 -5.760 1.00 95.06 631 HIS A C 1
ATOM 5259 O O . HIS A 1 631 ? -23.904 -5.870 -5.749 1.00 95.06 631 HIS A O 1
ATOM 5265 N N . GLU A 1 632 ? -26.084 -6.385 -5.715 1.00 95.81 632 GLU A N 1
ATOM 5266 C CA . GLU A 1 632 ? -25.859 -7.836 -5.617 1.00 95.81 632 GLU A CA 1
ATOM 5267 C C . GLU A 1 632 ? -25.135 -8.392 -6.850 1.00 95.81 632 GLU A C 1
ATOM 5269 O O . GLU A 1 632 ? -24.149 -9.120 -6.726 1.00 95.81 632 GLU A O 1
ATOM 5274 N N . SER A 1 633 ? -25.578 -8.000 -8.051 1.00 96.38 633 SER A N 1
ATOM 5275 C CA . SER A 1 633 ? -24.947 -8.424 -9.305 1.00 96.38 633 SER A CA 1
ATOM 5276 C C . SER A 1 633 ? -23.519 -7.895 -9.416 1.00 96.38 633 SER A C 1
ATOM 5278 O O . SER A 1 633 ? -22.625 -8.630 -9.831 1.00 96.38 633 SER A O 1
ATOM 5280 N N . ILE A 1 634 ? -23.298 -6.634 -9.040 1.00 96.94 634 ILE A N 1
ATOM 5281 C CA . ILE A 1 634 ? -21.977 -6.002 -9.035 1.00 96.94 634 ILE A CA 1
ATOM 5282 C C . ILE A 1 634 ? -21.049 -6.744 -8.067 1.00 96.94 634 ILE A C 1
ATOM 5284 O O . ILE A 1 634 ? -19.917 -7.050 -8.426 1.00 96.94 634 ILE A O 1
ATOM 5288 N N . LYS A 1 635 ? -21.531 -7.088 -6.869 1.00 95.88 635 LYS A N 1
ATOM 5289 C CA . LYS A 1 635 ? -20.761 -7.828 -5.863 1.00 95.88 635 LYS A CA 1
ATOM 5290 C C . LYS A 1 635 ? -20.328 -9.205 -6.372 1.00 95.88 635 LYS A C 1
ATOM 5292 O O . LYS A 1 635 ? -19.169 -9.578 -6.210 1.00 95.88 635 LYS A O 1
ATOM 5297 N N . ILE A 1 636 ? -21.229 -9.947 -7.021 1.00 96.31 636 ILE A N 1
ATOM 5298 C CA . ILE A 1 636 ? -20.911 -11.259 -7.611 1.00 96.31 636 ILE A CA 1
ATOM 5299 C C . ILE A 1 636 ? -19.861 -11.119 -8.721 1.00 96.31 636 ILE A C 1
ATOM 5301 O O . ILE A 1 636 ? -18.888 -11.874 -8.747 1.00 96.31 636 ILE A O 1
ATOM 5305 N N . GLU A 1 637 ? -20.034 -10.160 -9.632 1.00 96.62 637 GLU A N 1
ATOM 5306 C CA . GLU A 1 637 ? -19.086 -9.919 -10.726 1.00 96.62 637 GLU A CA 1
ATOM 5307 C C . GLU A 1 637 ? -17.722 -9.426 -10.220 1.00 96.62 637 GLU A C 1
ATOM 5309 O O . GLU A 1 637 ? -16.683 -9.824 -10.750 1.00 96.62 637 GLU A O 1
ATOM 5314 N N . PHE A 1 638 ? -17.695 -8.633 -9.151 1.00 96.75 638 PHE A N 1
ATOM 5315 C CA . PHE A 1 638 ? -16.458 -8.182 -8.522 1.00 96.75 638 PHE A CA 1
ATOM 5316 C C . PHE A 1 638 ? -15.707 -9.313 -7.81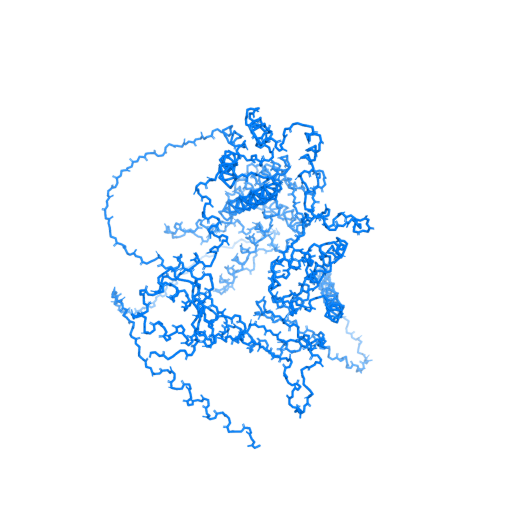4 1.00 96.75 638 PHE A C 1
ATOM 5318 O O . PHE A 1 638 ? -14.492 -9.434 -7.973 1.00 96.75 638 PHE A O 1
ATOM 5325 N N . GLU A 1 639 ? -16.401 -10.213 -7.114 1.00 95.25 639 GLU A N 1
ATOM 5326 C CA . GLU A 1 639 ? -15.762 -11.410 -6.554 1.00 95.25 639 GLU A CA 1
ATOM 5327 C C . GLU A 1 639 ? -15.225 -12.342 -7.654 1.00 95.25 639 GLU A C 1
ATOM 5329 O O . GLU A 1 639 ? -14.109 -12.858 -7.540 1.00 95.25 639 GLU A O 1
ATOM 5334 N N . ARG A 1 640 ? -15.941 -12.488 -8.781 1.00 94.62 640 ARG A N 1
ATOM 5335 C CA . ARG A 1 640 ? -15.419 -13.189 -9.973 1.00 94.62 640 ARG A CA 1
ATOM 5336 C C . ARG A 1 640 ? -14.163 -12.515 -10.519 1.00 94.62 640 ARG A C 1
ATOM 5338 O O . ARG A 1 640 ? -13.189 -13.206 -10.814 1.00 94.62 640 ARG A O 1
ATOM 5345 N N . HIS A 1 641 ? -14.162 -11.187 -10.625 1.00 94.69 641 HIS A N 1
ATOM 5346 C CA . HIS A 1 641 ? -12.992 -10.413 -11.033 1.00 94.69 641 HIS A CA 1
ATOM 5347 C C . HIS A 1 641 ? -11.802 -10.656 -10.089 1.00 94.69 641 HIS A C 1
ATOM 5349 O O . HIS A 1 641 ? -10.719 -11.000 -10.560 1.00 94.69 641 HIS A O 1
ATOM 5355 N N . LYS A 1 642 ? -12.001 -10.594 -8.764 1.00 95.12 642 LYS A N 1
ATOM 5356 C CA . LYS A 1 642 ? -10.958 -10.878 -7.759 1.00 95.12 642 LYS A CA 1
ATOM 5357 C C . LYS A 1 642 ? -10.383 -12.285 -7.896 1.00 95.12 642 LYS A C 1
ATOM 5359 O O . LYS A 1 642 ? -9.165 -12.453 -7.873 1.00 95.12 642 LYS A O 1
ATOM 5364 N N . ILE A 1 643 ? -11.235 -13.299 -8.056 1.00 93.88 643 ILE A N 1
ATOM 5365 C CA . ILE A 1 643 ? -10.797 -14.686 -8.278 1.00 93.88 643 ILE A CA 1
ATOM 5366 C C . ILE A 1 643 ? -9.994 -14.794 -9.582 1.00 93.88 643 ILE A C 1
ATOM 5368 O O . ILE A 1 643 ? -8.918 -15.388 -9.589 1.00 93.88 643 ILE A O 1
ATOM 5372 N N . ASN A 1 644 ? -10.466 -14.178 -10.669 1.00 92.69 644 ASN A N 1
ATOM 5373 C CA . ASN A 1 644 ? -9.763 -14.174 -11.951 1.00 92.69 644 ASN A CA 1
ATOM 5374 C C . ASN A 1 644 ? -8.390 -13.497 -11.854 1.00 92.69 644 ASN A C 1
ATOM 5376 O O . ASN A 1 644 ? -7.411 -14.063 -12.332 1.00 92.69 644 ASN A O 1
ATOM 5380 N N . MET A 1 645 ? -8.290 -12.342 -11.192 1.00 93.25 645 MET A N 1
ATOM 5381 C CA . MET A 1 645 ? -7.018 -11.641 -10.990 1.00 93.25 645 MET A CA 1
ATOM 5382 C C . MET A 1 645 ? -6.032 -12.460 -10.149 1.00 93.25 645 MET A C 1
ATOM 5384 O O . MET A 1 645 ? -4.859 -12.540 -10.508 1.00 93.25 645 MET A O 1
ATOM 5388 N N . ARG A 1 646 ? -6.499 -13.149 -9.095 1.00 94.38 646 ARG A N 1
ATOM 5389 C CA . ARG A 1 646 ? -5.666 -14.090 -8.321 1.00 94.38 646 ARG A CA 1
ATOM 5390 C C . ARG A 1 646 ? -5.174 -15.257 -9.178 1.00 94.38 646 ARG A C 1
ATOM 5392 O O . ARG A 1 646 ? -3.990 -15.571 -9.148 1.00 94.38 646 ARG A O 1
ATOM 5399 N N . ASN A 1 647 ? -6.052 -15.862 -9.979 1.00 94.06 647 ASN A N 1
ATOM 5400 C CA . ASN A 1 647 ? -5.686 -16.960 -10.880 1.00 94.06 647 ASN A CA 1
ATOM 5401 C C . ASN A 1 647 ? -4.654 -16.522 -11.932 1.00 94.06 647 ASN A C 1
ATOM 5403 O O . ASN A 1 647 ? -3.742 -17.282 -12.252 1.00 94.06 647 ASN A O 1
ATOM 5407 N N . ILE A 1 648 ? -4.782 -15.302 -12.464 1.00 94.25 648 ILE A N 1
ATOM 5408 C CA . ILE A 1 648 ? -3.815 -14.720 -13.405 1.00 94.25 648 ILE A CA 1
ATOM 5409 C C . ILE A 1 648 ? -2.471 -14.490 -12.710 1.00 94.25 648 ILE A C 1
ATOM 5411 O O . ILE A 1 648 ? -1.454 -14.946 -13.224 1.00 94.25 648 ILE A O 1
ATOM 5415 N N . ALA A 1 649 ? -2.457 -13.868 -11.528 1.00 95.31 649 ALA A N 1
ATOM 5416 C CA . ALA A 1 649 ? -1.230 -13.644 -10.761 1.00 95.31 649 ALA A CA 1
ATOM 5417 C C . ALA A 1 649 ? -0.511 -14.965 -10.423 1.00 95.31 649 ALA A C 1
ATOM 5419 O O . ALA A 1 649 ? 0.702 -15.082 -10.598 1.00 95.31 649 ALA A O 1
ATOM 5420 N N . GLN A 1 650 ? -1.258 -16.002 -10.028 1.00 96.31 650 GLN A N 1
ATOM 5421 C CA . GLN A 1 650 ? -0.710 -17.339 -9.784 1.00 96.31 650 GLN A CA 1
ATOM 5422 C C . GLN A 1 650 ? -0.165 -17.998 -11.058 1.00 96.31 650 GLN A C 1
ATOM 5424 O O . GLN A 1 650 ? 0.876 -18.658 -11.008 1.00 96.31 650 GLN A O 1
ATOM 5429 N N . LEU A 1 651 ? -0.825 -17.812 -12.207 1.00 97.06 651 LEU A N 1
ATOM 5430 C CA . LEU A 1 651 ? -0.336 -18.293 -13.500 1.00 97.06 651 LEU A CA 1
ATOM 5431 C C . LEU A 1 651 ? 0.965 -17.588 -13.900 1.00 97.06 651 LEU A C 1
ATOM 5433 O O . LEU A 1 651 ? 1.908 -18.257 -14.316 1.00 97.06 651 LEU A O 1
ATOM 5437 N N . GLU A 1 652 ? 1.043 -16.266 -13.738 1.00 96.69 652 GLU A N 1
ATOM 5438 C CA . GLU A 1 652 ? 2.259 -15.485 -13.986 1.00 96.69 652 GLU A CA 1
ATOM 5439 C C . GLU A 1 652 ? 3.413 -15.920 -13.079 1.00 96.69 652 GLU A C 1
ATOM 5441 O O . GLU A 1 652 ? 4.534 -16.101 -13.555 1.00 96.69 652 GLU A O 1
ATOM 5446 N N . LEU A 1 653 ? 3.151 -16.136 -11.787 1.00 96.62 653 LEU A N 1
ATOM 5447 C CA . LEU A 1 653 ? 4.152 -16.619 -10.837 1.00 96.62 653 LEU A CA 1
ATOM 5448 C C . LEU A 1 653 ? 4.635 -18.029 -11.198 1.00 96.62 653 LEU A C 1
ATOM 5450 O O . LEU A 1 653 ? 5.838 -18.291 -11.207 1.00 96.62 653 LEU A O 1
ATOM 5454 N N . THR A 1 654 ? 3.709 -18.926 -11.546 1.00 97.19 654 THR A N 1
ATOM 5455 C CA . THR A 1 654 ? 4.030 -20.287 -12.003 1.00 97.19 654 THR A CA 1
ATOM 5456 C C . THR A 1 654 ? 4.878 -20.243 -13.271 1.00 97.19 654 THR A C 1
ATOM 5458 O O . THR A 1 654 ? 5.889 -20.933 -13.354 1.00 97.19 654 THR A O 1
ATOM 5461 N N . PHE A 1 655 ? 4.524 -19.377 -14.223 1.00 96.69 655 PHE A N 1
ATOM 5462 C CA . PHE A 1 655 ? 5.286 -19.146 -15.447 1.00 96.69 655 PHE A CA 1
ATOM 5463 C C . PHE A 1 655 ? 6.710 -18.664 -15.158 1.00 96.69 655 PHE A C 1
ATOM 5465 O O . PHE A 1 655 ? 7.678 -19.278 -15.608 1.00 96.69 655 PHE A O 1
ATOM 5472 N N . LYS A 1 656 ? 6.850 -17.603 -14.351 1.00 97.19 656 LYS A N 1
ATOM 5473 C CA . LYS A 1 656 ? 8.150 -17.052 -13.944 1.00 97.19 656 LYS A CA 1
ATOM 5474 C C . LYS A 1 656 ? 9.023 -18.109 -13.272 1.00 97.19 656 LYS A C 1
ATOM 5476 O O . LYS A 1 656 ? 10.202 -18.194 -13.595 1.00 97.19 656 LYS A O 1
ATOM 5481 N N . ARG A 1 657 ? 8.454 -18.925 -12.376 1.00 96.62 657 ARG A N 1
ATOM 5482 C CA . ARG A 1 657 ? 9.180 -19.987 -11.661 1.00 96.62 657 ARG A CA 1
ATOM 5483 C C . ARG A 1 657 ? 9.584 -21.138 -12.579 1.00 96.62 657 ARG A C 1
ATOM 5485 O O . ARG A 1 657 ? 10.746 -21.534 -12.541 1.00 96.62 657 ARG A O 1
ATOM 5492 N N . GLN A 1 658 ? 8.669 -21.631 -13.417 1.00 96.62 658 GLN A N 1
ATOM 5493 C CA . GLN A 1 658 ? 8.935 -22.747 -14.329 1.00 96.62 658 GLN A CA 1
ATOM 5494 C C . GLN A 1 658 ? 10.073 -22.415 -15.301 1.00 96.62 658 GLN A C 1
ATOM 5496 O O . GLN A 1 658 ? 10.956 -23.238 -15.513 1.00 96.62 658 GLN A O 1
ATOM 5501 N N . PHE A 1 659 ? 10.086 -21.191 -15.838 1.00 95.75 659 PHE A N 1
ATOM 5502 C CA . PHE A 1 659 ? 11.095 -20.733 -16.800 1.00 95.75 659 PHE A CA 1
ATOM 5503 C C . PHE A 1 659 ? 12.270 -19.966 -16.179 1.00 95.75 659 PHE A C 1
ATOM 5505 O O . PHE A 1 659 ? 13.185 -19.573 -16.897 1.00 95.75 659 PHE A O 1
ATOM 5512 N N . ARG A 1 660 ? 12.260 -19.750 -14.856 1.00 95.50 660 ARG A N 1
ATOM 5513 C CA . ARG A 1 660 ? 13.263 -18.964 -14.114 1.00 95.50 660 ARG A CA 1
ATOM 5514 C C . ARG A 1 660 ? 13.516 -17.587 -14.742 1.00 95.50 660 ARG A C 1
ATOM 5516 O O . ARG A 1 660 ? 14.657 -17.190 -14.977 1.00 95.50 660 ARG A O 1
ATOM 5523 N N . LEU A 1 661 ? 12.433 -16.875 -15.042 1.00 96.38 661 LEU A N 1
ATOM 5524 C CA . LEU A 1 661 ? 12.477 -15.562 -15.687 1.00 96.38 661 LEU A CA 1
ATOM 5525 C C . LEU A 1 661 ? 12.965 -14.475 -14.735 1.00 96.38 661 LEU A C 1
ATOM 5527 O O . LEU A 1 661 ? 12.614 -14.474 -13.558 1.00 96.38 661 LEU A O 1
ATOM 5531 N N . LEU A 1 662 ? 13.652 -13.473 -15.284 1.00 94.31 662 LEU A N 1
ATOM 5532 C CA . LEU A 1 662 ? 13.933 -12.230 -14.566 1.00 94.31 662 LEU A CA 1
ATOM 5533 C C . LEU A 1 662 ? 12.679 -11.353 -14.471 1.00 94.31 662 LEU A C 1
ATOM 5535 O O . LEU A 1 662 ? 12.441 -10.671 -13.479 1.00 94.31 662 LEU A O 1
ATOM 5539 N N . THR A 1 663 ? 11.875 -11.308 -15.534 1.00 95.88 663 THR A N 1
ATOM 5540 C CA . THR A 1 663 ? 10.665 -10.480 -15.582 1.00 95.88 663 THR A CA 1
ATOM 5541 C C . THR A 1 663 ? 9.677 -11.055 -16.589 1.00 95.88 663 THR A C 1
ATOM 5543 O O . THR A 1 663 ? 10.077 -11.508 -17.657 1.00 95.88 663 THR A O 1
ATOM 5546 N N . LEU A 1 664 ? 8.385 -10.979 -16.268 1.00 96.56 664 LEU A N 1
ATOM 5547 C CA . LEU A 1 664 ? 7.282 -11.223 -17.198 1.00 96.56 664 LEU A CA 1
ATOM 5548 C C . LEU A 1 664 ? 6.429 -9.956 -17.265 1.00 96.56 664 LEU A C 1
ATOM 5550 O O . LEU A 1 664 ? 6.040 -9.435 -16.219 1.00 96.56 664 LEU A O 1
ATOM 5554 N N . LYS A 1 665 ? 6.157 -9.458 -18.472 1.00 95.31 665 LYS A N 1
ATOM 5555 C CA . LYS A 1 665 ? 5.272 -8.310 -18.725 1.00 95.31 665 LYS A CA 1
ATOM 5556 C C . LYS A 1 665 ? 4.343 -8.599 -19.904 1.00 95.31 665 LYS A C 1
ATOM 5558 O O . LYS A 1 665 ? 4.574 -9.522 -20.679 1.00 95.31 665 LYS A O 1
ATOM 5563 N N . LYS A 1 666 ? 3.313 -7.775 -20.081 1.00 93.12 666 LYS A N 1
ATOM 5564 C CA . LYS A 1 666 ? 2.526 -7.692 -21.321 1.00 93.12 666 LYS A CA 1
ATOM 5565 C C . LYS A 1 666 ? 2.793 -6.364 -22.020 1.00 93.12 666 LYS A C 1
ATOM 5567 O O . LYS A 1 666 ? 3.092 -5.374 -21.354 1.00 93.12 666 LYS A O 1
ATOM 5572 N N . VAL A 1 667 ? 2.676 -6.335 -23.345 1.00 89.12 667 VAL A N 1
ATOM 5573 C CA . VAL A 1 667 ? 2.727 -5.094 -24.125 1.00 89.12 667 VAL A CA 1
ATOM 5574 C C . VAL A 1 667 ? 1.429 -4.318 -23.906 1.00 89.12 667 VAL A C 1
ATOM 5576 O O . VAL A 1 667 ? 0.427 -4.571 -24.578 1.00 89.12 667 VAL A O 1
ATOM 5579 N N . ASP A 1 668 ? 1.478 -3.362 -22.978 1.00 76.69 668 ASP A N 1
ATOM 5580 C CA . ASP A 1 668 ? 0.450 -2.361 -22.667 1.00 76.69 668 ASP A CA 1
ATOM 5581 C C . ASP A 1 668 ? -1.006 -2.838 -22.892 1.00 76.69 668 ASP A C 1
ATOM 5583 O O . ASP A 1 668 ? -1.382 -3.954 -22.536 1.00 76.69 668 ASP A O 1
ATOM 5587 N N . GLN A 1 669 ? -1.858 -1.972 -23.445 1.00 81.56 669 GLN A N 1
ATOM 5588 C CA . GLN A 1 669 ? -3.286 -2.201 -23.674 1.00 81.56 669 GLN A CA 1
ATOM 5589 C C . GLN A 1 669 ? -3.568 -3.003 -24.959 1.00 81.56 669 GLN A C 1
ATOM 5591 O O . GLN A 1 669 ? -4.725 -3.197 -25.316 1.00 81.56 669 GLN A O 1
ATOM 5596 N N . THR A 1 670 ? -2.531 -3.463 -25.673 1.00 88.38 670 THR A N 1
ATOM 5597 C CA . THR A 1 670 ? -2.702 -4.163 -26.962 1.00 88.38 670 THR A CA 1
ATOM 5598 C C . THR A 1 670 ? -3.059 -5.636 -26.803 1.00 88.38 670 THR A C 1
ATOM 5600 O O . THR A 1 670 ? -3.668 -6.210 -27.708 1.00 88.38 670 THR A O 1
ATOM 5603 N N . ILE A 1 671 ? -2.678 -6.241 -25.674 1.00 91.50 671 ILE A N 1
ATOM 5604 C CA . ILE A 1 671 ? -2.942 -7.640 -25.339 1.00 91.50 671 ILE A CA 1
ATOM 5605 C C . ILE A 1 671 ? -3.940 -7.700 -24.187 1.00 91.50 671 ILE A C 1
ATOM 5607 O O . ILE A 1 671 ? -3.707 -7.180 -23.090 1.00 91.50 671 ILE A O 1
ATOM 5611 N N . THR A 1 672 ? -5.066 -8.356 -24.441 1.00 91.75 672 THR A N 1
ATOM 5612 C CA . THR A 1 672 ? -6.076 -8.645 -23.427 1.00 91.75 672 THR A CA 1
ATOM 5613 C C . THR A 1 672 ? -5.539 -9.665 -22.423 1.00 91.75 672 THR A C 1
ATOM 5615 O O . THR A 1 672 ? -4.677 -10.491 -22.728 1.00 91.75 672 THR A O 1
ATOM 5618 N N . LEU A 1 673 ? -6.072 -9.651 -21.201 1.00 91.00 673 LEU A N 1
ATOM 5619 C CA . LEU A 1 673 ? -5.679 -10.629 -20.181 1.00 91.00 673 LEU A CA 1
ATOM 5620 C C . LEU A 1 673 ? -5.962 -12.073 -20.632 1.00 91.00 673 LEU A C 1
ATOM 5622 O O . LEU A 1 673 ? -5.169 -12.963 -20.348 1.00 91.00 673 LEU A O 1
ATOM 5626 N N . ASN A 1 674 ? -7.032 -12.301 -21.398 1.00 92.75 674 ASN A N 1
ATOM 5627 C CA . ASN A 1 674 ? -7.364 -13.623 -21.936 1.00 92.75 674 ASN A CA 1
ATOM 5628 C C . ASN A 1 674 ? -6.332 -14.111 -22.965 1.00 92.75 674 ASN A C 1
ATOM 5630 O O . ASN A 1 674 ? -5.940 -15.277 -22.931 1.00 92.75 674 ASN A O 1
ATOM 5634 N N . GLU A 1 675 ? -5.867 -13.224 -23.849 1.00 95.12 675 GLU A N 1
ATOM 5635 C CA . GLU A 1 675 ? -4.790 -13.518 -24.804 1.00 95.12 675 GLU A CA 1
ATOM 5636 C C . GLU A 1 675 ? -3.489 -13.869 -24.063 1.00 95.12 675 GLU A C 1
ATOM 5638 O O . GLU A 1 675 ? -2.846 -14.870 -24.382 1.00 95.12 675 GLU A O 1
ATOM 5643 N N . MET A 1 676 ? -3.146 -13.114 -23.011 1.00 95.12 676 MET A N 1
ATOM 5644 C CA . MET A 1 676 ? -1.989 -13.405 -22.159 1.00 95.12 676 MET A CA 1
ATOM 5645 C C . MET A 1 676 ? -2.127 -14.759 -21.454 1.00 95.12 676 MET A C 1
ATOM 5647 O O . MET A 1 676 ? -1.228 -15.588 -21.550 1.00 95.12 676 MET A O 1
ATOM 5651 N N . VAL A 1 677 ? -3.263 -15.034 -20.808 1.00 95.50 677 VAL A N 1
ATOM 5652 C CA . VAL A 1 677 ? -3.532 -16.323 -20.146 1.00 95.50 677 VAL A CA 1
ATOM 5653 C C . VAL A 1 677 ? -3.426 -17.488 -21.131 1.00 95.50 677 VAL A C 1
ATOM 5655 O O . VAL A 1 677 ? -2.817 -18.508 -20.807 1.00 95.50 677 VAL A O 1
ATOM 5658 N N . SER A 1 678 ? -3.975 -17.340 -22.341 1.00 96.31 678 SER A N 1
ATOM 5659 C CA . SER A 1 678 ? -3.873 -18.343 -23.407 1.00 96.31 678 SER A CA 1
ATOM 5660 C C . SER A 1 678 ? -2.418 -18.595 -23.823 1.00 96.31 678 SER A C 1
ATOM 5662 O O . SER A 1 678 ? -1.993 -19.745 -23.945 1.00 96.31 678 SER A O 1
ATOM 5664 N N . CYS A 1 679 ? -1.627 -17.530 -23.983 1.00 96.62 679 CYS A N 1
ATOM 5665 C CA . CYS A 1 679 ? -0.197 -17.613 -24.280 1.00 96.62 679 CYS A CA 1
ATOM 5666 C C . CYS A 1 679 ? 0.578 -18.345 -23.172 1.00 96.62 679 CYS A C 1
ATOM 5668 O O . CYS A 1 679 ? 1.301 -19.301 -23.448 1.00 96.62 679 CYS A O 1
ATOM 5670 N N . LEU A 1 680 ? 0.399 -17.938 -21.910 1.00 96.81 680 LEU A N 1
ATOM 5671 C CA . LEU A 1 680 ? 1.113 -18.527 -20.773 1.00 96.81 680 LEU A CA 1
ATOM 5672 C C . LEU A 1 680 ? 0.757 -20.003 -20.578 1.00 96.81 680 LEU A C 1
ATOM 5674 O O . LEU A 1 680 ? 1.643 -20.814 -20.319 1.00 96.81 680 LEU A O 1
ATOM 5678 N N . ARG A 1 681 ? -0.520 -20.374 -20.745 1.00 97.06 681 ARG A N 1
ATOM 5679 C CA . ARG A 1 681 ? -0.956 -21.776 -20.674 1.00 97.06 681 ARG A CA 1
ATOM 5680 C C . ARG A 1 681 ? -0.323 -22.628 -21.772 1.00 97.06 681 ARG A C 1
ATOM 5682 O O . ARG A 1 681 ? 0.145 -23.720 -21.464 1.00 97.06 681 ARG A O 1
ATOM 5689 N N . ARG A 1 682 ? -0.258 -22.135 -23.016 1.00 96.31 682 ARG A N 1
ATOM 5690 C CA . ARG A 1 682 ? 0.409 -22.842 -24.126 1.00 96.31 682 ARG A CA 1
ATOM 5691 C C . ARG A 1 682 ? 1.895 -23.066 -23.864 1.00 96.31 682 ARG A C 1
ATOM 5693 O O . ARG A 1 682 ? 2.377 -24.179 -24.054 1.00 96.31 682 ARG A O 1
ATOM 5700 N N . LEU A 1 683 ? 2.597 -22.033 -23.398 1.00 95.50 683 LEU A N 1
ATOM 5701 C CA . LEU A 1 683 ? 4.020 -22.129 -23.075 1.00 95.50 683 LEU A CA 1
ATOM 5702 C C . LEU A 1 683 ? 4.272 -23.059 -21.876 1.00 95.50 683 LEU A C 1
ATOM 5704 O O . LEU A 1 683 ? 5.198 -23.857 -21.923 1.00 95.50 683 LEU A O 1
ATOM 5708 N N . LEU A 1 684 ? 3.440 -23.019 -20.828 1.00 96.38 684 LEU A N 1
ATOM 5709 C CA . LEU A 1 684 ? 3.554 -23.940 -19.685 1.00 96.38 684 LEU A CA 1
ATOM 5710 C C . LEU A 1 684 ? 3.281 -25.393 -20.068 1.00 96.38 684 LEU A C 1
ATOM 5712 O O . LEU A 1 684 ? 3.980 -26.288 -19.595 1.00 96.38 684 LEU A O 1
ATOM 5716 N N . PHE A 1 685 ? 2.287 -25.635 -20.925 1.00 95.94 685 PHE A N 1
ATOM 5717 C CA . PHE A 1 685 ? 1.961 -26.982 -21.391 1.00 95.94 685 PHE A CA 1
ATOM 5718 C C . PHE A 1 685 ? 3.111 -27.594 -22.204 1.00 95.94 685 PHE A C 1
ATOM 5720 O O . PHE A 1 685 ? 3.411 -28.771 -22.045 1.00 95.94 685 PHE A O 1
ATOM 5727 N N . ASN A 1 686 ? 3.819 -26.776 -22.990 1.00 93.44 686 ASN A N 1
ATOM 5728 C CA . ASN A 1 686 ? 4.925 -27.205 -23.851 1.00 93.44 686 ASN A CA 1
ATOM 5729 C C . ASN A 1 686 ? 6.276 -26.673 -23.361 1.00 93.44 686 ASN A C 1
ATOM 5731 O O . ASN A 1 686 ? 7.106 -26.263 -24.158 1.00 93.44 686 ASN A O 1
ATOM 5735 N N . HIS A 1 687 ? 6.504 -26.612 -22.049 1.00 92.88 687 HIS A N 1
ATOM 5736 C CA . HIS A 1 687 ? 7.646 -25.869 -21.509 1.00 92.88 687 HIS A CA 1
ATOM 5737 C C . HIS A 1 687 ? 9.016 -26.488 -21.823 1.00 92.88 687 HIS A C 1
ATOM 5739 O O . HIS A 1 687 ? 9.996 -25.748 -21.885 1.00 92.88 687 HIS A O 1
ATOM 5745 N N . GLN A 1 688 ? 9.104 -27.813 -22.012 1.00 93.56 688 GLN A N 1
ATOM 5746 C CA . GLN A 1 688 ? 10.382 -28.537 -22.090 1.00 93.56 688 GLN A CA 1
ATOM 5747 C C . GLN A 1 688 ? 11.370 -27.978 -23.131 1.00 93.56 688 GLN A C 1
ATOM 5749 O O . GLN A 1 688 ? 12.511 -27.721 -22.744 1.00 93.56 688 GLN A O 1
ATOM 5754 N N . PRO A 1 689 ? 10.980 -27.713 -24.395 1.00 92.94 689 PRO A N 1
ATOM 5755 C CA . PRO A 1 689 ? 11.900 -27.169 -25.393 1.00 92.94 689 PRO A CA 1
ATOM 5756 C C . PRO A 1 689 ? 12.360 -25.747 -25.063 1.00 92.94 689 PRO A C 1
ATOM 5758 O O . PRO A 1 689 ? 13.453 -25.351 -25.451 1.00 92.94 689 PRO A O 1
ATOM 5761 N N . TYR A 1 690 ? 11.550 -24.972 -24.335 1.00 90.06 690 TYR A N 1
ATOM 5762 C CA . TYR A 1 690 ? 11.815 -23.554 -24.100 1.00 90.06 690 TYR A CA 1
ATOM 5763 C C . TYR A 1 690 ? 12.622 -23.263 -22.823 1.00 90.06 690 TYR A C 1
ATOM 5765 O O . TYR A 1 690 ? 13.151 -22.159 -22.677 1.00 90.06 690 TYR A O 1
ATOM 5773 N N . LEU A 1 691 ? 12.742 -24.232 -21.903 1.00 89.62 691 LEU A N 1
ATOM 5774 C CA . LEU A 1 691 ? 13.443 -24.063 -20.620 1.00 89.62 691 LEU A CA 1
ATOM 5775 C C . LEU A 1 691 ? 14.868 -23.485 -20.752 1.00 89.62 691 LEU A C 1
ATOM 5777 O O . LEU A 1 691 ? 15.178 -22.555 -20.003 1.00 89.62 691 LEU A O 1
ATOM 5781 N N . PRO A 1 692 ? 15.733 -23.955 -21.679 1.00 90.44 692 PRO A N 1
ATOM 5782 C CA . PRO A 1 692 ? 17.096 -23.432 -21.794 1.00 90.44 692 PRO A CA 1
ATOM 5783 C C . PRO A 1 692 ? 17.148 -21.977 -22.274 1.00 90.44 692 PRO A C 1
ATOM 5785 O O . PRO A 1 692 ? 18.073 -21.250 -21.927 1.00 90.44 692 PRO A O 1
ATOM 5788 N N . TYR A 1 693 ? 16.158 -21.546 -23.061 1.00 90.25 693 TYR A N 1
ATOM 5789 C CA . TYR A 1 693 ? 16.165 -20.240 -23.724 1.00 90.25 693 TYR A CA 1
ATOM 5790 C C . TYR A 1 693 ? 15.634 -19.110 -22.842 1.00 90.25 693 TYR A C 1
ATOM 5792 O O . TYR A 1 693 ? 15.964 -17.949 -23.066 1.00 90.25 693 TYR A O 1
ATOM 5800 N N . PHE A 1 694 ? 14.808 -19.431 -21.844 1.00 93.25 694 PHE A N 1
ATOM 5801 C CA . PHE A 1 694 ? 14.160 -18.424 -21.005 1.00 93.25 694 PHE A CA 1
ATOM 5802 C C . PHE A 1 694 ? 14.860 -18.144 -19.674 1.00 93.25 694 PHE A C 1
ATOM 5804 O O . PHE A 1 694 ? 14.518 -17.165 -19.006 1.00 93.25 694 PHE A O 1
ATOM 5811 N N . TYR A 1 695 ? 15.865 -18.936 -19.304 1.00 93.25 695 TYR A N 1
ATOM 5812 C CA . TYR A 1 695 ? 16.569 -18.766 -18.038 1.00 93.25 695 TYR A CA 1
ATOM 5813 C C . TYR A 1 695 ? 17.155 -17.349 -17.894 1.00 93.25 695 TYR A C 1
ATOM 5815 O O . TYR A 1 695 ? 17.991 -16.919 -18.688 1.00 93.25 695 TYR A O 1
ATOM 5823 N N . GLY A 1 696 ? 16.717 -16.611 -16.869 1.00 94.31 696 GLY A N 1
ATOM 5824 C CA . GLY A 1 696 ? 17.179 -15.250 -16.580 1.00 94.31 696 GLY A CA 1
ATOM 5825 C C . GLY A 1 696 ? 16.705 -14.177 -17.568 1.00 94.31 696 GLY A C 1
ATOM 5826 O O . GLY A 1 696 ? 17.179 -13.043 -17.503 1.00 94.31 696 GLY A O 1
ATOM 5827 N N . MET A 1 697 ? 15.775 -14.492 -18.475 1.00 96.19 697 MET A N 1
ATOM 5828 C CA . MET A 1 697 ? 15.316 -13.556 -19.505 1.00 96.19 697 MET A CA 1
ATOM 5829 C C . MET A 1 697 ? 14.181 -12.644 -19.023 1.00 96.19 697 MET A C 1
ATOM 5831 O O . MET A 1 697 ? 13.398 -12.985 -18.129 1.00 96.19 697 MET A O 1
ATOM 5835 N N . LYS A 1 698 ? 14.062 -11.472 -19.659 1.00 96.94 698 LYS A N 1
ATOM 5836 C CA . LYS A 1 698 ? 12.881 -10.601 -19.562 1.00 96.94 698 LYS A CA 1
ATOM 5837 C C . LYS A 1 698 ? 11.934 -10.940 -20.709 1.00 96.94 698 LYS A C 1
ATOM 5839 O O . LYS A 1 698 ? 12.245 -10.646 -21.858 1.00 96.94 698 LYS A O 1
ATOM 5844 N N . VAL A 1 699 ? 10.785 -11.530 -20.404 1.00 96.56 699 VAL A N 1
ATOM 5845 C CA . VAL A 1 699 ? 9.785 -11.929 -21.401 1.00 96.56 699 VAL A CA 1
ATOM 5846 C C . VAL A 1 699 ? 8.620 -10.944 -21.397 1.00 96.56 699 VAL A C 1
ATOM 5848 O O . VAL A 1 699 ? 8.108 -10.566 -20.342 1.00 96.56 699 VAL A O 1
ATOM 5851 N N . ILE A 1 700 ? 8.185 -10.526 -22.583 1.00 96.75 700 ILE A N 1
ATOM 5852 C CA . ILE A 1 700 ? 7.043 -9.636 -22.780 1.00 96.75 700 ILE A CA 1
ATOM 5853 C C . ILE A 1 700 ? 6.049 -10.307 -23.733 1.00 96.75 700 ILE A C 1
ATOM 5855 O O . ILE A 1 700 ? 6.425 -10.729 -24.816 1.00 96.75 700 ILE A O 1
ATOM 5859 N N . ILE A 1 701 ? 4.770 -10.394 -23.381 1.00 97.12 701 ILE A N 1
ATOM 5860 C CA . ILE A 1 701 ? 3.739 -10.924 -24.288 1.00 97.12 701 ILE A CA 1
ATOM 5861 C C . ILE A 1 701 ? 3.188 -9.791 -25.161 1.00 97.12 701 ILE A C 1
ATOM 5863 O O . ILE A 1 701 ? 2.676 -8.807 -24.628 1.00 97.12 701 ILE A O 1
ATOM 5867 N N . GLY A 1 702 ? 3.289 -9.908 -26.487 1.00 96.56 702 GLY A N 1
ATOM 5868 C CA . GLY A 1 702 ? 2.936 -8.866 -27.459 1.00 96.56 702 GLY A CA 1
ATOM 5869 C C . GLY A 1 702 ? 2.180 -9.380 -28.687 1.00 96.56 702 GLY A C 1
ATOM 5870 O O . GLY A 1 702 ? 1.721 -10.517 -28.724 1.00 96.56 702 GLY A O 1
ATOM 5871 N N . ARG A 1 703 ? 2.008 -8.521 -29.701 1.00 95.62 703 ARG A N 1
ATOM 5872 C CA . ARG A 1 703 ? 1.346 -8.853 -30.986 1.00 95.62 703 ARG A CA 1
ATOM 5873 C C . ARG A 1 703 ? 2.305 -9.410 -32.047 1.00 95.62 703 ARG A C 1
ATOM 5875 O O . ARG A 1 703 ? 1.855 -9.989 -33.028 1.00 95.62 703 ARG A O 1
ATOM 5882 N N . GLU A 1 704 ? 3.605 -9.239 -31.847 1.00 95.00 704 GLU A N 1
ATOM 5883 C CA . GLU A 1 704 ? 4.667 -9.628 -32.775 1.00 95.00 704 GLU A CA 1
ATOM 5884 C C . GLU A 1 704 ? 5.838 -10.238 -31.998 1.00 95.00 704 GLU A C 1
ATOM 5886 O O . GLU A 1 704 ? 6.065 -9.884 -30.838 1.00 95.00 704 GLU A O 1
ATOM 5891 N N . ASN A 1 705 ? 6.574 -11.147 -32.638 1.00 95.44 705 ASN A N 1
ATOM 5892 C CA . ASN A 1 705 ? 7.815 -11.684 -32.093 1.00 95.44 705 ASN A CA 1
ATOM 5893 C C . ASN A 1 705 ? 8.942 -10.688 -32.371 1.00 95.44 705 ASN A C 1
ATOM 5895 O O . ASN A 1 705 ? 9.189 -10.360 -33.531 1.00 95.44 705 ASN A O 1
ATOM 5899 N N . LYS A 1 706 ? 9.633 -10.211 -31.336 1.00 95.50 706 LYS A N 1
ATOM 5900 C CA . LYS A 1 706 ? 10.816 -9.351 -31.500 1.00 95.50 706 LYS A CA 1
ATOM 5901 C C . LYS A 1 706 ? 11.733 -9.417 -30.291 1.00 95.50 706 LYS A C 1
ATOM 5903 O O . LYS A 1 706 ? 11.306 -9.783 -29.202 1.00 95.50 706 LYS A O 1
ATOM 5908 N N . ILE A 1 707 ? 12.980 -9.006 -30.470 1.00 95.75 707 ILE A N 1
ATOM 5909 C CA . ILE A 1 707 ? 13.931 -8.809 -29.376 1.00 95.75 707 ILE A CA 1
ATOM 5910 C C . ILE A 1 707 ? 14.158 -7.308 -29.250 1.00 95.75 707 ILE A C 1
ATOM 5912 O O . ILE A 1 707 ? 14.498 -6.637 -30.225 1.00 95.75 707 ILE A O 1
ATOM 5916 N N . ASN A 1 708 ? 13.919 -6.765 -28.062 1.00 94.12 708 ASN A N 1
ATOM 5917 C CA . ASN A 1 708 ? 14.163 -5.356 -27.797 1.00 94.12 708 ASN A CA 1
ATOM 5918 C C . ASN A 1 708 ? 15.666 -5.111 -27.548 1.00 94.12 708 ASN A C 1
ATOM 5920 O O . ASN A 1 708 ? 16.372 -6.015 -27.096 1.00 94.12 708 ASN A O 1
ATOM 5924 N N . PRO A 1 709 ? 16.167 -3.877 -27.755 1.00 92.81 709 PRO A N 1
ATOM 5925 C CA . PRO A 1 709 ? 17.579 -3.540 -27.532 1.00 92.81 709 PRO A CA 1
ATOM 5926 C C . PRO A 1 709 ? 18.084 -3.763 -26.097 1.00 92.81 709 PRO A C 1
ATOM 5928 O O . PRO A 1 709 ? 19.287 -3.838 -25.879 1.00 92.81 709 PRO A O 1
ATOM 5931 N N . ASP A 1 710 ? 17.183 -3.854 -25.115 1.00 92.44 710 ASP A N 1
ATOM 5932 C CA . ASP A 1 710 ? 17.512 -4.131 -23.712 1.00 92.44 710 ASP A CA 1
ATOM 5933 C C . ASP A 1 710 ? 17.657 -5.634 -23.399 1.00 92.44 710 ASP A C 1
ATOM 5935 O O . ASP A 1 710 ? 17.802 -6.008 -22.233 1.00 92.44 710 ASP A O 1
ATOM 5939 N N . GLY A 1 711 ? 17.578 -6.491 -24.424 1.00 93.06 711 GLY A N 1
ATOM 5940 C CA . GLY A 1 711 ? 17.641 -7.946 -24.308 1.00 93.06 711 GLY A CA 1
ATOM 5941 C C . GLY A 1 711 ? 16.317 -8.604 -23.916 1.00 93.06 711 GLY A C 1
ATOM 5942 O O . GLY A 1 711 ? 16.285 -9.816 -23.715 1.00 93.06 711 GLY A O 1
ATOM 5943 N N . SER A 1 712 ? 15.219 -7.849 -23.791 1.00 95.00 712 SER A N 1
ATOM 5944 C CA . SER A 1 712 ? 13.908 -8.454 -23.542 1.00 95.00 712 SER A CA 1
ATOM 5945 C C . SER A 1 712 ? 13.333 -9.111 -24.801 1.00 95.00 712 SER A C 1
ATOM 5947 O O . SER A 1 712 ? 13.415 -8.569 -25.904 1.00 95.00 712 SER A O 1
ATOM 5949 N N . ILE A 1 713 ? 12.732 -10.287 -24.630 1.00 96.06 713 ILE A N 1
ATOM 5950 C CA . ILE A 1 713 ? 12.118 -11.077 -25.700 1.00 96.06 713 ILE A CA 1
ATOM 5951 C C . ILE A 1 713 ? 10.616 -10.813 -25.684 1.00 96.06 713 ILE A C 1
ATOM 5953 O O . ILE A 1 713 ? 9.945 -11.075 -24.686 1.00 96.06 713 ILE A O 1
ATOM 5957 N N . VAL A 1 714 ? 10.080 -10.310 -26.791 1.00 95.81 714 VAL A N 1
ATOM 5958 C CA . VAL A 1 714 ? 8.643 -10.163 -27.007 1.00 95.81 714 VAL A CA 1
ATOM 5959 C C . VAL A 1 714 ? 8.124 -11.398 -27.738 1.00 95.81 714 VAL A C 1
ATOM 5961 O O . VAL A 1 714 ? 8.574 -11.686 -28.845 1.00 95.81 714 VAL A O 1
ATOM 5964 N N . ILE A 1 715 ? 7.179 -12.111 -27.129 1.00 95.56 715 ILE A N 1
ATOM 5965 C CA . ILE A 1 715 ? 6.523 -13.297 -27.688 1.00 95.56 715 ILE A CA 1
ATOM 5966 C C . ILE A 1 715 ? 5.125 -12.904 -28.153 1.00 95.56 715 ILE A C 1
ATOM 5968 O O . ILE A 1 715 ? 4.328 -12.370 -27.376 1.00 95.56 715 ILE A O 1
ATOM 5972 N N . LYS A 1 716 ? 4.811 -13.191 -29.413 1.00 96.56 716 LYS A N 1
ATOM 5973 C CA . LYS A 1 716 ? 3.481 -13.039 -29.994 1.00 96.56 716 LYS A CA 1
ATOM 5974 C C . LYS A 1 716 ? 2.490 -13.915 -29.227 1.00 96.56 716 LYS A C 1
ATOM 5976 O O . LYS A 1 716 ? 2.683 -15.120 -29.138 1.00 96.56 716 LYS A O 1
ATOM 5981 N N . TRP A 1 717 ? 1.432 -13.326 -28.675 1.00 96.19 717 TRP A N 1
ATOM 5982 C CA . TRP A 1 717 ? 0.491 -14.028 -27.794 1.00 96.19 717 TRP A CA 1
ATOM 5983 C C . TRP A 1 717 ? -0.157 -15.250 -28.456 1.00 96.19 717 TRP A C 1
ATOM 5985 O O . TRP A 1 717 ? -0.490 -16.200 -27.756 1.00 96.19 717 TRP A O 1
ATOM 5995 N N . ASP A 1 718 ? -0.341 -15.219 -29.779 1.00 95.50 718 ASP A N 1
ATOM 5996 C CA . ASP A 1 718 ? -0.920 -16.252 -30.637 1.00 95.50 718 ASP A CA 1
ATOM 5997 C C . ASP A 1 718 ? 0.117 -17.047 -31.438 1.00 95.50 718 ASP A C 1
ATOM 5999 O O . ASP A 1 718 ? -0.205 -17.548 -32.507 1.00 95.50 718 ASP A O 1
ATOM 6003 N N . PHE A 1 719 ? 1.341 -17.191 -30.929 1.00 91.69 719 PHE A N 1
ATOM 6004 C CA . PHE A 1 719 ? 2.351 -18.048 -31.552 1.00 91.69 719 PHE A CA 1
ATOM 6005 C C . PHE A 1 719 ? 1.851 -19.496 -31.765 1.00 91.69 719 PHE A C 1
ATOM 6007 O O . PHE A 1 719 ? 1.093 -20.042 -30.952 1.00 91.69 719 PHE A O 1
ATOM 6014 N N . GLU A 1 720 ? 2.279 -20.099 -32.872 1.00 88.88 720 GLU A N 1
ATOM 6015 C CA . GLU A 1 720 ? 2.093 -21.522 -33.180 1.00 88.88 720 GLU A CA 1
ATOM 6016 C C . GLU A 1 720 ? 3.264 -22.321 -32.582 1.00 88.88 720 GLU A C 1
ATOM 6018 O O . GLU A 1 720 ? 4.372 -21.788 -32.474 1.00 88.88 720 GLU A O 1
ATOM 6023 N N . LEU A 1 721 ? 2.986 -23.541 -32.104 1.00 79.44 721 LEU A N 1
ATOM 6024 C CA . LEU A 1 721 ? 3.928 -24.389 -31.354 1.00 79.44 721 LEU A CA 1
ATOM 6025 C C . LEU A 1 721 ? 4.927 -25.120 -32.246 1.00 79.44 721 LEU A C 1
ATOM 6027 O O . LEU A 1 721 ? 4.496 -25.594 -33.320 1.00 79.44 721 LEU A O 1
#

Sequence (721 aa):
MIKKKVIINYNKYIQKIFNNNYQIYRINSLYSNNNRINHNYGNIINENNNIIINYNNFNSFIYNKINYCSTTTSKIIEKQQEINKNNKIALKKFFLKVHPDLFFQFPNIKKTNDKSLSLLHSFLEEIKTERLSRKQYDLQFYYLDNNIYDNENDIPFFNIKFSVNISSSSSSNSFDKIAYHLQDAQEQIQQFFKLLSIKEEFILHSMIGNKSSLSSNNNDINLNNDSLLYFVKNLSNFARETSKNFIDQEREIDLMYTYFYMEHKIRVLFQDHNLALDERKKLLKKLEKLLNKLSPKSFQNIGIVNQIFERDESIENKNKNNNYNNGGRGRKRNDRLESFDLDDDEIDRQGDRYQGFGQRLRNSDQETKQEIMEQFSMFSGSNKNQFSGWQHIKSGYITPESNPKQDDSKLSDRLEGVSVVFSSKLPNGIDSEGRLILNTTKKKQSTLSEWTKTIETFKPSTIIENIKNCKNRQSIEKQLAKYFKVGFIFTDYDKQNQKQYLQLLDRLISIGNFKHQKSIEKSYQQDLKDQEILLKQQLQNNHGIQSFTKDQFINNKDGEKEGGGEEDEDFNIKGLEEISLKILMNDQKTTKPNNTNQKELYWKFDPTLGVINVPLNANYQDIIKFLKLNHESIKIEFERHKINMRNIAQLELTFKRQFRLLTLKKVDQTITLNEMVSCLRRLLFNHQPYLPYFYGMKVIIGRENKINPDGSIVIKWDFEL

Radius of gyration: 36.04 Å; Cα contacts (8 Å, |Δi|>4): 555; chains: 1; bounding box: 105×84×96 Å

pLDDT: mean 72.61, std 21.53, range [24.83, 97.94]

Mean predicted aligned error: 20.41 Å

Secondary structure (DSSP, 8-state):
--TTSSHHHHHHHHTTTS-------------------------------------------SS-S--S-TTSHHHHHHHHHHHHHHHHHHHHHHHHHH-GGGGTT-HHHHHHHHHHHHHHHHHHHHHHHT----SEEEEEEE---SS--SSGGGS-EEEEEEE-------STTHHHHHHHHHHHHHHHHHHHHHHTT--S---GGGGS--GGGSTT-TT-GGGGGG-HHHHHHHHHHHHHHHHHHHHHHHHHHHHHHHHHHHHHHHHHHHHTS---HHHHHHHHHHHHHHHHHHS---TTTHHHHHHHHSTTSHHHHTTSSS---------------------THHHHTTGGGG--HHHHHHHS-HHHHHHHHHSSTTSSSGGGTGGGGGGGTT--S--TTS-TTT----GGG--TT--EEEESSSPSEE-TTS-EEEE--S-HHHHHHHHHHHHHH--HHHHHHHHHHHHHHHHHHHHHHHHHT-SEEEE-GGGTT-HHHHHHHHHHHHHHHHHHHHHHHHHHHHHHHHHHHHHHHHHHHH--------------------------------S-TTPEEEEE---TTS----SGGGGGGGSEEETTTTEEEEETT--HHHHHHHHHHHHHHHHHHHHHHHHHHHHHHHHHHHHHHHHT-SEEEE-GGGS-HHHHHHHHHHHHHT-GGGHHHHTT-EEEEESS-EE-TTSPEEEETT---

Foldseek 3Di:
DVPPPPVVVVVVVVVVVPDDDDDDDDDDDDDDDDDDDDDDDDDDDDDDDDDDDDDDDDDDPDPPDPPDDPPCPVVVVVVLVVLLVLQLQLLLLVCLWFPLLVVPVPVVLSVLSVVLLVLVLLVLVCLQVVHDPFFKHKHKTFTDDPDDDPDPVVTDMDIDIAGQDPPVPPDPPSVVSNVVSQVSVLVSVVVVSVVSVNPGRHDSVSLRDPPVPPPDDDPCPPPVCSRVSVSSVVSSVVSVVVSVVVLVVVLVVVLVCVVCVVVVVLVVVVVPDPDDPVVSVVVVVVVVVLSCVLPPPPPVCVVVVCCVVVVVPPVVVVVPPPDDDDDDDDDDDDDDDDDDPDPPVVVVVCVVVPDHSVVSLVVDDVVSVCCVQPVPCVNDDPCVVVVPCPVVVVDQAVPLPPPLVPQQDQLVVPVGNAAEAEDQPDDQDQALQLHGYQHDNDDPVVSVVVVVVSSRPDGVSVSSVSNVLVVVLQVLQVVLCVLLLAATEEEPRRCSPPPLLVVLSVQQVVVSVVVVVVVVVVVVVVVVVVVVVVVVVVVVVVPPDDDDDDDDDDDDDDDDDDPPPPPPPPLPLPQNNHEYEYEYDPPPPPDDCPDPPPVPVAADQDLQVRYTGHYSPDHNVNSSVSCVVCSVVSNVSSVVSVVVVVVLVVLLVVLCVLQVEPEEEEDPPQAGSVLQSQQSVVCVVVVVVCNVVRRHAAEYEYCDFDQDPVRHTYDRSPDDD

InterPro domains:
  IPR027986 T-cell activation inhibitor, mitochondrial [PTHR31596] (61-720)
  IPR027989 Domain of unknown function DUF4461 [PF14688] (609-720)
  IPR028031 Domain of unknown function DUF4460 [PF14687] (79-186)

Organism: Dictyostelium discoideum (NCBI:txid44689)

Nearest PDB structures (foldseek):
  6sgb-assembly1_F6  TM=3.448E-01  e=6.261E-11  Trypanosoma brucei brucei
  7pua-assembly1_F6  TM=3.371E-01  e=1.383E-10  Trypanosoma brucei brucei
  8i0k-assembly1_C  TM=5.366E-01  e=9.656E-08  Homo sapiens
  7pub-assembly1_F6  TM=5.132E-01  e=4.964E-07  Trypanosoma brucei brucei